Protein AF-A0A8H7QZ34-F1 (afdb_monomer_lite)

Structure (mmCIF, N/CA/C/O backbone):
data_AF-A0A8H7QZ34-F1
#
_entry.id   AF-A0A8H7QZ34-F1
#
loop_
_atom_site.group_PDB
_atom_site.id
_atom_site.type_symbol
_atom_site.label_atom_id
_atom_site.label_alt_id
_atom_site.label_comp_id
_atom_site.label_asym_id
_atom_site.label_entity_id
_atom_site.label_seq_id
_atom_site.pdbx_PDB_ins_code
_atom_site.Cartn_x
_atom_site.Cartn_y
_atom_site.Cartn_z
_atom_site.occupancy
_atom_site.B_iso_or_equiv
_atom_site.auth_seq_id
_atom_site.auth_comp_id
_atom_site.auth_asym_id
_atom_site.auth_atom_id
_atom_site.pdbx_PDB_model_num
ATOM 1 N N . MET A 1 1 ? -29.457 11.443 48.575 1.00 57.50 1 MET A N 1
ATOM 2 C CA . MET A 1 1 ? -30.367 12.580 48.325 1.00 57.50 1 MET A CA 1
ATOM 3 C C . MET A 1 1 ? -29.666 13.675 47.524 1.00 57.50 1 MET A C 1
ATOM 5 O O . MET A 1 1 ? -30.059 13.865 46.387 1.00 57.50 1 MET A O 1
ATOM 9 N N . LYS A 1 2 ? -28.571 14.282 48.022 1.00 69.19 2 LYS A N 1
ATOM 10 C CA . LYS A 1 2 ? -27.815 15.348 47.321 1.00 69.19 2 LYS A CA 1
ATOM 11 C C . LYS A 1 2 ? -27.392 14.992 45.876 1.00 69.19 2 LYS A C 1
ATOM 13 O O . LYS A 1 2 ? -27.734 15.721 44.957 1.00 69.19 2 LYS A O 1
ATOM 18 N N . LYS A 1 3 ? -26.757 13.829 45.657 1.00 75.69 3 LYS A N 1
ATOM 19 C CA . LYS A 1 3 ? -26.325 13.367 44.316 1.00 75.69 3 LYS A CA 1
ATOM 20 C C . LYS A 1 3 ? -27.478 13.090 43.334 1.00 75.69 3 LYS A C 1
ATOM 22 O O . LYS A 1 3 ? -27.399 13.465 42.177 1.00 75.69 3 LYS A O 1
ATOM 27 N N . ASP A 1 4 ? -28.569 12.493 43.814 1.00 79.19 4 ASP A N 1
ATOM 28 C CA . ASP A 1 4 ? -29.753 12.192 42.987 1.00 79.19 4 ASP A CA 1
ATOM 29 C C . ASP A 1 4 ? -30.431 13.470 42.465 1.00 79.19 4 ASP A C 1
ATOM 31 O O . ASP A 1 4 ? -30.918 13.509 41.339 1.00 79.19 4 ASP A O 1
ATOM 35 N N . ILE A 1 5 ? -30.425 14.539 43.265 1.00 82.69 5 ILE A N 1
ATOM 36 C CA . ILE A 1 5 ? -30.968 15.841 42.863 1.00 82.69 5 ILE A CA 1
ATOM 37 C C . ILE A 1 5 ? -30.044 16.525 41.857 1.00 82.69 5 ILE A C 1
ATOM 39 O O . ILE A 1 5 ? -30.541 17.031 40.854 1.00 82.69 5 ILE A O 1
ATOM 43 N N . ILE A 1 6 ? -28.723 16.482 42.079 1.00 82.88 6 ILE A N 1
ATOM 44 C CA . ILE A 1 6 ? -27.730 16.988 41.117 1.00 82.88 6 ILE A CA 1
ATOM 45 C C . ILE A 1 6 ? -27.957 16.339 39.743 1.00 82.88 6 ILE A C 1
ATOM 47 O O . ILE A 1 6 ? -28.179 17.042 38.759 1.00 82.88 6 ILE A O 1
ATOM 51 N N . ASP A 1 7 ? -28.020 15.006 39.688 1.00 81.88 7 ASP A N 1
ATOM 52 C CA . ASP A 1 7 ? -28.222 14.264 38.439 1.00 81.88 7 ASP A CA 1
ATOM 53 C C . ASP A 1 7 ? -29.555 14.615 37.755 1.00 81.88 7 ASP A C 1
ATOM 55 O O . ASP A 1 7 ? -29.632 14.709 36.528 1.00 81.88 7 ASP A O 1
ATOM 59 N N . LYS A 1 8 ? -30.629 14.816 38.531 1.00 84.31 8 LYS A N 1
ATOM 60 C CA . LYS A 1 8 ? -31.948 15.190 37.998 1.00 84.31 8 LYS A CA 1
ATOM 61 C C . LYS A 1 8 ? -31.956 16.592 37.400 1.00 84.31 8 LYS A C 1
ATOM 63 O O . LYS A 1 8 ? -32.473 16.758 36.295 1.00 84.31 8 LYS A O 1
ATOM 68 N N . VAL A 1 9 ? -31.374 17.574 38.090 1.00 86.19 9 VAL A N 1
ATOM 69 C CA . VAL A 1 9 ? -31.283 18.957 37.597 1.00 86.19 9 VAL A CA 1
ATOM 70 C C . VAL A 1 9 ? -30.404 19.016 36.343 1.00 86.19 9 VAL A C 1
ATOM 72 O O . VAL A 1 9 ? -30.817 19.611 35.349 1.00 86.19 9 VAL A O 1
ATOM 75 N N . LEU A 1 10 ? -29.265 18.313 36.322 1.00 85.56 10 LEU A N 1
ATOM 76 C CA . LEU A 1 10 ? -28.384 18.245 35.147 1.00 85.56 10 LEU A CA 1
ATOM 77 C C . LEU A 1 10 ? -29.048 17.563 33.938 1.00 85.56 10 LEU A C 1
ATOM 79 O O . LEU A 1 10 ? -28.889 18.018 32.810 1.00 85.56 10 LEU A O 1
ATOM 83 N N . ARG A 1 11 ? -29.866 16.521 34.139 1.00 83.06 11 ARG A N 1
ATOM 84 C CA . ARG A 1 11 ? -30.650 15.927 33.036 1.00 83.06 11 ARG A CA 1
ATOM 85 C C . ARG A 1 11 ? -31.680 16.897 32.467 1.00 83.06 11 ARG A C 1
ATOM 87 O O . ARG A 1 11 ? -31.890 16.914 31.257 1.00 83.06 11 ARG A O 1
ATOM 94 N N . LYS A 1 12 ? -32.343 17.679 33.325 1.00 85.44 12 LYS A N 1
ATOM 95 C CA . LYS A 1 12 ? -33.287 18.714 32.881 1.00 85.44 12 LYS A CA 1
ATOM 96 C C . LYS A 1 12 ? -32.579 19.817 32.115 1.00 85.44 12 LYS A C 1
ATOM 98 O O . LYS A 1 12 ? -33.116 20.250 31.104 1.00 85.44 12 LYS A O 1
ATOM 103 N N . LEU A 1 13 ? -31.376 20.192 32.545 1.00 85.75 13 LEU A N 1
ATOM 104 C CA . LEU A 1 13 ? -30.523 21.109 31.803 1.00 85.75 13 LEU A CA 1
ATOM 105 C C . LEU A 1 13 ? -30.256 20.583 30.389 1.00 85.75 13 LEU A C 1
ATOM 107 O O . LEU A 1 13 ? -30.578 21.273 29.430 1.00 85.75 13 LEU A O 1
ATOM 111 N N . THR A 1 14 ? -29.776 19.344 30.245 1.00 81.00 14 THR A N 1
ATOM 112 C CA . THR A 1 14 ? -29.499 18.759 28.922 1.00 81.00 14 THR A CA 1
ATOM 113 C C . THR A 1 14 ? -30.724 18.763 28.005 1.00 81.00 14 THR A C 1
ATOM 115 O O . THR A 1 14 ? -30.603 19.114 26.836 1.00 81.00 14 THR A O 1
ATOM 118 N N . VAL A 1 15 ? -31.910 18.408 28.515 1.00 80.44 15 VAL A N 1
ATOM 119 C CA . VAL A 1 15 ? -33.153 18.442 27.720 1.00 80.44 15 VAL A CA 1
ATOM 120 C C . VAL A 1 15 ? -33.522 19.875 27.333 1.00 80.44 15 VAL A C 1
ATOM 122 O O . VAL A 1 15 ? -33.786 20.147 26.166 1.00 80.44 15 VAL A O 1
ATOM 125 N N . TYR A 1 16 ? -33.491 20.799 28.295 1.00 84.19 16 TYR A N 1
ATOM 126 C CA . TYR A 1 16 ? -33.862 22.193 28.074 1.00 84.19 16 TYR A CA 1
ATOM 127 C C . TYR A 1 16 ? -32.956 22.878 27.048 1.00 84.19 16 TYR A C 1
ATOM 129 O O . TYR A 1 16 ? -33.447 23.615 26.195 1.00 84.19 16 TYR A O 1
ATOM 137 N N . THR A 1 17 ? -31.650 22.596 27.096 1.00 79.19 17 THR A N 1
ATOM 138 C CA . THR A 1 17 ? -30.671 23.118 26.141 1.00 79.19 17 THR A CA 1
ATOM 139 C C . THR A 1 17 ? -30.990 22.722 24.703 1.00 79.19 17 THR A C 1
ATOM 141 O O . THR A 1 17 ? -30.840 23.552 23.816 1.00 79.19 17 THR A O 1
ATOM 144 N N . VAL A 1 18 ? -31.443 21.489 24.457 1.00 74.62 18 VAL A N 1
ATOM 145 C CA . VAL A 1 18 ? -31.785 21.027 23.099 1.00 74.62 18 VAL A CA 1
ATOM 146 C C . VAL A 1 18 ? -32.987 21.790 22.539 1.00 74.62 18 VAL A C 1
ATOM 148 O O . VAL A 1 18 ? -33.018 22.113 21.356 1.00 74.62 18 VAL A O 1
ATOM 151 N N . GLU A 1 19 ? -33.973 22.086 23.383 1.00 78.25 19 GLU A N 1
ATOM 152 C CA . GLU A 1 19 ? -35.239 22.694 22.961 1.00 78.25 19 GLU A CA 1
ATOM 153 C C . GLU A 1 19 ? -35.187 24.227 22.878 1.00 78.25 19 GLU A C 1
ATOM 155 O O . GLU A 1 19 ? -35.913 24.818 22.083 1.00 78.25 19 GLU A O 1
ATOM 160 N N . ASN A 1 20 ? -34.335 24.873 23.682 1.00 78.50 20 ASN A N 1
ATOM 161 C CA . ASN A 1 20 ? -34.344 26.328 23.889 1.00 78.50 20 ASN A CA 1
ATOM 162 C C . ASN A 1 20 ? -33.001 26.984 23.539 1.00 78.50 20 ASN A C 1
ATOM 164 O O . ASN A 1 20 ? -32.656 28.036 24.078 1.00 78.50 20 ASN A O 1
ATOM 168 N N . ASN A 1 21 ? -32.221 26.347 22.664 1.00 77.38 21 ASN A N 1
ATOM 169 C CA . ASN A 1 21 ? -30.937 26.874 22.231 1.00 77.38 21 ASN A CA 1
ATOM 170 C C . ASN A 1 21 ? -31.108 28.196 21.464 1.00 77.38 21 ASN A C 1
ATOM 172 O O . ASN A 1 21 ? -31.769 28.239 20.426 1.00 77.38 21 ASN A O 1
ATOM 176 N N . ILE A 1 22 ? -30.461 29.254 21.947 1.00 74.38 22 ILE A N 1
ATOM 177 C CA . ILE A 1 22 ? -30.468 30.587 21.326 1.00 74.38 22 ILE A CA 1
ATOM 178 C C . ILE A 1 22 ? -29.297 30.790 20.350 1.00 74.38 22 ILE A C 1
ATOM 180 O O . ILE A 1 22 ? -29.330 31.729 19.557 1.00 74.38 22 ILE A O 1
ATOM 184 N N . ALA A 1 23 ? -28.287 29.908 20.364 1.00 68.31 23 ALA A N 1
ATOM 185 C CA . ALA A 1 23 ? -27.219 29.860 19.364 1.00 68.31 23 ALA A CA 1
ATOM 186 C C . ALA A 1 23 ? -26.537 28.479 19.296 1.00 68.31 23 ALA A C 1
ATOM 188 O O . ALA A 1 23 ? -25.988 27.994 20.286 1.00 68.31 23 ALA A O 1
ATOM 189 N N . SER A 1 24 ? -26.510 27.868 18.106 1.00 59.66 24 SER A N 1
ATOM 190 C CA . SER A 1 24 ? -25.760 26.633 17.824 1.00 59.66 24 SER A CA 1
ATOM 191 C C . SER A 1 24 ? -24.627 26.872 16.831 1.00 59.66 24 SER A C 1
ATOM 193 O O . SER A 1 24 ? -24.801 27.564 15.826 1.00 59.66 24 SER A O 1
ATOM 195 N N . PHE A 1 25 ? -23.465 26.269 17.087 1.00 63.47 25 PHE A N 1
ATOM 196 C CA . PHE A 1 25 ? -22.384 26.170 16.106 1.00 63.47 25 PHE A CA 1
ATOM 197 C C . PHE A 1 25 ? -21.549 24.904 16.323 1.00 63.47 25 PHE A C 1
ATOM 199 O O . PHE A 1 25 ? -21.388 24.416 17.443 1.00 63.47 25 PHE A O 1
ATOM 206 N N . ASN A 1 26 ? -21.021 24.372 15.219 1.00 53.25 26 ASN A N 1
ATOM 207 C CA . ASN A 1 26 ? -20.149 23.203 15.206 1.00 53.25 26 ASN A CA 1
ATOM 208 C C . ASN A 1 26 ? -18.689 23.653 15.168 1.00 53.25 26 ASN A C 1
ATOM 210 O O . ASN A 1 26 ? -18.215 24.104 14.125 1.00 53.25 26 ASN A O 1
ATOM 214 N N . ASN A 1 27 ? -17.967 23.469 16.273 1.00 50.34 27 ASN A N 1
ATOM 215 C CA . ASN A 1 27 ? -16.518 23.660 16.312 1.00 50.34 27 ASN A CA 1
ATOM 216 C C . ASN A 1 27 ? -15.791 22.308 16.315 1.00 50.34 27 ASN A C 1
ATOM 218 O O . ASN A 1 27 ? -16.389 21.247 16.503 1.00 50.34 27 ASN A O 1
ATOM 222 N N . SER A 1 28 ? -14.467 22.332 16.130 1.00 42.38 28 SER A N 1
ATOM 223 C CA . SER A 1 28 ? -13.601 21.139 16.146 1.00 42.38 28 SER A CA 1
ATOM 224 C C . SER A 1 28 ? -13.698 20.305 17.436 1.00 42.38 28 SER A C 1
ATOM 226 O O . SER A 1 28 ? -13.279 19.146 17.446 1.00 42.38 28 SER A O 1
ATOM 228 N N . THR A 1 29 ? -14.277 20.865 18.502 1.00 42.78 29 THR A N 1
ATOM 229 C CA . THR A 1 29 ? -14.449 20.259 19.828 1.00 42.78 29 THR A CA 1
ATOM 230 C C . THR A 1 29 ? -15.859 19.720 20.111 1.00 42.78 29 THR A C 1
ATOM 232 O O . THR A 1 29 ? -15.996 18.913 21.029 1.00 42.78 29 THR A O 1
ATOM 235 N N . GLY A 1 30 ? -16.888 20.066 19.325 1.00 54.47 30 GLY A N 1
ATOM 236 C CA . GLY A 1 30 ? -18.273 19.627 19.553 1.00 54.47 30 GLY A CA 1
ATOM 237 C C . GLY A 1 30 ? -19.337 20.638 19.129 1.00 54.47 30 GLY A C 1
ATOM 238 O O . GLY A 1 30 ? -19.020 21.709 18.607 1.00 54.47 30 GLY A O 1
ATOM 239 N N . GLU A 1 31 ? -20.597 20.259 19.348 1.00 64.12 31 GLU A N 1
ATOM 240 C CA . GLU A 1 31 ? -21.761 21.131 19.189 1.00 64.12 31 GLU A CA 1
ATOM 241 C C . GLU A 1 31 ? -21.884 22.019 20.435 1.00 64.12 31 GLU A C 1
ATOM 243 O O . GLU A 1 31 ? -22.035 21.526 21.561 1.00 64.12 31 GLU A O 1
ATOM 248 N N . THR A 1 32 ? -21.768 23.332 20.239 1.00 70.94 32 THR A N 1
ATOM 249 C CA . THR A 1 32 ? -21.979 24.325 21.296 1.00 70.94 32 THR A CA 1
ATOM 250 C C . THR A 1 32 ? -23.434 24.767 21.271 1.00 70.94 32 THR A C 1
ATOM 252 O O . THR A 1 32 ? -23.978 25.052 20.205 1.00 70.94 32 THR A O 1
ATOM 255 N N . SER A 1 33 ? -24.063 24.829 22.440 1.00 79.62 33 SER A N 1
ATOM 256 C CA . SER A 1 33 ? -25.418 25.349 22.622 1.00 79.62 33 SER A CA 1
ATOM 257 C C . SER A 1 33 ? -25.434 26.385 23.732 1.00 79.62 33 SER A C 1
ATOM 259 O O . SER A 1 33 ? -24.888 26.145 24.810 1.00 79.62 33 SER A O 1
ATOM 261 N N . VAL A 1 34 ? -26.073 27.520 23.482 1.00 82.94 34 VAL A N 1
ATOM 262 C CA . VAL A 1 34 ? -26.165 28.639 24.424 1.00 82.94 34 VAL A CA 1
ATOM 263 C C . VAL A 1 34 ? -27.612 28.766 24.887 1.00 82.94 34 VAL A C 1
ATOM 265 O O . VAL A 1 34 ? -28.525 28.667 24.073 1.00 82.94 34 VAL A O 1
ATOM 268 N N . ILE A 1 35 ? -27.833 28.984 26.183 1.00 87.69 35 ILE A N 1
ATOM 269 C CA . ILE A 1 35 ? -29.154 29.300 26.750 1.00 87.69 35 ILE A CA 1
ATOM 270 C C . ILE A 1 35 ? -29.060 30.467 27.736 1.00 87.69 35 ILE A C 1
ATOM 272 O O . ILE A 1 35 ? -28.007 30.700 28.331 1.00 87.69 35 ILE A O 1
ATOM 276 N N . CYS A 1 36 ? -30.172 31.169 27.952 1.00 88.81 36 CYS A N 1
ATOM 277 C CA . CYS A 1 36 ? -30.305 32.125 29.049 1.00 88.81 36 CYS A CA 1
ATOM 278 C C . CYS A 1 36 ? -30.456 31.375 30.382 1.00 88.81 36 CYS A C 1
ATOM 280 O O . CYS A 1 36 ? -31.317 30.496 30.517 1.00 88.81 36 CYS A O 1
ATOM 282 N N . LEU A 1 37 ? -29.617 31.704 31.368 1.00 90.00 37 LEU A N 1
ATOM 283 C CA . LEU A 1 37 ? -29.623 31.014 32.659 1.00 90.00 37 LEU A CA 1
ATOM 284 C C . LEU A 1 37 ? -30.893 31.322 33.468 1.00 90.00 37 LEU A C 1
ATOM 286 O O . LEU A 1 37 ? -31.430 30.432 34.128 1.00 90.00 37 LEU A O 1
ATOM 290 N N . GLU A 1 38 ? -31.399 32.555 33.380 1.00 90.06 38 GLU A N 1
ATOM 291 C CA . GLU A 1 38 ? -32.632 32.975 34.056 1.00 90.06 38 GLU A CA 1
ATOM 292 C C . GLU A 1 38 ? -33.859 32.229 33.512 1.00 90.06 38 GLU A C 1
ATOM 294 O O . GLU A 1 38 ? -34.685 31.736 34.286 1.00 90.06 38 GLU A O 1
ATOM 299 N N . ASP A 1 39 ? -33.950 32.068 32.190 1.00 90.12 39 ASP A N 1
ATOM 300 C CA . ASP A 1 39 ? -35.045 31.328 31.558 1.00 90.12 39 ASP A CA 1
ATOM 301 C C . ASP A 1 39 ? -35.042 29.861 31.989 1.00 90.12 39 ASP A C 1
ATOM 303 O O . ASP A 1 39 ? -36.091 29.295 32.308 1.00 90.12 39 ASP A O 1
ATOM 307 N N . PHE A 1 40 ? -33.855 29.255 32.086 1.00 91.62 40 PHE A N 1
ATOM 308 C CA . PHE A 1 40 ? -33.724 27.899 32.606 1.00 91.62 40 PHE A CA 1
ATOM 309 C C . PHE A 1 40 ? -34.108 27.803 34.092 1.00 91.62 40 PHE A C 1
ATOM 311 O O . PHE A 1 40 ? -34.812 26.868 34.482 1.00 91.62 40 PHE A O 1
ATOM 318 N N . GLU A 1 41 ? -33.723 28.773 34.928 1.00 92.75 41 GLU A N 1
ATOM 319 C CA . GLU A 1 41 ? -34.141 28.811 36.337 1.00 92.75 41 GLU A CA 1
ATOM 320 C C . GLU A 1 41 ? -35.670 28.915 36.461 1.00 92.75 41 GLU A C 1
ATOM 322 O O . GLU A 1 41 ? -36.291 28.222 37.274 1.00 92.75 41 GLU A O 1
ATOM 327 N N . ASN A 1 42 ? -36.302 29.735 35.621 1.00 91.38 42 ASN A N 1
ATOM 328 C CA . ASN A 1 42 ? -37.754 29.875 35.565 1.00 91.38 42 ASN A CA 1
ATOM 329 C C . ASN A 1 42 ? -38.442 28.601 35.064 1.00 91.38 42 ASN A C 1
ATOM 331 O O . ASN A 1 42 ? -39.463 28.198 35.628 1.00 91.38 42 ASN A O 1
ATOM 335 N N . HIS A 1 43 ? -37.857 27.916 34.082 1.00 91.81 43 HIS A N 1
ATOM 336 C CA . HIS A 1 43 ? 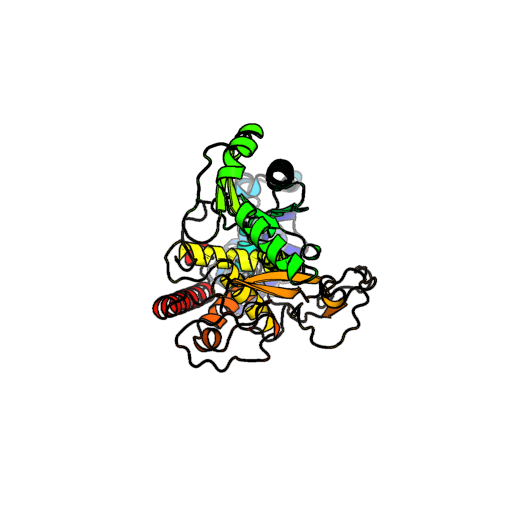-38.328 26.613 33.631 1.00 91.81 43 HIS A CA 1
ATOM 337 C C . HIS A 1 43 ? -38.267 25.574 34.760 1.00 91.81 43 HIS A C 1
ATOM 339 O O . HIS A 1 43 ? -39.269 24.913 35.036 1.00 91.81 43 HIS A O 1
ATOM 345 N N . LEU A 1 44 ? -37.146 25.475 35.486 1.00 91.62 44 LEU A N 1
ATOM 346 C CA . LEU A 1 44 ? -37.000 24.553 36.621 1.00 91.62 44 LEU A CA 1
ATOM 347 C C . LEU A 1 44 ? -38.060 24.785 37.705 1.00 91.62 44 LEU A C 1
ATOM 349 O O . LEU A 1 44 ? -38.661 23.819 38.178 1.00 91.62 44 LEU A O 1
ATOM 353 N N . LYS A 1 45 ? -38.357 26.046 38.050 1.00 92.44 45 LYS A N 1
ATOM 354 C CA . LYS A 1 45 ? -39.429 26.392 39.007 1.00 92.44 45 LYS A CA 1
ATOM 355 C C . LYS A 1 45 ? -40.802 25.864 38.574 1.00 92.44 45 LYS A C 1
ATOM 357 O O . LYS A 1 45 ? -41.628 25.553 39.431 1.00 92.44 45 LYS A O 1
ATOM 362 N N . GLN A 1 46 ? -41.053 25.777 37.267 1.00 90.06 46 GLN A N 1
ATOM 363 C CA . GLN A 1 46 ? -42.330 25.330 36.709 1.00 90.06 46 GLN A CA 1
ATOM 364 C C . GLN A 1 46 ? -42.410 23.806 36.573 1.00 90.06 46 GLN A C 1
ATOM 366 O O . GLN A 1 46 ? -43.389 23.207 37.019 1.00 90.06 46 GLN A O 1
ATOM 371 N N . VAL A 1 47 ? -41.399 23.167 35.974 1.00 87.81 47 VAL A N 1
ATOM 372 C CA . VAL A 1 47 ? -41.462 21.739 35.603 1.00 87.81 47 VAL A CA 1
ATOM 373 C C . VAL A 1 47 ? -40.806 20.791 36.610 1.00 87.81 47 VAL A C 1
ATOM 375 O O . VAL A 1 47 ? -41.019 19.582 36.534 1.00 87.81 47 VAL A O 1
ATOM 378 N N . ALA A 1 48 ? -39.991 21.315 37.529 1.00 88.31 48 ALA A N 1
ATOM 379 C CA . ALA A 1 48 ? -39.176 20.543 38.470 1.00 88.31 48 ALA A CA 1
ATOM 380 C C . ALA A 1 48 ? -39.084 21.248 39.838 1.00 88.31 48 ALA A C 1
ATOM 382 O O . ALA A 1 48 ? -38.011 21.390 40.425 1.00 88.31 48 ALA A O 1
ATOM 383 N N . ARG A 1 49 ? -40.230 21.733 40.340 1.00 90.44 49 ARG A N 1
ATOM 384 C CA . ARG A 1 49 ? -40.309 22.555 41.558 1.00 90.44 49 ARG A CA 1
ATOM 385 C C . ARG A 1 49 ? -39.695 21.880 42.785 1.00 90.44 49 ARG A C 1
ATOM 387 O O . ARG A 1 49 ? -39.016 22.539 43.559 1.00 90.44 49 ARG A O 1
ATOM 394 N N . ILE A 1 50 ? -39.912 20.575 42.949 1.00 89.19 50 ILE A N 1
ATOM 395 C CA . ILE A 1 50 ? -39.385 19.820 44.094 1.00 89.19 50 ILE A CA 1
ATOM 396 C C . ILE A 1 50 ? -37.856 19.785 44.030 1.00 89.19 50 ILE A C 1
ATOM 398 O O . ILE A 1 50 ? -37.188 20.090 45.013 1.00 89.19 50 ILE A O 1
ATOM 402 N N . GLU A 1 51 ? -37.289 19.444 42.874 1.00 89.75 51 GLU A N 1
ATOM 403 C CA . GLU A 1 51 ? -35.844 19.429 42.658 1.00 89.75 51 GLU A CA 1
ATOM 404 C C . GLU A 1 51 ? -35.228 20.821 42.845 1.00 89.75 51 GLU A C 1
ATOM 406 O O . GLU A 1 51 ? -34.178 20.943 43.477 1.00 89.75 51 GLU A O 1
ATOM 411 N N . TYR A 1 52 ? -35.903 21.864 42.357 1.00 91.31 52 TYR A N 1
ATOM 412 C CA . TYR A 1 52 ? -35.482 23.254 42.506 1.00 91.31 52 TYR A CA 1
ATOM 413 C C . TYR A 1 52 ? -35.485 23.718 43.973 1.00 91.31 52 TYR A C 1
ATOM 415 O O . TYR A 1 52 ? -34.501 24.300 44.432 1.00 91.31 52 TYR A O 1
ATOM 423 N N . ASP A 1 53 ? -36.542 23.420 44.733 1.00 90.69 53 ASP A N 1
ATOM 424 C CA . ASP A 1 53 ? -36.647 23.797 46.148 1.00 90.69 53 ASP A CA 1
ATOM 425 C C . ASP A 1 53 ? -35.551 23.112 46.984 1.00 90.69 53 ASP A C 1
ATOM 427 O O . ASP A 1 53 ? -34.928 23.740 47.846 1.00 90.69 53 ASP A O 1
ATOM 431 N N . VAL A 1 54 ? -35.241 21.840 46.696 1.00 89.62 54 VAL A N 1
ATOM 432 C CA . VAL A 1 54 ? -34.146 21.150 47.391 1.00 89.62 54 VAL A CA 1
ATOM 433 C C . VAL A 1 54 ? -32.777 21.672 46.948 1.00 89.62 54 VAL A C 1
ATOM 435 O O . VAL A 1 54 ? -31.901 21.842 47.795 1.00 89.62 54 VAL A O 1
ATOM 438 N N . MET A 1 55 ? -32.579 21.999 45.669 1.00 90.94 55 MET A N 1
ATOM 439 C CA . MET A 1 55 ? -31.361 22.676 45.207 1.00 90.94 55 MET A CA 1
ATOM 440 C C . MET A 1 55 ? -31.147 24.002 45.962 1.00 90.94 55 MET A C 1
ATOM 442 O O . MET A 1 55 ? -30.070 24.210 46.518 1.00 90.94 55 MET A O 1
ATOM 446 N N . LYS A 1 56 ? -32.177 24.855 46.075 1.00 90.81 56 LYS A N 1
ATOM 447 C CA . LYS A 1 56 ? -32.119 26.136 46.809 1.00 90.81 56 LYS A CA 1
ATOM 448 C C . LYS A 1 56 ? -31.879 25.988 48.310 1.00 90.81 56 LYS A C 1
ATOM 450 O O . LYS A 1 56 ? -31.352 26.902 48.935 1.00 90.81 56 LYS A O 1
ATOM 455 N N . SER A 1 57 ? -32.221 24.841 48.897 1.00 90.50 57 SER A N 1
ATOM 456 C CA . SER A 1 57 ? -31.882 24.553 50.297 1.00 90.50 57 SER A CA 1
ATOM 457 C C . SER A 1 57 ? -30.377 24.343 50.528 1.00 90.50 57 SER A C 1
ATOM 459 O O . SER A 1 57 ? -29.911 24.423 51.664 1.00 90.50 57 SER A O 1
ATOM 461 N N . HIS A 1 58 ? -29.612 24.091 49.458 1.00 88.00 58 HIS A N 1
ATOM 462 C CA . HIS A 1 58 ? -28.177 23.811 49.507 1.00 88.00 58 HIS A CA 1
ATOM 463 C C . HIS A 1 58 ? -27.311 24.868 48.809 1.00 88.00 58 HIS A C 1
ATOM 465 O O . HIS A 1 58 ? -26.152 25.020 49.186 1.00 88.00 58 HIS A O 1
ATOM 471 N N . TYR A 1 59 ? -27.852 25.588 47.824 1.00 89.31 59 TYR A N 1
ATOM 472 C CA . TYR A 1 59 ? -27.126 26.565 47.009 1.00 89.31 59 TYR A CA 1
ATOM 473 C C . TYR A 1 59 ? -27.931 27.866 46.898 1.00 89.31 59 TYR A C 1
ATOM 475 O O . TYR A 1 59 ? -29.147 27.829 46.704 1.00 89.31 59 TYR A O 1
ATOM 483 N N . ALA A 1 60 ? -27.270 29.024 47.014 1.00 88.75 60 ALA A N 1
ATOM 484 C CA . ALA A 1 60 ? -27.957 30.318 47.019 1.00 88.75 60 ALA A CA 1
ATOM 485 C C . ALA A 1 60 ? -28.565 30.654 45.644 1.00 88.75 60 ALA A C 1
ATOM 487 O O . ALA A 1 60 ? -29.722 31.080 45.548 1.00 88.75 60 ALA A O 1
ATOM 488 N N . THR A 1 61 ? -27.835 30.391 44.561 1.00 89.44 61 THR A N 1
ATOM 489 C CA . THR A 1 61 ? -28.291 30.589 43.178 1.00 89.44 61 THR A CA 1
ATOM 490 C C . THR A 1 61 ? -28.141 29.327 42.327 1.00 89.44 61 THR A C 1
ATOM 492 O O . THR A 1 61 ? -27.418 28.397 42.687 1.00 89.44 61 THR A O 1
ATOM 495 N N . LEU A 1 62 ? -28.835 29.289 41.182 1.00 89.38 62 LEU A N 1
ATOM 496 C CA . LEU A 1 62 ? -28.614 28.246 40.176 1.00 89.38 62 LEU A CA 1
ATOM 497 C C . LEU A 1 62 ? -27.174 28.294 39.636 1.00 89.38 62 LEU A C 1
ATOM 499 O O . LEU A 1 62 ? -26.585 27.247 39.384 1.00 89.38 62 LEU A O 1
ATOM 503 N N . SER A 1 63 ? -26.589 29.491 39.532 1.00 89.44 63 SER A N 1
ATOM 504 C CA . SER A 1 63 ? -25.179 29.677 39.177 1.00 89.44 63 SER A CA 1
ATOM 505 C C . SER A 1 63 ? -24.249 29.013 40.199 1.00 89.44 63 SER A C 1
ATOM 507 O O . SER A 1 63 ? -23.383 28.234 39.813 1.00 89.44 63 SER A O 1
ATOM 509 N N . ASP A 1 64 ? -24.466 29.236 41.501 1.00 87.94 64 ASP A N 1
ATOM 510 C CA . ASP A 1 64 ? -23.653 28.618 42.565 1.00 87.94 64 ASP A CA 1
ATOM 511 C C . ASP A 1 64 ? -23.752 27.090 42.550 1.00 87.94 64 ASP A C 1
ATOM 513 O O . ASP A 1 64 ? -22.771 26.391 42.795 1.00 87.94 64 ASP A O 1
ATOM 517 N N . PHE A 1 65 ? -24.943 26.565 42.249 1.00 91.31 65 PHE A N 1
ATOM 518 C CA . PHE A 1 65 ? -25.149 25.133 42.063 1.00 91.31 65 PHE A CA 1
ATOM 519 C C . PHE A 1 65 ? -24.345 24.602 40.872 1.00 91.31 65 PHE A C 1
ATOM 521 O O . PHE A 1 65 ? -23.587 23.646 41.027 1.00 91.31 65 PHE A O 1
ATOM 528 N N . LEU A 1 66 ? -24.484 25.215 39.694 1.00 88.00 66 LEU A N 1
ATOM 529 C CA . LEU A 1 66 ? -23.827 24.755 38.469 1.00 88.00 66 LEU A CA 1
ATOM 530 C C . LEU A 1 66 ? -22.298 24.838 38.568 1.00 88.00 66 LEU A C 1
ATOM 532 O O . LEU A 1 66 ? -21.620 23.953 38.046 1.00 88.00 66 LEU A O 1
ATOM 536 N N . MET A 1 67 ? -21.774 25.842 39.275 1.00 85.56 67 MET A N 1
ATOM 537 C CA . MET A 1 67 ? -20.337 26.049 39.498 1.00 85.56 67 MET A CA 1
ATOM 538 C C . MET A 1 67 ? -19.760 25.233 40.665 1.00 85.56 67 MET A C 1
ATOM 540 O O . MET A 1 67 ? -18.563 25.321 40.937 1.00 85.56 67 MET A O 1
ATOM 544 N N . SER A 1 68 ? -20.576 24.442 41.366 1.00 87.06 68 SER A N 1
ATOM 545 C CA . SER A 1 68 ? -20.093 23.573 42.443 1.00 87.06 68 SER A CA 1
ATOM 546 C C . SER A 1 68 ? -19.276 22.393 41.908 1.00 87.06 68 SER A C 1
ATOM 548 O O . SER A 1 68 ? -19.586 21.842 40.848 1.00 87.06 68 SER A O 1
ATOM 550 N N . GLU A 1 69 ? -18.259 21.959 42.666 1.00 81.75 69 GLU A N 1
ATOM 551 C CA . GLU A 1 69 ? -17.444 20.786 42.310 1.00 81.75 69 GLU A CA 1
ATOM 552 C C . GLU A 1 69 ? -18.324 19.554 42.061 1.00 81.75 69 GLU A C 1
ATOM 554 O O . GLU A 1 69 ? -18.119 18.828 41.091 1.00 81.75 69 GLU A O 1
ATOM 559 N N . GLU A 1 70 ? -19.373 19.351 42.866 1.00 83.38 70 GLU A N 1
ATOM 560 C CA . GLU A 1 70 ? -20.216 18.163 42.742 1.00 83.38 70 GLU A CA 1
ATOM 561 C C . GLU A 1 70 ? -21.071 18.155 41.465 1.00 83.38 70 GLU A C 1
ATOM 563 O O . GLU A 1 70 ? -21.317 17.084 40.898 1.00 83.38 70 GLU A O 1
ATOM 568 N N . ALA A 1 71 ? -21.526 19.322 40.997 1.00 81.69 71 ALA A N 1
ATOM 569 C CA . ALA A 1 71 ? -22.260 19.441 39.737 1.00 81.69 71 ALA A CA 1
ATOM 570 C C . ALA A 1 71 ? -21.327 19.256 38.531 1.00 81.69 71 ALA A C 1
ATOM 572 O O . ALA A 1 71 ? -21.652 18.503 37.608 1.00 81.69 71 ALA A O 1
ATOM 573 N N . LEU A 1 72 ? -20.135 19.857 38.582 1.00 79.31 72 LEU A N 1
ATOM 574 C CA . LEU A 1 72 ? -19.114 19.721 37.542 1.00 79.31 72 LEU A CA 1
ATOM 575 C C . LEU A 1 72 ? -18.630 18.268 37.395 1.00 79.31 72 LEU A C 1
ATOM 577 O O . LEU A 1 72 ? -18.478 17.781 36.272 1.00 79.31 72 LEU A O 1
ATOM 581 N N . GLU A 1 73 ? -18.457 17.541 38.504 1.00 76.31 73 GLU A N 1
ATOM 582 C CA . GLU A 1 73 ? -18.085 16.119 38.498 1.00 76.31 73 GLU A CA 1
ATOM 583 C C . GLU A 1 73 ? -19.211 15.195 38.003 1.00 76.31 73 GLU A C 1
ATOM 585 O O . GLU A 1 73 ? -18.947 14.188 37.336 1.00 76.31 73 GLU A O 1
ATOM 590 N N . SER A 1 74 ? -20.470 15.525 38.310 1.00 75.38 74 SER A N 1
ATOM 591 C CA . SER A 1 74 ? -21.639 14.712 37.931 1.00 75.38 74 SER A CA 1
ATOM 592 C C . SER A 1 74 ? -22.083 14.939 36.476 1.00 75.38 74 SER A C 1
ATOM 594 O O . SER A 1 74 ? -22.860 14.155 35.924 1.00 75.38 74 SER A O 1
ATOM 596 N N . SER A 1 75 ? -21.565 15.976 35.808 1.00 65.12 75 SER A N 1
ATOM 597 C CA . SER A 1 75 ? -21.887 16.277 34.411 1.00 65.12 75 SER A CA 1
ATOM 598 C C . SER A 1 75 ? -21.129 15.373 33.422 1.00 65.12 75 SER A C 1
ATOM 600 O O . SER A 1 75 ? -20.036 15.674 32.919 1.00 65.12 75 SER A O 1
ATOM 602 N N . HIS A 1 76 ? -21.717 14.210 33.130 1.00 57.88 76 HIS A N 1
ATOM 603 C CA . HIS A 1 76 ? -21.099 13.172 32.297 1.00 57.88 76 HIS A CA 1
ATOM 604 C C . HIS A 1 76 ? -21.231 13.400 30.778 1.00 57.88 76 HIS A C 1
ATOM 606 O O . HIS A 1 76 ? -20.375 12.937 30.028 1.00 57.88 76 HIS A O 1
ATOM 612 N N . THR A 1 77 ? -22.259 14.118 30.315 1.00 54.22 77 THR A N 1
ATOM 613 C CA . THR A 1 77 ? -22.619 14.241 28.882 1.00 54.22 77 THR A CA 1
ATOM 614 C C . THR A 1 77 ? -22.353 15.620 28.276 1.00 54.22 77 THR A C 1
ATOM 616 O O . THR A 1 77 ? -22.365 15.773 27.058 1.00 54.22 77 THR A O 1
ATOM 619 N N . GLN A 1 78 ? -22.102 16.631 29.105 1.00 65.00 78 GLN A N 1
ATOM 620 C CA . GLN A 1 78 ? -22.015 18.029 28.686 1.00 65.00 78 GLN A CA 1
ATOM 621 C C . GLN A 1 78 ? -21.037 18.752 29.621 1.00 65.00 78 GLN A C 1
ATOM 623 O O . GLN A 1 78 ? -21.038 18.500 30.823 1.00 65.00 78 GLN A O 1
ATOM 628 N N . SER A 1 79 ? -20.145 19.591 29.109 1.00 72.75 79 SER A N 1
ATOM 629 C CA . SER A 1 79 ? -19.453 20.596 29.932 1.00 72.75 79 SER A CA 1
ATOM 630 C C . SER A 1 79 ? -20.167 21.922 29.749 1.00 72.75 79 SER A C 1
ATOM 632 O O . SER A 1 79 ? -20.789 22.138 28.714 1.00 72.75 79 SER A O 1
ATOM 634 N N . TYR A 1 80 ? -20.117 22.807 30.732 1.00 83.38 80 TYR A N 1
ATOM 635 C CA . TYR A 1 80 ? -20.761 24.106 30.617 1.00 83.38 80 TYR A CA 1
ATOM 636 C C . TYR A 1 80 ? -19.953 25.176 31.345 1.00 83.38 80 TYR A C 1
ATOM 638 O O . TYR A 1 80 ? -19.238 24.883 32.301 1.00 83.38 80 TYR A O 1
ATOM 646 N N . GLU A 1 81 ? -20.066 26.403 30.859 1.00 85.19 81 GLU A N 1
ATOM 647 C CA . GLU A 1 81 ? -19.474 27.612 31.423 1.00 85.19 81 GLU A CA 1
ATOM 648 C C . GLU A 1 81 ? -20.584 28.659 31.560 1.00 85.19 81 GLU A C 1
ATOM 650 O O . GLU A 1 81 ? -21.477 28.741 30.711 1.00 85.19 81 GLU A O 1
ATOM 655 N N . ILE A 1 82 ? -20.541 29.446 32.633 1.00 87.44 82 ILE A N 1
ATOM 656 C CA . ILE A 1 82 ? -21.419 30.606 32.807 1.00 87.44 82 ILE A CA 1
ATOM 657 C C . ILE A 1 82 ? -20.620 31.839 32.410 1.00 87.44 82 ILE A C 1
ATOM 659 O O . ILE A 1 82 ? -19.505 32.022 32.892 1.00 87.44 82 ILE A O 1
ATOM 663 N N . MET A 1 83 ? -21.189 32.664 31.541 1.00 86.12 83 MET A N 1
ATOM 664 C CA . MET A 1 83 ? -20.596 33.932 31.121 1.00 86.12 83 MET A CA 1
ATOM 665 C C . MET A 1 83 ? -21.681 34.975 30.902 1.00 86.12 83 MET A C 1
ATOM 667 O O . MET A 1 83 ? -22.833 34.631 30.646 1.00 86.12 83 MET A O 1
ATOM 671 N N . THR A 1 84 ? -21.335 36.249 31.003 1.00 87.81 84 THR A N 1
ATOM 672 C CA . THR A 1 84 ? -22.253 37.331 30.631 1.00 87.81 84 THR A CA 1
ATOM 673 C C . THR A 1 84 ? -22.346 37.475 29.110 1.00 87.81 84 THR A C 1
ATOM 675 O O . THR A 1 84 ? -21.493 36.977 28.369 1.00 87.81 84 THR A O 1
ATOM 678 N N . VAL A 1 85 ? -23.371 38.172 28.613 1.00 81.88 85 VAL A N 1
ATOM 679 C CA . VAL A 1 85 ? -23.468 38.529 27.186 1.00 81.88 85 VAL A CA 1
ATOM 680 C C . VAL A 1 85 ? -22.228 39.318 26.743 1.00 81.88 85 VAL A C 1
ATOM 682 O O . VAL A 1 85 ? -21.670 39.027 25.683 1.00 81.88 85 VAL A O 1
ATOM 685 N N . GLY A 1 86 ? -21.744 40.253 27.569 1.00 78.94 86 GLY A N 1
ATOM 686 C CA . GLY A 1 86 ? -20.526 41.021 27.286 1.00 78.94 86 GLY A CA 1
ATOM 687 C C . GLY A 1 86 ? -19.254 40.161 27.227 1.00 78.94 86 GLY A C 1
ATOM 688 O O . GLY A 1 86 ? -18.432 40.331 26.326 1.00 78.94 86 GLY A O 1
ATOM 689 N N . GLU A 1 87 ? -19.099 39.196 28.139 1.00 83.00 87 GLU A N 1
ATOM 690 C CA . GLU A 1 87 ? -17.981 38.238 28.125 1.00 83.00 87 GLU A CA 1
ATOM 691 C C . GLU A 1 87 ? -18.045 37.309 26.907 1.00 83.00 87 GLU A C 1
ATOM 693 O O . GLU A 1 87 ? -17.032 37.089 26.242 1.00 83.00 87 GLU A O 1
ATOM 698 N N . TYR A 1 88 ? -19.242 36.823 26.563 1.00 78.81 88 TYR A N 1
ATOM 699 C CA . TYR A 1 88 ? -19.463 35.970 25.395 1.00 78.81 88 TYR A CA 1
ATOM 700 C C . TYR A 1 88 ? -19.019 36.652 24.093 1.00 78.81 88 TYR A C 1
ATOM 702 O O . TYR A 1 88 ? -18.434 35.999 23.227 1.00 78.81 88 TYR A O 1
ATOM 710 N N . GLN A 1 89 ? -19.268 37.961 23.962 1.00 71.94 89 GLN A N 1
ATOM 711 C CA . GLN A 1 89 ? -18.883 38.769 22.797 1.00 71.94 89 GLN A CA 1
ATOM 712 C C . GLN A 1 89 ? -17.369 38.991 22.678 1.00 71.94 89 GLN A C 1
ATOM 714 O O . GLN A 1 89 ? -16.851 39.116 21.568 1.00 71.94 89 GLN A O 1
ATOM 719 N N . GLN A 1 90 ? -16.661 39.071 23.807 1.00 72.25 90 GLN A N 1
ATOM 720 C CA . GLN A 1 90 ? -15.214 39.310 23.839 1.00 72.25 90 GLN A CA 1
ATOM 721 C C . GLN A 1 90 ? -14.396 38.016 23.749 1.00 72.25 90 GLN A C 1
ATOM 723 O O . GLN A 1 90 ? -13.192 38.063 23.482 1.00 72.25 90 GLN A O 1
ATOM 728 N N . ASP A 1 91 ? -15.028 36.861 23.951 1.00 70.56 91 ASP A N 1
ATOM 729 C CA . ASP A 1 91 ? -14.368 35.568 23.857 1.00 70.56 91 ASP A CA 1
ATOM 730 C C . ASP A 1 91 ? -13.947 35.267 22.410 1.00 70.56 91 ASP A C 1
ATOM 732 O O . ASP A 1 91 ? -14.768 35.086 21.504 1.00 70.56 91 ASP A O 1
ATOM 736 N N . LEU A 1 92 ? -12.630 35.155 22.199 1.00 59.22 92 LEU A N 1
ATOM 737 C CA . LEU A 1 92 ? -12.027 34.850 20.901 1.00 59.22 92 LEU A CA 1
ATOM 738 C C . LEU A 1 92 ? -12.568 33.547 20.284 1.00 59.22 92 LEU A C 1
ATOM 740 O O . LEU A 1 92 ? -12.561 33.406 19.060 1.00 59.22 92 LEU A O 1
ATOM 744 N N . ARG A 1 93 ? -13.056 32.607 21.111 1.00 65.75 93 ARG A N 1
ATOM 745 C CA . ARG A 1 93 ? -13.683 31.346 20.673 1.00 65.75 93 ARG A CA 1
ATOM 746 C C . ARG A 1 93 ? -15.003 31.573 19.925 1.00 65.75 93 ARG A C 1
ATOM 748 O O . ARG A 1 93 ? -15.396 30.716 19.134 1.00 65.75 93 ARG A O 1
ATOM 755 N N . ASN A 1 94 ? -15.649 32.719 20.143 1.00 61.62 94 ASN A N 1
ATOM 756 C CA . ASN A 1 94 ? -17.000 33.027 19.676 1.00 61.62 94 ASN A CA 1
ATOM 757 C C . ASN A 1 94 ? -17.046 34.123 18.592 1.00 61.62 94 ASN A C 1
ATOM 759 O O . ASN A 1 94 ? -18.104 34.358 18.013 1.00 61.62 94 ASN A O 1
ATOM 763 N N . LEU A 1 95 ? -15.911 34.755 18.263 1.00 55.69 95 LEU A N 1
ATOM 764 C CA . LEU A 1 95 ? -15.812 35.910 17.349 1.00 55.69 95 LEU A CA 1
ATOM 765 C C . LEU A 1 95 ? -16.304 35.672 15.909 1.00 55.69 95 LEU A C 1
ATOM 767 O O . LEU A 1 95 ? -16.651 36.628 15.220 1.00 55.69 95 LEU A O 1
ATOM 771 N N . ASN A 1 96 ? -16.337 34.423 15.438 1.00 52.88 96 ASN A N 1
ATOM 772 C CA . ASN A 1 96 ? -16.814 34.083 14.089 1.00 52.88 96 ASN A CA 1
ATOM 773 C C . ASN A 1 96 ? -18.312 33.719 14.045 1.00 52.88 96 ASN A C 1
ATOM 775 O O . ASN A 1 96 ? -18.823 33.367 12.981 1.00 52.88 96 ASN A O 1
ATOM 779 N N . ASN A 1 97 ? -19.021 33.788 15.177 1.00 56.78 97 ASN A N 1
ATOM 780 C CA . ASN A 1 97 ? -20.416 33.369 15.285 1.00 56.78 97 ASN A CA 1
ATOM 781 C C . ASN A 1 97 ? -21.358 34.561 15.065 1.00 56.78 97 ASN A C 1
ATOM 783 O O . ASN A 1 97 ? -21.608 35.352 15.968 1.00 56.78 97 ASN A O 1
ATOM 787 N N . THR A 1 98 ? -21.918 34.679 13.861 1.00 50.97 98 THR A N 1
ATOM 788 C CA . THR A 1 98 ? -22.830 35.771 13.465 1.00 50.97 98 THR A CA 1
ATOM 789 C C . THR A 1 98 ? -24.292 35.575 13.900 1.00 50.97 98 THR A C 1
ATOM 791 O O . THR A 1 98 ? -25.165 36.305 13.439 1.00 50.97 98 THR A O 1
ATOM 794 N N . SER A 1 99 ? -24.591 34.590 14.752 1.00 53.47 99 SER A N 1
ATOM 795 C CA . SER A 1 99 ? -25.955 34.075 14.962 1.00 53.47 99 SER A CA 1
ATOM 796 C C . SER A 1 99 ? -26.617 34.403 16.306 1.00 53.47 99 SER A C 1
ATOM 798 O O . SER A 1 99 ? -27.795 34.085 16.460 1.00 53.47 99 SER A O 1
ATOM 800 N N . LEU A 1 100 ? -25.943 35.053 17.265 1.00 58.62 100 LEU A N 1
ATOM 801 C CA . LEU A 1 100 ? -26.641 35.539 18.464 1.00 58.62 100 LEU A CA 1
ATOM 802 C C . LEU A 1 100 ? -27.424 36.806 18.093 1.00 58.62 100 LEU A C 1
ATOM 804 O O . LEU A 1 100 ? -26.825 37.839 17.795 1.00 58.62 100 LEU A O 1
ATOM 808 N N . ASN A 1 101 ? -28.757 36.741 18.084 1.00 57.28 101 ASN A N 1
ATOM 809 C CA . ASN A 1 101 ? -29.573 37.930 17.851 1.00 57.28 101 ASN A CA 1
ATOM 810 C C . ASN A 1 101 ? -29.602 38.775 19.133 1.00 57.28 101 ASN A C 1
ATOM 812 O O . ASN A 1 101 ? -30.378 38.519 20.045 1.00 57.28 101 ASN A O 1
ATOM 816 N N . LEU A 1 102 ? -28.688 39.739 19.233 1.00 55.06 102 LEU A N 1
ATOM 817 C CA . LEU A 1 102 ? -28.413 40.501 20.457 1.00 55.06 102 LEU A CA 1
ATOM 818 C C . LEU A 1 102 ? -29.564 41.423 20.892 1.00 55.06 102 LEU A C 1
ATOM 820 O O . LEU A 1 102 ? -29.596 41.846 22.043 1.00 55.06 102 LEU A O 1
ATOM 824 N N . GLU A 1 103 ? -30.530 41.700 20.011 1.00 54.94 103 GLU A N 1
ATOM 825 C CA . GLU A 1 103 ? -31.680 42.567 20.307 1.00 54.94 103 GLU A CA 1
ATOM 826 C C . GLU A 1 103 ? -32.675 41.957 21.316 1.00 54.94 103 GLU A C 1
ATOM 828 O O . GLU A 1 103 ? -33.581 42.649 21.777 1.00 54.94 103 GLU A O 1
ATOM 833 N N . THR A 1 104 ? -32.527 40.677 21.681 1.00 61.47 104 THR A N 1
ATOM 834 C CA . THR A 1 104 ? -33.434 39.983 22.612 1.00 61.47 104 THR A CA 1
ATOM 835 C C . THR A 1 104 ? -33.007 40.015 24.080 1.00 61.47 104 THR A C 1
ATOM 837 O O . THR A 1 104 ? -33.796 39.593 24.924 1.00 61.47 104 THR A O 1
ATOM 840 N N . PHE A 1 105 ? -31.801 40.492 24.415 1.00 66.44 105 PHE A N 1
ATOM 841 C CA . PHE A 1 105 ? -31.306 40.486 25.800 1.00 66.44 105 PHE A CA 1
ATOM 842 C C . PHE A 1 105 ? -31.383 41.880 26.445 1.00 66.44 105 PHE A C 1
ATOM 844 O O . PHE A 1 105 ? -30.987 42.858 25.812 1.00 66.44 105 PHE A O 1
ATOM 851 N N . PRO A 1 106 ? -31.877 42.008 27.694 1.00 60.44 106 PRO A N 1
ATOM 852 C CA . PRO A 1 106 ? -32.109 43.315 28.315 1.00 60.44 106 PRO A CA 1
ATOM 853 C C . PRO A 1 106 ? -30.826 44.097 28.645 1.00 60.44 106 PRO A C 1
ATOM 855 O O . PRO A 1 106 ? -30.854 45.327 28.640 1.00 60.44 106 PRO A O 1
ATOM 858 N N . THR A 1 107 ? -29.730 43.402 28.979 1.00 75.12 107 THR A N 1
ATOM 859 C CA . THR A 1 107 ? -28.443 43.992 29.398 1.00 75.12 107 THR A CA 1
ATOM 860 C C . THR A 1 107 ? -27.254 43.080 29.067 1.00 75.12 107 THR A C 1
ATOM 862 O O . THR A 1 107 ? -27.401 41.855 29.022 1.00 75.12 107 THR A O 1
ATOM 865 N N . ASP A 1 108 ? -26.056 43.663 28.932 1.00 72.06 108 ASP A N 1
ATOM 866 C CA . ASP A 1 108 ? -24.794 42.922 28.738 1.00 72.06 108 ASP A CA 1
ATOM 867 C C . ASP A 1 108 ? -24.428 42.020 29.932 1.00 72.06 108 ASP A C 1
ATOM 869 O O . ASP A 1 108 ? -23.689 41.051 29.769 1.00 72.06 108 ASP A O 1
ATOM 873 N N . ASP A 1 109 ? -24.992 42.297 31.112 1.00 80.50 109 ASP A N 1
ATOM 874 C CA . ASP A 1 109 ? -24.802 41.524 32.348 1.00 80.50 109 ASP A CA 1
ATOM 875 C C . ASP A 1 109 ? -25.662 40.248 32.411 1.00 80.50 109 ASP A C 1
ATOM 877 O O . ASP A 1 109 ? -25.574 39.483 33.374 1.00 80.50 109 ASP A O 1
ATOM 881 N N . THR A 1 110 ? -26.513 40.001 31.409 1.00 84.38 110 THR A N 1
ATOM 882 C CA . THR A 1 110 ? -27.370 38.808 31.378 1.00 84.38 110 THR A CA 1
ATOM 883 C C . THR A 1 110 ? -26.508 37.543 31.379 1.00 84.38 110 THR A C 1
ATOM 885 O O . THR A 1 110 ? -25.640 37.377 30.521 1.00 84.38 110 THR A O 1
ATOM 888 N N . GLN A 1 111 ? -26.748 36.639 32.334 1.00 89.75 111 GLN A N 1
ATOM 889 C CA . GLN A 1 111 ? -25.995 35.390 32.444 1.00 89.75 111 GLN A CA 1
ATOM 890 C C . GLN A 1 111 ? -26.458 34.370 31.401 1.00 89.75 111 GLN A C 1
ATOM 892 O O . GLN A 1 111 ? -27.614 33.939 31.368 1.00 89.75 111 GLN A O 1
ATOM 897 N N . LEU A 1 112 ? -25.509 33.940 30.585 1.00 87.38 112 LEU A N 1
ATOM 898 C CA . LEU A 1 112 ? -25.641 32.860 29.629 1.00 87.38 112 LEU A CA 1
ATOM 899 C C . LEU A 1 112 ? -24.997 31.600 30.194 1.00 87.38 112 LEU A C 1
ATOM 901 O O . LEU A 1 112 ? -23.942 31.643 30.829 1.00 87.38 112 LEU A O 1
ATOM 905 N N . LEU A 1 113 ? -25.615 30.462 29.905 1.00 87.88 113 LEU A N 1
ATOM 906 C CA . LEU A 1 113 ? -24.994 29.164 30.086 1.00 87.88 113 LEU A CA 1
ATOM 907 C C . LEU A 1 113 ? -24.563 28.647 28.715 1.00 87.88 113 LEU A C 1
ATOM 909 O O . LEU A 1 113 ? -25.394 28.262 27.888 1.00 87.88 113 LEU A O 1
ATOM 913 N N . VAL A 1 114 ? -23.254 28.648 28.482 1.00 83.44 114 VAL A N 1
ATOM 914 C CA . VAL A 1 114 ? -22.649 28.075 27.282 1.00 83.44 114 VAL A CA 1
ATOM 915 C C . VAL A 1 114 ? -22.356 26.626 27.572 1.00 83.44 114 VAL A C 1
ATOM 917 O O . VAL A 1 114 ? -21.520 26.285 28.405 1.00 83.44 114 VAL A O 1
ATOM 920 N N . THR A 1 115 ? -23.070 25.758 26.883 1.00 78.31 115 THR A N 1
ATOM 921 C CA . THR A 1 115 ? -22.910 24.329 27.029 1.00 78.31 115 THR A CA 1
ATOM 922 C C . THR A 1 115 ? -22.183 23.760 25.824 1.00 78.31 115 THR A C 1
ATOM 924 O O . THR A 1 115 ? -22.455 24.089 24.671 1.00 78.31 115 THR A O 1
ATOM 927 N N . TYR A 1 116 ? -21.267 22.858 26.107 1.00 72.12 116 TYR A N 1
ATOM 928 C CA . TYR A 1 116 ? -20.537 22.089 25.130 1.00 72.12 116 TYR A CA 1
ATOM 929 C C . TYR A 1 116 ? -21.042 20.668 25.279 1.00 72.12 116 TYR A C 1
ATOM 931 O O . TYR A 1 116 ? -20.842 20.042 26.329 1.00 72.12 116 TYR A O 1
ATOM 939 N N . VAL A 1 117 ? -21.712 20.142 24.255 1.00 60.66 117 VAL A N 1
ATOM 940 C CA . VAL A 1 117 ? -21.935 18.700 24.205 1.00 60.66 117 VAL A CA 1
ATOM 941 C C . VAL A 1 117 ? -20.542 18.091 24.237 1.00 60.66 117 VAL A C 1
ATOM 943 O O . VAL A 1 117 ? -19.738 18.329 23.332 1.00 60.66 117 VAL A O 1
ATOM 946 N N . LYS A 1 118 ? -20.222 17.345 25.305 1.00 51.53 118 LYS A N 1
ATOM 947 C CA . LYS A 1 118 ? -19.035 16.500 25.277 1.00 51.53 118 LYS A CA 1
ATOM 948 C C . LYS A 1 118 ? -19.346 15.540 24.144 1.00 51.53 118 LYS A C 1
ATOM 950 O O . LYS A 1 118 ? -20.133 14.614 24.340 1.00 51.53 118 LYS A O 1
ATOM 955 N N . ASN A 1 119 ? -18.772 15.773 22.958 1.00 43.34 119 ASN A N 1
ATOM 956 C CA . ASN A 1 119 ? -18.566 14.698 22.003 1.00 43.34 119 ASN A CA 1
ATOM 957 C C . ASN A 1 119 ? -18.099 13.540 22.871 1.00 43.34 119 ASN A C 1
ATOM 959 O O . ASN A 1 119 ? -17.110 13.711 23.594 1.00 43.34 119 ASN A O 1
ATOM 963 N N . SER A 1 120 ? -18.884 12.455 22.910 1.00 42.41 120 SER A N 1
ATOM 964 C CA . SER A 1 120 ? -18.528 11.206 23.583 1.00 42.41 120 SER A CA 1
ATOM 965 C C . SER A 1 120 ? -17.019 11.086 23.510 1.00 42.41 120 SER A C 1
ATOM 967 O O . SER A 1 120 ? -16.540 11.160 22.375 1.00 42.41 120 SER A O 1
ATOM 969 N N . ILE A 1 121 ? -16.300 11.052 24.650 1.00 49.19 121 ILE A N 1
ATOM 970 C CA . ILE A 1 121 ? -14.828 10.969 24.671 1.00 49.19 121 ILE A CA 1
ATOM 971 C C . ILE A 1 121 ? -14.468 10.036 23.536 1.00 49.19 121 ILE A C 1
ATOM 973 O O . ILE A 1 121 ? -14.832 8.858 23.609 1.00 49.19 121 ILE A O 1
ATOM 977 N N . MET A 1 122 ? -13.934 10.600 22.444 1.00 52.75 122 MET A N 1
ATOM 978 C CA . MET A 1 122 ? -13.774 9.819 21.231 1.00 52.75 122 MET A CA 1
ATOM 979 C C . MET A 1 122 ? -12.956 8.628 21.659 1.00 52.75 122 MET A C 1
ATOM 981 O O . MET A 1 122 ? -11.931 8.804 22.331 1.00 52.75 122 MET A O 1
ATOM 985 N N . SER A 1 123 ? -13.447 7.431 21.357 1.00 64.06 123 SER A N 1
ATOM 986 C CA . SER A 1 123 ? -12.695 6.246 21.732 1.00 64.06 123 SER A CA 1
ATOM 987 C C . SER A 1 123 ? -11.266 6.413 21.192 1.00 64.06 123 SER A C 1
ATOM 989 O O . SER A 1 123 ? -11.082 7.034 20.134 1.00 64.06 123 SER A O 1
ATOM 991 N N . PRO A 1 124 ? -10.223 5.967 21.915 1.00 70.88 124 PRO A N 1
ATOM 992 C CA . PRO A 1 124 ? -8.846 6.199 21.486 1.00 70.88 124 PRO A CA 1
ATOM 993 C C . PRO A 1 124 ? -8.601 5.810 20.020 1.00 70.88 124 PRO A C 1
ATOM 995 O O . PRO A 1 124 ? -7.842 6.476 19.324 1.00 70.88 124 PRO A O 1
ATOM 998 N N . ASP A 1 125 ? -9.300 4.792 19.512 1.00 74.81 125 ASP A N 1
ATOM 999 C CA . ASP A 1 125 ? -9.248 4.372 18.116 1.00 74.81 125 ASP A CA 1
ATOM 1000 C C . ASP A 1 125 ? -10.003 5.282 17.129 1.00 74.81 125 ASP A C 1
ATOM 1002 O O . ASP A 1 125 ? -9.564 5.424 15.985 1.00 74.81 125 ASP A O 1
ATOM 1006 N N . GLU A 1 126 ? -11.085 5.951 17.526 1.00 76.81 126 GLU A N 1
ATOM 1007 C CA . GLU A 1 126 ? -11.729 6.982 16.702 1.00 76.81 126 GLU A CA 1
ATOM 1008 C C . GLU A 1 126 ? -10.877 8.254 16.622 1.00 76.81 126 GLU A C 1
ATOM 1010 O O . GLU A 1 126 ? -10.744 8.838 15.543 1.00 76.81 126 GLU A O 1
ATOM 1015 N N . SER A 1 127 ? -10.279 8.678 17.742 1.00 77.31 127 SER A N 1
ATOM 1016 C CA . SER A 1 127 ? -9.357 9.823 17.771 1.00 77.31 127 SER A CA 1
ATOM 1017 C C . SER A 1 127 ? -8.147 9.547 16.876 1.00 77.31 127 SER A C 1
ATOM 1019 O O . SER A 1 127 ? -7.830 10.320 15.968 1.00 77.31 127 SER A O 1
ATOM 1021 N N . LEU A 1 128 ? -7.569 8.353 17.030 1.00 86.12 128 LEU A N 1
ATOM 1022 C CA . LEU A 1 128 ? -6.504 7.843 16.178 1.00 86.12 128 LEU A CA 1
ATOM 1023 C C . LEU A 1 128 ? -6.925 7.781 14.703 1.00 86.12 128 LEU A C 1
ATOM 1025 O O . LEU A 1 128 ? -6.161 8.172 13.827 1.00 86.12 128 LEU A O 1
ATOM 1029 N N . THR A 1 129 ? -8.153 7.344 14.405 1.00 89.56 129 THR A N 1
ATOM 1030 C CA . THR A 1 129 ? -8.693 7.331 13.035 1.00 89.56 129 THR A CA 1
ATOM 1031 C C . THR A 1 129 ? -8.709 8.730 12.422 1.00 89.56 129 THR A C 1
ATOM 1033 O O . THR A 1 129 ? -8.271 8.890 11.280 1.00 89.56 129 THR A O 1
ATOM 1036 N N . LYS A 1 130 ? -9.173 9.747 13.162 1.00 83.94 130 LYS A N 1
ATOM 1037 C CA . LYS A 1 130 ? -9.148 11.139 12.690 1.00 83.94 130 LYS A CA 1
ATOM 1038 C C . LYS A 1 130 ? -7.718 11.619 12.447 1.00 83.94 130 LYS A C 1
ATOM 1040 O O . LYS A 1 130 ? -7.462 12.189 11.390 1.00 83.94 130 LYS A O 1
ATOM 1045 N N . GLU A 1 131 ? -6.790 11.330 13.359 1.00 86.12 131 GLU A N 1
ATOM 1046 C CA . GLU A 1 131 ? -5.372 11.689 13.216 1.00 86.12 131 GLU A CA 1
ATOM 1047 C C . GLU A 1 131 ? -4.743 11.045 11.964 1.00 86.12 131 GLU A C 1
ATOM 1049 O O . GLU A 1 131 ? -4.063 11.715 11.185 1.00 86.12 131 GLU A O 1
ATOM 1054 N N . MET A 1 132 ? -5.016 9.756 11.720 1.00 88.25 132 MET A N 1
ATOM 1055 C CA . MET A 1 132 ? -4.544 9.037 10.530 1.00 88.25 132 MET A CA 1
ATOM 1056 C C . MET A 1 132 ? -5.071 9.665 9.235 1.00 88.25 132 MET A C 1
ATOM 1058 O O . MET A 1 132 ? -4.309 9.829 8.281 1.00 88.25 132 MET A O 1
ATOM 1062 N N . ILE A 1 133 ? -6.364 10.001 9.185 1.00 86.12 133 ILE A N 1
ATOM 1063 C CA . ILE A 1 133 ? -6.995 10.598 7.999 1.00 86.12 133 ILE A CA 1
ATOM 1064 C C . ILE A 1 133 ? -6.469 12.014 7.762 1.00 86.12 133 ILE A C 1
ATOM 1066 O O . ILE A 1 133 ? -6.130 12.335 6.626 1.00 86.12 133 ILE A O 1
ATOM 1070 N N . ALA A 1 134 ? -6.365 12.839 8.807 1.00 82.50 134 ALA A N 1
ATOM 1071 C CA . ALA A 1 134 ? -5.846 14.200 8.701 1.00 82.50 134 ALA A CA 1
ATOM 1072 C C . ALA A 1 134 ? -4.432 14.198 8.107 1.00 82.50 134 ALA A C 1
ATOM 1074 O O . ALA A 1 134 ? -4.200 14.807 7.065 1.00 82.50 134 ALA A O 1
ATOM 1075 N N . ARG A 1 135 ? -3.525 13.386 8.667 1.00 78.25 135 ARG A N 1
ATOM 1076 C CA . ARG A 1 135 ? -2.154 13.282 8.147 1.00 78.25 135 ARG A CA 1
ATOM 1077 C C . ARG A 1 135 ? -2.075 12.696 6.749 1.00 78.25 135 ARG A C 1
ATOM 1079 O O . ARG A 1 135 ? -1.215 13.108 5.968 1.00 78.25 135 ARG A O 1
ATOM 1086 N N . TYR A 1 136 ? -2.936 11.728 6.434 1.00 80.94 136 TYR A N 1
ATOM 1087 C CA . TYR A 1 136 ? -3.040 11.199 5.079 1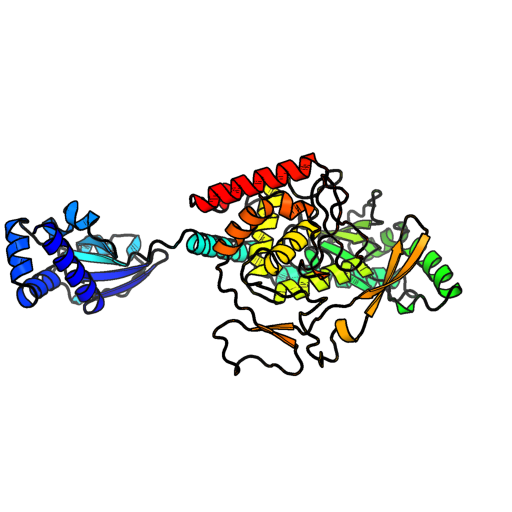.00 80.94 136 TYR A CA 1
ATOM 1088 C C . TYR A 1 136 ? -3.459 12.305 4.101 1.00 80.94 136 TYR A C 1
ATOM 1090 O O . TYR A 1 136 ? -2.831 12.471 3.063 1.00 80.94 136 TYR A O 1
ATOM 1098 N N . ASN A 1 137 ? -4.454 13.115 4.448 1.00 80.62 137 ASN A N 1
ATOM 1099 C CA . ASN A 1 137 ? -4.926 14.191 3.584 1.00 80.62 137 ASN A CA 1
ATOM 1100 C C . ASN A 1 137 ? -3.908 15.332 3.444 1.00 80.62 137 ASN A C 1
ATOM 1102 O O . ASN A 1 137 ? -3.737 15.852 2.349 1.00 80.62 137 ASN A O 1
ATOM 1106 N N . GLU A 1 138 ? -3.193 15.698 4.505 1.00 73.12 138 GLU A N 1
ATOM 1107 C CA . GLU A 1 138 ? -2.168 16.752 4.457 1.00 73.12 138 GLU A CA 1
ATOM 1108 C C . GLU A 1 138 ? -0.971 16.369 3.575 1.00 73.12 138 GLU A C 1
ATOM 1110 O O . GLU A 1 138 ? -0.481 17.172 2.779 1.00 73.12 138 GLU A O 1
ATOM 1115 N N . ASN A 1 139 ? -0.505 15.123 3.690 1.00 66.06 139 ASN A N 1
ATOM 1116 C CA . ASN A 1 139 ? 0.773 14.704 3.110 1.00 66.06 139 ASN A CA 1
ATOM 1117 C C . ASN A 1 139 ? 0.637 13.824 1.857 1.00 66.06 139 ASN A C 1
ATOM 1119 O O . ASN A 1 139 ? 1.588 13.696 1.087 1.00 66.06 139 ASN A O 1
ATOM 1123 N N . TYR A 1 140 ? -0.525 13.201 1.648 1.00 64.62 140 TYR A N 1
ATOM 1124 C CA . TYR A 1 140 ? -0.706 12.117 0.675 1.00 64.62 140 TYR A CA 1
ATOM 1125 C C . TYR A 1 140 ? -1.933 12.286 -0.224 1.00 64.62 140 TYR A C 1
ATOM 1127 O O . TYR A 1 140 ? -2.210 11.383 -1.018 1.00 64.62 140 TYR A O 1
ATOM 1135 N N . LEU A 1 141 ? -2.661 13.412 -0.151 1.00 60.31 141 LEU A N 1
ATOM 1136 C CA . LEU A 1 141 ? -3.691 13.687 -1.152 1.00 60.31 141 LEU A CA 1
ATOM 1137 C C . LEU A 1 141 ? -3.052 13.707 -2.543 1.00 60.31 141 LEU A C 1
ATOM 1139 O O . LEU A 1 141 ? -1.955 14.241 -2.730 1.00 60.31 141 LEU A O 1
ATOM 1143 N N . PHE A 1 142 ? -3.764 13.144 -3.515 1.00 64.38 142 PHE A N 1
ATOM 1144 C CA . PHE A 1 142 ? -3.408 13.256 -4.920 1.00 64.38 142 PHE A CA 1
ATOM 1145 C C . PHE A 1 142 ? -3.226 14.736 -5.275 1.00 64.38 142 PHE A C 1
ATOM 1147 O O . PHE A 1 142 ? -4.182 15.510 -5.277 1.00 64.38 142 PHE A O 1
ATOM 1154 N N . LYS A 1 143 ? -1.982 15.130 -5.547 1.00 70.88 143 LYS A N 1
ATOM 1155 C CA . LYS A 1 143 ? -1.659 16.453 -6.076 1.00 70.88 143 LYS A CA 1
ATOM 1156 C C . LYS A 1 143 ? -1.626 16.321 -7.587 1.00 70.88 143 LYS A C 1
ATOM 1158 O O . LYS A 1 143 ? -0.671 15.765 -8.132 1.00 70.88 143 LYS A O 1
ATOM 1163 N N . GLU A 1 144 ? -2.682 16.798 -8.235 1.00 72.56 144 GLU A N 1
ATOM 1164 C CA . GLU A 1 144 ? -2.873 16.677 -9.681 1.00 72.56 144 GLU A CA 1
ATOM 1165 C C . GLU A 1 144 ? -1.645 17.165 -10.466 1.00 72.56 144 GLU A C 1
ATOM 1167 O O . GLU A 1 144 ? -1.148 16.456 -11.343 1.00 72.56 144 GLU A O 1
ATOM 1172 N N . ASP A 1 145 ? -1.056 18.289 -10.059 1.00 76.44 145 ASP A N 1
ATOM 1173 C CA . ASP A 1 145 ? 0.169 18.820 -10.664 1.00 76.44 145 ASP A CA 1
ATOM 1174 C C . ASP A 1 145 ? 1.342 17.830 -10.595 1.00 76.44 145 ASP A C 1
ATOM 1176 O O . ASP A 1 145 ? 2.045 17.605 -11.580 1.00 76.44 145 ASP A O 1
ATOM 1180 N N . VAL A 1 146 ? 1.534 17.167 -9.449 1.00 79.81 146 VAL A N 1
ATOM 1181 C CA . VAL A 1 146 ? 2.609 16.179 -9.256 1.00 79.81 146 VAL A CA 1
ATOM 1182 C C . VAL A 1 146 ? 2.400 14.967 -10.162 1.00 79.81 146 VAL A C 1
ATOM 1184 O O . VAL A 1 146 ? 3.369 14.421 -10.700 1.00 79.81 146 VAL A O 1
ATOM 1187 N N . TYR A 1 147 ? 1.152 14.539 -10.347 1.00 82.62 147 TYR A N 1
ATOM 1188 C CA . TYR A 1 147 ? 0.813 13.453 -11.262 1.00 82.62 147 TYR A CA 1
ATOM 1189 C C . TYR A 1 147 ? 1.129 13.824 -12.715 1.00 82.62 147 TYR A C 1
ATOM 1191 O O . TYR A 1 147 ? 1.809 13.058 -13.409 1.00 82.62 147 TYR A O 1
ATOM 1199 N N . TRP A 1 148 ? 0.710 15.009 -13.167 1.00 85.94 148 TRP A N 1
ATOM 1200 C CA . TRP A 1 148 ? 0.971 15.469 -14.532 1.00 85.94 148 TRP A CA 1
ATOM 1201 C C . TRP A 1 148 ? 2.461 15.689 -14.803 1.00 85.94 148 TRP A C 1
ATOM 1203 O O . TRP A 1 148 ? 2.941 15.301 -15.870 1.00 85.94 148 TRP A O 1
ATOM 1213 N N . ILE A 1 149 ? 3.221 16.201 -13.829 1.00 88.88 149 ILE A N 1
ATOM 1214 C CA . ILE A 1 149 ? 4.684 16.327 -13.921 1.00 88.88 149 ILE A CA 1
ATOM 1215 C C . ILE A 1 149 ? 5.331 14.949 -14.100 1.00 88.88 149 ILE A C 1
ATOM 1217 O O . ILE A 1 149 ? 6.072 14.728 -15.060 1.00 88.88 149 ILE A O 1
ATOM 1221 N N . LYS A 1 150 ? 5.011 13.989 -13.222 1.00 89.44 150 LYS A N 1
ATOM 1222 C CA . LYS A 1 150 ? 5.524 12.610 -13.304 1.00 89.44 150 LYS A CA 1
ATOM 1223 C C . LYS A 1 150 ? 5.204 11.965 -14.650 1.00 89.44 150 LYS A C 1
ATOM 1225 O O . LYS A 1 150 ? 6.068 11.327 -15.253 1.00 89.44 150 LYS A O 1
ATOM 1230 N N . ARG A 1 151 ? 3.970 12.141 -15.128 1.00 90.38 151 ARG A N 1
ATOM 1231 C CA . ARG A 1 151 ? 3.508 11.606 -16.410 1.00 90.38 151 ARG A CA 1
ATOM 1232 C C . ARG A 1 151 ? 4.249 12.230 -17.589 1.00 90.38 151 ARG A C 1
ATOM 1234 O O . ARG A 1 151 ? 4.711 11.488 -18.448 1.00 90.38 151 ARG A O 1
ATOM 1241 N N . SER A 1 152 ? 4.414 13.551 -17.591 1.00 93.56 152 SER A N 1
ATOM 1242 C CA . SER A 1 152 ? 5.158 14.281 -18.622 1.00 93.56 152 SER A CA 1
ATOM 1243 C C . SER A 1 152 ? 6.608 13.800 -18.715 1.00 93.56 152 SER A C 1
ATOM 1245 O O . SER A 1 152 ? 7.066 13.433 -19.796 1.00 93.56 152 SER A O 1
ATOM 1247 N N . ILE A 1 153 ? 7.308 13.687 -17.580 1.00 95.00 153 ILE A N 1
ATOM 1248 C CA . ILE A 1 153 ? 8.687 13.172 -17.533 1.00 95.00 153 ILE A CA 1
ATOM 1249 C C . ILE A 1 153 ? 8.750 11.746 -18.086 1.00 95.00 153 ILE A C 1
ATOM 1251 O O . ILE A 1 153 ? 9.584 11.447 -18.941 1.00 95.00 153 ILE A O 1
ATOM 1255 N N . ARG A 1 154 ? 7.836 10.868 -17.657 1.00 94.81 154 ARG A N 1
ATOM 1256 C CA . ARG A 1 154 ? 7.750 9.494 -18.163 1.00 94.81 154 ARG A CA 1
ATOM 1257 C C . ARG A 1 154 ? 7.530 9.458 -19.670 1.00 94.81 154 ARG A C 1
ATOM 1259 O O . ARG A 1 154 ? 8.176 8.659 -20.340 1.00 94.81 154 ARG A O 1
ATOM 1266 N N . ASP A 1 155 ? 6.637 10.289 -20.200 1.00 95.88 155 ASP A N 1
ATOM 1267 C CA . ASP A 1 155 ? 6.311 10.327 -21.627 1.00 95.88 155 ASP A CA 1
ATOM 1268 C C . ASP A 1 155 ? 7.517 10.819 -22.457 1.00 95.88 155 ASP A C 1
ATOM 1270 O O . ASP A 1 155 ? 7.857 10.184 -23.458 1.00 95.88 155 ASP A O 1
ATOM 1274 N N . LYS A 1 156 ? 8.247 11.851 -21.995 1.00 95.31 156 LYS A N 1
ATOM 1275 C CA . LYS A 1 156 ? 9.522 12.291 -22.605 1.00 95.31 156 LYS A CA 1
ATOM 1276 C C . LYS A 1 156 ? 10.557 11.161 -22.630 1.00 95.31 156 LYS A C 1
ATOM 1278 O O . LYS A 1 156 ? 11.111 10.835 -23.680 1.00 95.31 156 LYS A O 1
ATOM 1283 N N . VAL A 1 157 ? 10.784 10.525 -21.477 1.00 95.69 157 VAL A N 1
ATOM 1284 C CA . VAL A 1 157 ? 11.733 9.410 -21.331 1.00 95.69 157 VAL A CA 1
ATOM 1285 C C . VAL A 1 157 ? 11.308 8.219 -22.197 1.00 95.69 157 VAL A C 1
ATOM 1287 O O . VAL A 1 157 ? 12.153 7.569 -22.807 1.00 95.69 157 VAL A O 1
ATOM 1290 N N . ASN A 1 158 ? 10.005 7.948 -22.320 1.00 95.69 158 ASN A N 1
ATOM 1291 C CA . ASN A 1 158 ? 9.479 6.885 -23.173 1.00 95.69 158 ASN A CA 1
ATOM 1292 C C . ASN A 1 158 ? 9.851 7.089 -24.646 1.00 95.69 158 ASN A C 1
ATOM 1294 O O . ASN A 1 158 ? 10.293 6.139 -25.289 1.00 95.69 158 ASN A O 1
ATOM 1298 N N . VAL A 1 159 ? 9.711 8.312 -25.165 1.00 95.12 159 VAL A N 1
ATOM 1299 C CA . VAL A 1 159 ? 10.072 8.637 -26.554 1.00 95.12 159 VAL A CA 1
ATOM 1300 C C . VAL A 1 159 ? 11.568 8.420 -26.797 1.00 95.12 159 VAL A C 1
ATOM 1302 O O . VAL A 1 159 ? 11.932 7.760 -27.771 1.00 95.12 159 VAL A O 1
ATOM 1305 N N . ALA A 1 160 ? 12.433 8.888 -25.891 1.00 95.12 160 ALA A N 1
ATOM 1306 C CA . ALA A 1 160 ? 13.878 8.673 -26.005 1.00 95.12 160 ALA A CA 1
ATOM 1307 C C . ALA A 1 160 ? 14.251 7.183 -25.934 1.00 95.12 160 ALA A C 1
ATOM 1309 O O . ALA A 1 160 ? 15.017 6.681 -26.749 1.00 95.12 160 ALA A O 1
ATOM 1310 N N . VAL A 1 161 ? 13.662 6.418 -25.015 1.00 92.88 161 VAL A N 1
ATOM 1311 C CA . VAL A 1 161 ? 13.923 4.973 -24.924 1.00 92.88 161 VAL A CA 1
ATOM 1312 C C . VAL A 1 161 ? 13.461 4.233 -26.187 1.00 92.88 161 VAL A C 1
ATOM 1314 O O . VAL A 1 161 ? 14.145 3.321 -26.657 1.00 92.88 161 VAL A O 1
ATOM 1317 N N . GLN A 1 162 ? 12.334 4.630 -26.779 1.00 91.81 162 GLN A N 1
ATOM 1318 C CA . GLN A 1 162 ? 11.862 4.058 -28.041 1.00 91.81 162 GLN A CA 1
ATOM 1319 C C . GLN A 1 162 ? 12.763 4.420 -29.231 1.00 91.81 162 GLN A C 1
ATOM 1321 O O . GLN A 1 162 ? 12.929 3.582 -30.117 1.00 91.81 162 GLN A O 1
ATOM 1326 N N . SER A 1 163 ? 13.385 5.606 -29.242 1.00 91.94 163 SER A N 1
ATOM 1327 C CA . SER A 1 163 ? 14.336 5.997 -30.293 1.00 91.94 163 SER A CA 1
ATOM 1328 C C . SER A 1 163 ? 15.672 5.253 -30.189 1.00 91.94 163 SER A C 1
ATOM 1330 O O . SER A 1 163 ? 16.240 4.883 -31.217 1.00 91.94 163 SER A O 1
ATOM 1332 N N . ILE A 1 164 ? 16.131 4.946 -28.969 1.00 90.00 164 ILE A N 1
ATOM 1333 C CA . ILE A 1 164 ? 17.323 4.113 -28.735 1.00 90.00 164 ILE A CA 1
ATOM 1334 C C . ILE A 1 164 ? 17.060 2.667 -29.184 1.00 90.00 164 ILE A C 1
ATOM 1336 O O . ILE A 1 164 ? 17.921 2.018 -29.785 1.00 90.00 164 ILE A O 1
ATOM 1340 N N . PHE A 1 165 ? 15.853 2.149 -28.926 1.00 86.94 165 PHE A N 1
ATOM 1341 C CA . PHE A 1 165 ? 15.509 0.743 -29.150 1.00 86.94 165 PHE A CA 1
ATOM 1342 C C . PHE A 1 165 ? 14.267 0.526 -30.044 1.00 86.94 165 PHE A C 1
ATOM 1344 O O . PHE A 1 165 ? 13.339 -0.198 -29.659 1.00 86.94 165 PHE A O 1
ATOM 1351 N N . PRO A 1 166 ? 14.249 1.028 -31.293 1.00 84.44 166 PRO A N 1
ATOM 1352 C CA . PRO A 1 166 ? 13.042 1.078 -32.129 1.00 84.44 166 PRO A CA 1
ATOM 1353 C C . PRO A 1 166 ? 12.511 -0.306 -32.526 1.00 84.44 166 PRO A C 1
ATOM 1355 O O . PRO A 1 166 ? 11.332 -0.485 -32.815 1.00 84.44 166 PRO A O 1
ATOM 1358 N N . ARG A 1 167 ? 13.373 -1.330 -32.518 1.00 80.12 167 ARG A N 1
ATOM 1359 C CA . ARG A 1 167 ? 13.022 -2.714 -32.890 1.00 80.12 167 ARG A CA 1
ATOM 1360 C C . ARG A 1 167 ? 12.568 -3.579 -31.711 1.00 80.12 167 ARG A C 1
ATOM 1362 O O . ARG A 1 167 ? 12.328 -4.773 -31.903 1.00 80.12 167 ARG A O 1
ATOM 1369 N N . LEU A 1 168 ? 12.525 -3.020 -30.500 1.00 76.94 168 LEU A N 1
ATOM 1370 C CA . LEU A 1 168 ? 12.180 -3.751 -29.279 1.00 76.94 168 LEU A CA 1
ATOM 1371 C C . LEU A 1 168 ? 10.755 -3.511 -28.781 1.00 76.94 168 LEU A C 1
ATOM 1373 O O . LEU A 1 168 ? 10.316 -4.250 -27.904 1.00 76.94 168 LEU A O 1
ATOM 1377 N N . ASN A 1 169 ? 10.037 -2.535 -29.349 1.00 81.19 169 ASN A N 1
ATOM 1378 C CA . ASN A 1 169 ? 8.680 -2.169 -28.933 1.00 81.19 169 ASN A CA 1
ATOM 1379 C C . ASN A 1 169 ? 8.562 -1.990 -27.403 1.00 81.19 169 ASN A C 1
ATOM 1381 O O . ASN A 1 169 ? 7.615 -2.450 -26.768 1.00 81.19 169 ASN A O 1
ATOM 1385 N N . VAL A 1 170 ? 9.592 -1.392 -26.799 1.00 86.31 170 VAL A N 1
ATOM 1386 C CA . VAL A 1 170 ? 9.649 -1.133 -25.359 1.00 86.31 170 VAL A CA 1
ATOM 1387 C C . VAL A 1 170 ? 8.714 0.005 -24.976 1.00 86.31 170 VAL A C 1
ATOM 1389 O O . VAL A 1 170 ? 8.410 0.890 -25.778 1.00 86.31 170 VAL A O 1
ATOM 1392 N N . SER A 1 171 ? 8.290 -0.006 -23.718 1.00 89.94 171 SER A N 1
ATOM 1393 C CA . SER A 1 171 ? 7.598 1.125 -23.104 1.00 89.94 171 SER A CA 1
ATOM 1394 C C . SER A 1 171 ? 8.228 1.454 -21.764 1.00 89.94 171 SER A C 1
ATOM 1396 O O . SER A 1 171 ? 8.714 0.561 -21.074 1.00 89.94 171 SER A O 1
ATOM 1398 N N . VAL A 1 172 ? 8.206 2.719 -21.378 1.00 92.56 172 VAL A N 1
ATOM 1399 C CA . VAL A 1 172 ? 8.588 3.150 -20.037 1.00 92.56 172 VAL A CA 1
ATOM 1400 C C . VAL A 1 172 ? 7.326 3.222 -19.187 1.00 92.56 172 VAL A C 1
ATOM 1402 O O . VAL A 1 172 ? 6.309 3.774 -19.604 1.00 92.56 172 VAL A O 1
ATOM 1405 N N . GLN A 1 173 ? 7.366 2.632 -17.997 1.00 91.75 173 GLN A N 1
ATOM 1406 C CA . GLN A 1 173 ? 6.264 2.654 -17.037 1.00 91.75 173 GLN A CA 1
ATOM 1407 C C . GLN A 1 173 ? 6.735 3.197 -15.693 1.00 91.75 173 GLN A C 1
ATOM 1409 O O . GLN A 1 173 ? 7.879 2.982 -15.294 1.00 91.75 173 GLN A O 1
ATOM 1414 N N . MET A 1 174 ? 5.832 3.866 -14.978 1.00 89.06 174 MET A N 1
ATOM 1415 C CA . MET A 1 174 ? 6.054 4.214 -13.574 1.00 89.06 174 MET A CA 1
ATOM 1416 C C . MET A 1 174 ? 6.086 2.934 -12.738 1.00 89.06 174 MET A C 1
ATOM 1418 O O . MET A 1 174 ? 5.268 2.037 -12.954 1.00 89.06 174 MET A O 1
ATOM 1422 N N . ILE A 1 175 ? 7.006 2.857 -11.778 1.00 85.88 175 ILE A N 1
ATOM 1423 C CA . ILE A 1 175 ? 7.137 1.727 -10.848 1.00 85.88 175 ILE A CA 1
ATOM 1424 C C . ILE A 1 175 ? 7.286 2.227 -9.401 1.00 85.88 175 ILE A C 1
ATOM 1426 O O . ILE A 1 175 ? 7.532 3.408 -9.157 1.00 85.88 175 ILE A O 1
ATOM 1430 N N . ARG A 1 176 ? 7.172 1.320 -8.421 1.00 80.31 176 ARG A N 1
ATOM 1431 C CA . ARG A 1 176 ? 7.274 1.599 -6.977 1.00 80.31 176 ARG A CA 1
ATOM 1432 C C . ARG A 1 176 ? 6.248 2.638 -6.498 1.00 80.31 176 ARG A C 1
ATOM 1434 O O . ARG A 1 176 ? 5.130 2.710 -7.007 1.00 80.31 176 ARG A O 1
ATOM 1441 N N . SER A 1 177 ? 6.629 3.463 -5.521 1.00 74.88 177 SER A N 1
ATOM 1442 C CA . SER A 1 177 ? 5.808 4.561 -4.992 1.00 74.88 177 SER A CA 1
ATOM 1443 C C . SER A 1 177 ? 5.382 5.560 -6.066 1.00 74.88 177 SER A C 1
ATOM 1445 O O . SER A 1 177 ? 4.368 6.229 -5.901 1.00 74.88 177 SER A O 1
ATOM 1447 N N . SER A 1 178 ? 6.110 5.657 -7.183 1.00 79.25 178 SER A N 1
ATOM 1448 C CA . SER A 1 178 ? 5.722 6.523 -8.295 1.00 79.25 178 SER A CA 1
ATOM 1449 C C . SER A 1 178 ? 4.542 5.973 -9.108 1.00 79.25 178 SER A C 1
ATOM 1451 O O . SER A 1 178 ? 3.910 6.748 -9.813 1.00 79.25 178 SER A O 1
ATOM 1453 N N . HIS A 1 179 ? 4.237 4.672 -9.006 1.00 76.69 179 HIS A N 1
ATOM 1454 C CA . HIS A 1 179 ? 3.034 4.054 -9.581 1.00 76.69 179 HIS A CA 1
ATOM 1455 C C . HIS A 1 179 ? 1.864 4.013 -8.595 1.00 76.69 179 HIS A C 1
ATOM 1457 O O . HIS A 1 179 ? 0.730 4.281 -8.967 1.00 76.69 179 HIS A O 1
ATOM 1463 N N . THR A 1 180 ? 2.134 3.636 -7.344 1.00 73.25 180 THR A N 1
ATOM 1464 C CA . THR A 1 180 ? 1.092 3.396 -6.330 1.00 73.25 180 THR A CA 1
ATOM 1465 C C . THR A 1 180 ? 0.672 4.653 -5.570 1.00 73.25 180 THR A C 1
ATOM 1467 O O . THR A 1 180 ? -0.330 4.633 -4.857 1.00 73.25 180 THR A O 1
ATOM 1470 N N . GLU A 1 181 ? 1.450 5.733 -5.697 1.00 73.38 181 GLU A N 1
ATOM 1471 C CA . GLU A 1 181 ? 1.275 7.009 -4.987 1.00 73.38 181 GLU A CA 1
ATOM 1472 C C . GLU A 1 181 ? 1.337 6.885 -3.455 1.00 73.38 181 GLU A C 1
ATOM 1474 O O . GLU A 1 181 ? 1.024 7.816 -2.721 1.00 73.38 181 GLU A O 1
ATOM 1479 N N . LEU A 1 182 ? 1.827 5.750 -2.948 1.00 72.50 182 LEU A N 1
ATOM 1480 C CA . LEU A 1 182 ? 2.181 5.569 -1.545 1.00 72.50 182 LEU A CA 1
ATOM 1481 C C . LEU A 1 182 ? 3.498 6.315 -1.287 1.00 72.50 182 LEU A C 1
ATOM 1483 O O . LEU A 1 182 ? 4.589 5.764 -1.473 1.00 72.50 182 LEU A O 1
ATOM 1487 N N . ALA A 1 183 ? 3.408 7.603 -0.955 1.00 54.69 183 ALA A N 1
ATOM 1488 C CA . ALA A 1 183 ? 4.543 8.523 -0.917 1.00 54.69 183 ALA A CA 1
ATOM 1489 C C . ALA A 1 183 ? 5.521 8.252 0.248 1.00 54.69 183 ALA A C 1
ATOM 1491 O O . ALA A 1 183 ? 5.521 8.918 1.270 1.00 54.69 183 ALA A O 1
ATOM 1492 N N . PHE A 1 184 ? 6.422 7.285 0.063 1.00 52.69 184 PHE A N 1
ATOM 1493 C CA . PHE A 1 184 ? 7.631 7.117 0.892 1.00 52.69 184 PHE A CA 1
ATOM 1494 C C . PHE A 1 184 ? 8.922 7.280 0.097 1.00 52.69 184 PHE A C 1
ATOM 1496 O O . PHE A 1 184 ? 9.978 6.837 0.564 1.00 52.69 184 PHE A O 1
ATOM 1503 N N . SER A 1 185 ? 8.841 7.799 -1.130 1.00 50.19 185 SER A N 1
ATOM 1504 C CA . SER A 1 185 ? 10.031 8.123 -1.911 1.00 50.19 185 SER A CA 1
ATOM 1505 C C . SER A 1 185 ? 10.585 9.463 -1.460 1.00 50.19 185 SER A C 1
ATOM 1507 O O . SER A 1 185 ? 9.837 10.420 -1.310 1.00 50.19 185 SER A O 1
ATOM 1509 N N . ASP A 1 186 ? 11.899 9.467 -1.313 1.00 55.72 186 ASP A N 1
ATOM 1510 C CA . ASP A 1 186 ? 12.889 10.549 -1.409 1.00 55.72 186 ASP A CA 1
ATOM 1511 C C . ASP A 1 186 ? 12.696 11.567 -2.565 1.00 55.72 186 ASP A C 1
ATOM 1513 O O . ASP A 1 186 ? 13.668 12.083 -3.102 1.00 55.72 186 ASP A O 1
ATOM 1517 N N . GLY A 1 187 ? 11.469 11.793 -3.040 1.00 68.44 187 GLY A N 1
ATOM 1518 C CA . GLY A 1 187 ? 11.182 12.571 -4.247 1.00 68.44 187 GLY A CA 1
ATOM 1519 C C . GLY A 1 187 ? 11.524 11.862 -5.565 1.00 68.44 187 GLY A C 1
ATOM 1520 O O . GLY A 1 187 ? 11.103 12.332 -6.619 1.00 68.44 187 GLY A O 1
ATOM 1521 N N . THR A 1 188 ? 12.204 10.705 -5.549 1.00 84.69 188 THR A N 1
ATOM 1522 C CA . THR A 1 188 ? 12.663 10.060 -6.788 1.00 84.69 188 THR A CA 1
ATOM 1523 C C . THR A 1 188 ? 11.511 9.473 -7.603 1.00 84.69 188 THR A C 1
ATOM 1525 O O . THR A 1 188 ? 10.758 8.597 -7.153 1.00 84.69 188 THR A O 1
ATOM 1528 N N . ILE A 1 189 ? 11.439 9.872 -8.869 1.00 89.12 189 ILE A N 1
ATOM 1529 C CA . ILE A 1 189 ? 10.552 9.307 -9.880 1.00 89.12 189 ILE A CA 1
ATOM 1530 C C . ILE A 1 189 ? 11.161 8.001 -10.395 1.00 89.12 189 ILE A C 1
ATOM 1532 O O . ILE A 1 189 ? 12.140 7.982 -11.139 1.00 89.12 189 ILE A O 1
ATOM 1536 N N . ASN A 1 190 ? 10.577 6.878 -9.986 1.00 88.31 190 ASN A N 1
ATOM 1537 C CA . ASN A 1 190 ? 11.032 5.550 -10.367 1.00 88.31 190 ASN A CA 1
ATOM 1538 C C . ASN A 1 190 ? 10.300 5.081 -11.631 1.00 88.31 190 ASN A C 1
ATOM 1540 O O . ASN A 1 190 ? 9.074 4.957 -11.659 1.00 88.31 190 ASN A O 1
ATOM 1544 N N . MET A 1 191 ? 11.077 4.770 -12.663 1.00 91.44 191 MET A N 1
ATOM 1545 C CA . MET A 1 191 ? 10.627 4.316 -13.971 1.00 91.44 191 MET A CA 1
ATOM 1546 C C . MET A 1 191 ? 11.288 2.990 -14.346 1.00 91.44 191 MET A C 1
ATOM 1548 O O . MET A 1 191 ? 12.391 2.652 -13.911 1.00 91.44 191 MET A O 1
ATOM 1552 N N . GLY A 1 192 ? 10.608 2.226 -15.189 1.00 89.69 192 GLY A N 1
ATOM 1553 C CA . GLY A 1 192 ? 11.079 0.940 -15.665 1.00 89.69 192 GLY A CA 1
ATOM 1554 C C . GLY A 1 192 ? 10.841 0.750 -17.154 1.00 89.69 192 GLY A C 1
ATOM 1555 O O . GLY A 1 192 ? 9.768 1.082 -17.653 1.00 89.69 192 GLY A O 1
ATOM 1556 N N . ILE A 1 193 ? 11.831 0.193 -17.856 1.00 88.06 193 ILE A N 1
ATOM 1557 C CA . ILE A 1 193 ? 11.689 -0.210 -19.260 1.00 88.06 193 ILE A CA 1
ATOM 1558 C C . ILE A 1 193 ? 11.006 -1.578 -19.301 1.00 88.06 193 ILE A C 1
ATOM 1560 O O . ILE A 1 193 ? 11.554 -2.573 -18.814 1.00 88.06 193 ILE A O 1
ATOM 1564 N N . VAL A 1 194 ? 9.780 -1.632 -19.813 1.00 84.56 194 VAL A N 1
ATOM 1565 C CA . VAL A 1 194 ? 8.988 -2.853 -19.978 1.00 84.56 194 VAL A CA 1
ATOM 1566 C C . VAL A 1 194 ? 9.187 -3.365 -21.397 1.00 84.56 194 VAL A C 1
ATOM 1568 O O . VAL A 1 194 ? 8.869 -2.678 -22.371 1.00 84.56 194 VAL A O 1
ATOM 1571 N N . VAL A 1 195 ? 9.681 -4.597 -21.505 1.00 77.44 195 VAL A N 1
ATOM 1572 C CA . VAL A 1 195 ? 9.816 -5.310 -22.778 1.00 77.44 195 VAL A CA 1
ATOM 1573 C C . VAL A 1 195 ? 8.581 -6.197 -22.987 1.00 77.44 195 VAL A C 1
ATOM 1575 O O . VAL A 1 195 ? 8.232 -6.958 -22.081 1.00 77.44 195 VAL A O 1
ATOM 1578 N N . PRO A 1 196 ? 7.906 -6.141 -24.148 1.00 75.62 196 PRO A N 1
ATOM 1579 C CA . PRO A 1 196 ? 6.716 -6.946 -24.394 1.00 75.62 196 PRO A CA 1
ATOM 1580 C C . PRO A 1 196 ? 7.045 -8.435 -24.557 1.00 75.62 196 PRO A C 1
ATOM 1582 O O . PRO A 1 196 ? 7.976 -8.815 -25.278 1.00 75.62 196 PRO A O 1
ATOM 1585 N N . SER A 1 197 ? 6.215 -9.281 -23.941 1.00 67.69 197 SER A N 1
ATOM 1586 C CA . SER A 1 197 ? 6.374 -10.742 -23.888 1.00 67.69 197 SER A CA 1
ATOM 1587 C C . SER A 1 197 ? 6.404 -11.416 -25.264 1.00 67.69 197 SER A C 1
ATOM 1589 O O . SER A 1 197 ? 7.106 -12.406 -25.453 1.00 67.69 197 SER A O 1
ATOM 1591 N N . CYS A 1 198 ? 5.728 -10.840 -26.267 1.00 61.94 198 CYS A N 1
ATOM 1592 C CA . CYS A 1 198 ? 5.666 -11.368 -27.638 1.00 61.94 198 CYS A CA 1
ATOM 1593 C C . CYS A 1 198 ? 7.023 -11.406 -28.373 1.00 61.94 198 CYS A C 1
ATOM 1595 O O . CYS A 1 198 ? 7.120 -11.960 -29.472 1.00 61.94 198 CYS A O 1
ATOM 1597 N N . SER A 1 199 ? 8.071 -10.840 -27.768 1.00 60.78 199 SER A N 1
ATOM 1598 C CA . SER A 1 199 ? 9.440 -10.824 -28.289 1.00 60.78 199 SER A CA 1
ATOM 1599 C C . SER A 1 199 ? 10.163 -12.178 -28.188 1.00 60.78 199 SER A C 1
ATOM 1601 O O . SER A 1 199 ? 11.223 -12.332 -28.797 1.00 60.78 199 SER A O 1
ATOM 1603 N N . ILE A 1 200 ? 9.615 -13.162 -27.459 1.00 61.44 200 ILE A N 1
ATOM 1604 C CA . ILE A 1 200 ? 10.197 -14.503 -27.274 1.00 61.44 200 ILE A CA 1
ATOM 1605 C C . ILE A 1 200 ? 9.194 -15.556 -27.760 1.00 61.44 200 ILE A C 1
ATOM 1607 O O . ILE A 1 200 ? 8.261 -15.897 -27.046 1.00 61.44 200 ILE A O 1
ATOM 1611 N N . LYS A 1 201 ? 9.372 -16.067 -28.985 1.00 60.56 201 LYS A N 1
ATOM 1612 C CA . LYS A 1 201 ? 8.475 -17.085 -29.574 1.00 60.56 201 LYS A CA 1
ATOM 1613 C C . LYS A 1 201 ? 9.069 -18.499 -29.614 1.00 60.56 201 LYS A C 1
ATOM 1615 O O . LYS A 1 201 ? 8.327 -19.470 -29.625 1.00 60.56 201 LYS A O 1
ATOM 1620 N N . ASP A 1 202 ? 10.397 -18.618 -29.634 1.00 62.72 202 ASP A N 1
ATOM 1621 C CA . ASP A 1 202 ? 11.134 -19.885 -29.729 1.00 62.72 202 ASP A CA 1
ATOM 1622 C C . ASP A 1 202 ? 12.582 -19.726 -29.208 1.00 62.72 202 ASP A C 1
ATOM 1624 O O . ASP A 1 202 ? 12.978 -18.646 -28.755 1.00 62.72 202 ASP A O 1
ATOM 1628 N N . LYS A 1 203 ? 13.402 -20.788 -29.289 1.00 60.59 203 LYS A N 1
ATOM 1629 C CA . LYS A 1 203 ? 14.827 -20.755 -28.893 1.00 60.59 203 LYS A CA 1
ATOM 1630 C C . LYS A 1 203 ? 15.644 -19.697 -29.655 1.00 60.59 203 LYS A C 1
ATOM 1632 O O . LYS A 1 203 ? 16.526 -19.078 -29.069 1.00 60.59 203 LYS A O 1
ATOM 1637 N N . GLY A 1 204 ? 15.370 -19.457 -30.936 1.00 66.38 204 GLY A N 1
ATOM 1638 C CA . GLY A 1 204 ? 16.034 -18.413 -31.725 1.00 66.38 204 GLY A CA 1
ATOM 1639 C C . GLY A 1 204 ? 15.592 -17.000 -31.324 1.00 66.38 204 GLY A C 1
ATOM 1640 O O . GLY A 1 204 ? 16.417 -16.089 -31.235 1.00 66.38 204 GLY A O 1
ATOM 1641 N N . GLY A 1 205 ? 14.307 -16.823 -31.016 1.00 66.62 205 GLY A N 1
ATOM 1642 C CA . GLY A 1 205 ? 13.740 -15.628 -30.398 1.00 66.62 205 GLY A CA 1
ATOM 1643 C C . GLY A 1 205 ? 14.353 -15.348 -29.028 1.00 66.62 205 GLY A C 1
ATOM 1644 O O . GLY A 1 205 ? 14.674 -14.201 -28.741 1.00 66.62 205 GLY A O 1
ATOM 1645 N N . PHE A 1 206 ? 14.623 -16.386 -28.234 1.00 65.06 206 PHE A N 1
ATOM 1646 C CA . PHE A 1 206 ? 15.315 -16.284 -26.949 1.00 65.06 206 PHE A CA 1
ATOM 1647 C C . PHE A 1 206 ? 16.746 -15.747 -27.095 1.00 65.06 206 PHE A C 1
ATOM 1649 O O . PHE A 1 206 ? 17.098 -14.787 -26.416 1.00 65.06 206 PHE A O 1
ATOM 1656 N N . PHE A 1 207 ? 17.565 -16.286 -28.007 1.00 68.12 207 PHE A N 1
ATOM 1657 C CA . PHE A 1 207 ? 18.929 -15.769 -28.222 1.00 68.12 207 PHE A CA 1
ATOM 1658 C C . PHE A 1 207 ? 18.925 -14.326 -28.743 1.00 68.12 207 PHE A C 1
ATOM 1660 O O . PHE A 1 207 ? 19.726 -13.495 -28.308 1.00 68.12 207 PHE A O 1
ATOM 1667 N N . LYS A 1 208 ? 17.992 -13.999 -29.647 1.00 69.19 208 LYS A N 1
ATOM 1668 C CA . LYS A 1 208 ? 17.788 -12.622 -30.119 1.00 69.19 208 LYS A CA 1
ATOM 1669 C C . LYS A 1 208 ? 17.358 -11.702 -28.977 1.00 69.19 208 LYS A C 1
ATOM 1671 O O . LYS A 1 208 ? 17.863 -10.587 -28.893 1.00 69.19 208 LYS A O 1
ATOM 1676 N N . PHE A 1 209 ? 16.461 -12.157 -28.107 1.00 70.50 209 PHE A N 1
ATOM 1677 C CA . PHE A 1 209 ? 16.024 -11.415 -26.931 1.00 70.50 209 PHE A CA 1
ATOM 1678 C C . PHE A 1 209 ? 17.181 -11.186 -25.966 1.00 70.50 209 PHE A C 1
ATOM 1680 O O . PHE A 1 209 ? 17.394 -10.048 -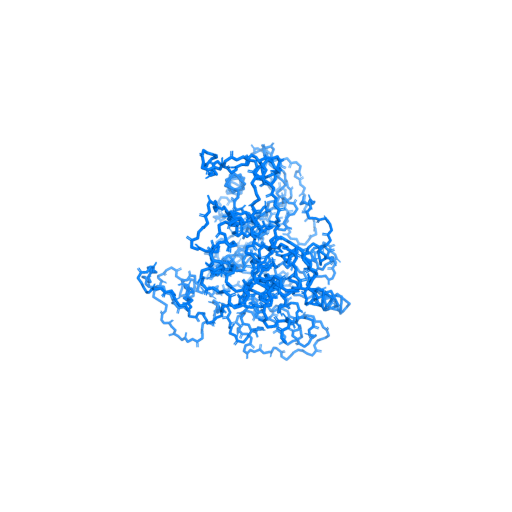25.582 1.00 70.50 209 PHE A O 1
ATOM 1687 N N . GLN A 1 210 ? 17.968 -12.214 -25.641 1.00 71.12 210 GLN A N 1
ATOM 1688 C CA . GLN A 1 210 ? 19.114 -12.096 -24.740 1.00 71.12 210 GLN A CA 1
ATOM 1689 C C . GLN A 1 210 ? 20.121 -11.060 -25.246 1.00 71.12 210 GLN A C 1
ATOM 1691 O O . GLN A 1 210 ? 20.450 -10.133 -24.517 1.00 71.12 210 GLN A O 1
ATOM 1696 N N . LYS A 1 211 ? 20.509 -11.134 -26.526 1.00 72.38 211 LYS A N 1
ATOM 1697 C CA . LYS A 1 211 ? 21.405 -10.139 -27.135 1.00 72.38 211 LYS A CA 1
ATOM 1698 C C . LYS A 1 211 ? 20.835 -8.721 -27.046 1.00 72.38 211 LYS A C 1
ATOM 1700 O O . LYS A 1 211 ? 21.553 -7.783 -26.729 1.00 72.38 211 LYS A O 1
ATOM 1705 N N . ARG A 1 212 ? 19.543 -8.551 -27.339 1.00 71.38 212 ARG A N 1
ATOM 1706 C CA . ARG A 1 212 ? 18.886 -7.239 -27.266 1.00 71.38 212 ARG A CA 1
ATOM 1707 C C . ARG A 1 212 ? 18.706 -6.749 -25.824 1.00 71.38 212 ARG A C 1
ATOM 1709 O O . ARG A 1 212 ? 18.771 -5.551 -25.589 1.00 71.38 212 ARG A O 1
ATOM 1716 N N . TYR A 1 213 ? 18.494 -7.656 -24.878 1.00 72.12 213 TYR A N 1
ATOM 1717 C CA . TYR A 1 213 ? 18.384 -7.368 -23.453 1.00 72.12 213 TYR A CA 1
ATOM 1718 C C . TYR A 1 213 ? 19.732 -6.918 -22.883 1.00 72.12 213 TYR A C 1
ATOM 1720 O O . TYR A 1 213 ? 19.785 -5.933 -22.156 1.00 72.12 213 TYR A O 1
ATOM 1728 N N . ASP A 1 214 ? 20.831 -7.545 -23.302 1.00 73.88 214 ASP A N 1
ATOM 1729 C CA . ASP A 1 214 ? 22.181 -7.076 -22.983 1.00 73.88 214 ASP A CA 1
ATOM 1730 C C . ASP A 1 214 ? 22.433 -5.666 -23.559 1.00 73.88 214 ASP A C 1
ATOM 1732 O O . ASP A 1 214 ? 23.052 -4.834 -22.901 1.00 73.88 214 ASP A O 1
ATOM 1736 N N . CYS A 1 215 ? 21.879 -5.338 -24.736 1.00 75.19 215 CYS A N 1
ATOM 1737 C CA . CYS A 1 215 ? 21.912 -3.966 -25.261 1.00 75.19 215 CYS A CA 1
ATOM 1738 C C . CYS A 1 215 ? 21.086 -2.972 -24.425 1.00 75.19 215 CYS A C 1
ATOM 1740 O O . CYS A 1 215 ? 21.518 -1.834 -24.273 1.00 75.19 215 CYS A O 1
ATOM 1742 N N . LEU A 1 216 ? 19.931 -3.378 -23.876 1.00 76.88 216 LEU A N 1
ATOM 1743 C CA . LEU A 1 216 ? 19.146 -2.540 -22.954 1.00 76.88 216 LEU A CA 1
ATOM 1744 C C . LEU A 1 216 ? 19.922 -2.240 -21.669 1.00 76.88 216 LEU A C 1
ATOM 1746 O O . LEU A 1 216 ? 19.773 -1.164 -21.104 1.00 76.88 216 LEU A O 1
ATOM 1750 N N . LYS A 1 217 ? 20.751 -3.188 -21.219 1.00 76.25 217 LYS A N 1
ATOM 1751 C CA . LYS A 1 217 ? 21.616 -3.022 -20.049 1.00 76.25 217 LYS A CA 1
ATOM 1752 C C . LYS A 1 217 ? 22.828 -2.133 -20.298 1.00 76.25 217 LYS A C 1
ATOM 1754 O O . LYS A 1 217 ? 23.439 -1.685 -19.333 1.00 76.25 217 LYS A O 1
ATOM 1759 N N . ASN A 1 218 ? 23.198 -1.898 -21.557 1.00 81.38 218 ASN A N 1
ATOM 1760 C CA . ASN A 1 218 ? 24.284 -0.985 -21.871 1.00 81.38 218 ASN A CA 1
ATOM 1761 C C . ASN A 1 218 ? 23.806 0.458 -21.677 1.00 81.38 218 ASN A C 1
ATOM 1763 O O . ASN A 1 218 ? 23.146 1.037 -22.544 1.00 81.38 218 ASN A O 1
ATOM 1767 N N . MET A 1 219 ? 24.148 1.010 -20.517 1.00 77.81 219 MET A N 1
ATOM 1768 C CA . MET A 1 219 ? 23.671 2.313 -20.074 1.00 77.81 219 MET A CA 1
ATOM 1769 C C . MET A 1 219 ? 24.314 3.493 -20.796 1.00 77.81 219 MET A C 1
ATOM 1771 O O . MET A 1 219 ? 23.728 4.574 -20.817 1.00 77.81 219 MET A O 1
ATOM 1775 N N . ASP A 1 220 ? 25.444 3.285 -21.470 1.00 81.44 220 ASP A N 1
ATOM 1776 C CA . ASP A 1 220 ? 26.080 4.331 -22.276 1.00 81.44 220 ASP A CA 1
ATOM 1777 C C . ASP A 1 220 ? 25.188 4.755 -23.452 1.00 81.44 220 ASP A C 1
ATOM 1779 O O . ASP A 1 220 ? 25.231 5.902 -23.896 1.00 81.44 220 ASP A O 1
ATOM 1783 N N . ASN A 1 221 ? 24.295 3.863 -23.902 1.00 85.06 221 ASN A N 1
ATOM 1784 C CA . ASN A 1 221 ? 23.317 4.155 -24.951 1.00 85.06 221 ASN A CA 1
ATOM 1785 C C . ASN A 1 221 ? 22.337 5.278 -24.573 1.00 85.06 221 ASN A C 1
ATOM 1787 O O . ASN A 1 221 ? 21.695 5.840 -25.457 1.00 85.06 221 ASN A O 1
ATOM 1791 N N . PHE A 1 222 ? 22.183 5.578 -23.280 1.00 88.06 222 PHE A N 1
ATOM 1792 C CA . PHE A 1 222 ? 21.194 6.534 -22.788 1.00 88.06 222 PHE A CA 1
ATOM 1793 C C . PHE A 1 222 ? 21.753 7.947 -22.646 1.00 88.06 222 PHE A C 1
ATOM 1795 O O . PHE A 1 222 ? 20.959 8.876 -22.681 1.00 88.06 222 PHE A O 1
ATOM 1802 N N . ILE A 1 223 ? 23.078 8.121 -22.532 1.00 86.44 223 ILE A N 1
ATOM 1803 C CA . ILE A 1 223 ? 23.712 9.403 -22.178 1.00 86.44 223 ILE A CA 1
ATOM 1804 C C . ILE A 1 223 ? 23.268 10.523 -23.128 1.00 86.44 223 ILE A C 1
ATOM 1806 O O . ILE A 1 223 ? 22.513 11.409 -22.734 1.00 86.44 223 ILE A O 1
ATOM 1810 N N . LYS A 1 224 ? 23.658 10.434 -24.404 1.00 90.19 224 LYS A N 1
ATOM 1811 C CA . LYS A 1 224 ? 23.369 11.474 -25.399 1.00 90.19 224 LYS A CA 1
ATOM 1812 C C . LYS A 1 224 ? 21.860 11.681 -25.647 1.00 90.19 224 LYS A C 1
ATOM 1814 O O . LYS A 1 224 ? 21.416 12.824 -25.604 1.00 90.19 224 LYS A O 1
ATOM 1819 N N . PRO A 1 225 ? 21.038 10.634 -25.863 1.00 94.19 225 PRO A N 1
ATOM 1820 C CA . PRO A 1 225 ? 19.599 10.823 -26.071 1.00 94.19 225 PRO A CA 1
ATOM 1821 C C . PRO A 1 225 ? 18.881 11.469 -24.882 1.00 94.19 225 PRO A C 1
ATOM 1823 O O . PRO A 1 225 ? 17.866 12.130 -25.073 1.00 94.19 225 PRO A O 1
ATOM 1826 N N . PHE A 1 226 ? 19.370 11.262 -23.656 1.00 94.75 226 PHE A N 1
ATOM 1827 C CA . PHE A 1 226 ? 18.773 11.851 -22.459 1.00 94.75 226 PHE A CA 1
ATOM 1828 C C . PHE A 1 226 ? 19.188 13.314 -22.292 1.00 94.75 226 PHE A C 1
ATOM 1830 O O . PHE A 1 226 ? 18.340 14.137 -21.954 1.00 94.75 226 PHE A O 1
ATOM 1837 N N . GLU A 1 227 ? 20.439 13.660 -22.606 1.00 92.69 227 GLU A N 1
ATOM 1838 C CA . GLU A 1 227 ? 20.886 15.057 -22.696 1.00 92.69 227 GLU A CA 1
ATOM 1839 C C . GLU A 1 227 ? 20.049 15.848 -23.718 1.00 92.69 227 GLU A C 1
ATOM 1841 O O . GLU A 1 227 ? 19.592 16.952 -23.425 1.00 92.69 227 GLU A O 1
ATOM 1846 N N . GLU A 1 228 ? 19.762 15.259 -24.887 1.00 94.69 228 GLU A N 1
ATOM 1847 C CA . GLU A 1 228 ? 18.961 15.883 -25.956 1.00 94.69 228 GLU A CA 1
ATOM 1848 C C . GLU A 1 228 ? 17.512 16.200 -25.544 1.00 94.69 228 GLU A C 1
ATOM 1850 O O . GLU A 1 228 ? 16.922 17.149 -26.060 1.00 94.69 228 GLU A O 1
ATOM 1855 N N . ILE A 1 229 ? 16.935 15.445 -24.601 1.00 95.38 229 ILE A N 1
ATOM 1856 C CA . ILE A 1 229 ? 15.586 15.705 -24.062 1.00 95.38 229 ILE A CA 1
ATOM 1857 C C . ILE A 1 229 ? 15.604 16.504 -22.749 1.00 95.38 229 ILE A C 1
ATOM 1859 O O . ILE A 1 229 ? 14.577 16.599 -22.072 1.00 95.38 229 ILE A O 1
ATOM 1863 N N . GLY A 1 230 ? 16.754 17.078 -22.380 1.00 94.94 230 GLY A N 1
ATOM 1864 C CA . GLY A 1 230 ? 16.894 17.938 -21.207 1.00 94.94 230 GLY A CA 1
ATOM 1865 C C . GLY A 1 230 ? 16.997 17.185 -19.880 1.00 94.94 230 GLY A C 1
ATOM 1866 O O . GLY A 1 230 ? 16.568 17.713 -18.853 1.00 94.94 230 GLY A O 1
ATOM 1867 N N . MET A 1 231 ? 17.542 15.968 -19.872 1.00 95.94 231 MET A N 1
ATOM 1868 C CA . MET A 1 231 ? 17.936 15.294 -18.634 1.00 95.94 231 MET A CA 1
ATOM 1869 C C . MET A 1 231 ? 19.388 15.637 -18.305 1.00 95.94 231 MET A C 1
ATOM 1871 O O . MET A 1 231 ? 20.254 15.603 -19.176 1.00 95.94 231 MET A O 1
ATOM 1875 N N . ILE A 1 232 ? 19.649 15.954 -17.042 1.00 94.69 232 ILE A N 1
ATOM 1876 C CA . ILE A 1 232 ? 20.964 16.359 -16.534 1.00 94.69 232 ILE A CA 1
ATOM 1877 C C . ILE A 1 232 ? 21.434 15.408 -15.426 1.00 94.69 232 ILE A C 1
ATOM 1879 O O . ILE A 1 232 ? 20.682 14.541 -14.976 1.00 94.69 232 ILE A O 1
ATOM 1883 N N . ASP A 1 233 ? 22.691 15.551 -14.999 1.00 93.19 233 ASP A N 1
ATOM 1884 C CA . ASP A 1 233 ? 23.307 14.768 -13.915 1.00 93.19 233 ASP A CA 1
ATOM 1885 C C . ASP A 1 233 ? 23.213 13.243 -14.091 1.00 93.19 233 ASP A C 1
ATOM 1887 O O . ASP A 1 233 ? 23.040 12.498 -13.120 1.00 93.19 233 ASP A O 1
ATOM 1891 N N . LEU A 1 234 ? 23.333 12.766 -15.333 1.00 91.44 234 LEU A N 1
ATOM 1892 C CA . LEU A 1 234 ? 23.258 11.344 -15.642 1.00 91.44 234 LEU A CA 1
ATOM 1893 C C . LEU A 1 234 ? 24.372 10.560 -14.943 1.00 91.44 234 LEU A C 1
ATOM 1895 O O . LEU A 1 234 ? 25.562 10.797 -15.148 1.00 91.44 234 LEU A O 1
ATOM 1899 N N . LYS A 1 235 ? 23.973 9.587 -14.124 1.00 87.44 235 LYS A N 1
ATOM 1900 C CA . LYS A 1 235 ? 24.871 8.725 -13.355 1.00 87.44 235 LYS A CA 1
ATOM 1901 C C . LYS A 1 235 ? 24.471 7.269 -13.505 1.00 87.44 235 LYS A C 1
ATOM 1903 O O . LYS A 1 235 ? 23.303 6.894 -13.366 1.00 87.44 235 LYS A O 1
ATOM 1908 N N . HIS A 1 236 ? 25.474 6.427 -13.719 1.00 80.25 236 HIS A N 1
ATOM 1909 C CA . HIS A 1 236 ? 25.297 4.986 -13.673 1.00 80.25 236 HIS A CA 1
ATOM 1910 C C . HIS A 1 236 ? 25.160 4.507 -12.222 1.00 80.25 236 HIS A C 1
ATOM 1912 O O . HIS A 1 236 ? 25.903 4.950 -11.346 1.00 80.25 236 HIS A O 1
ATOM 1918 N N . CYS A 1 237 ? 24.244 3.572 -11.965 1.00 70.38 237 CYS A N 1
ATOM 1919 C CA . CYS A 1 237 ? 24.137 2.883 -10.681 1.00 70.38 237 CYS A CA 1
ATOM 1920 C C . CYS A 1 237 ? 24.766 1.479 -10.810 1.00 70.38 237 CYS A C 1
ATOM 1922 O O . CYS A 1 237 ? 24.078 0.538 -11.214 1.00 70.38 237 CYS A O 1
ATOM 1924 N N . PRO A 1 238 ? 26.069 1.311 -10.496 1.00 53.00 238 PRO A N 1
ATOM 1925 C CA . PRO A 1 238 ? 26.800 0.066 -10.754 1.00 53.00 238 PRO A CA 1
ATOM 1926 C C . PRO A 1 238 ? 26.344 -1.112 -9.883 1.00 53.00 238 PRO A C 1
ATOM 1928 O O . PRO A 1 238 ? 26.543 -2.268 -10.253 1.00 53.00 238 PRO A O 1
ATOM 1931 N N . ASN A 1 239 ? 25.694 -0.851 -8.746 1.00 53.66 239 ASN A N 1
ATOM 1932 C CA . ASN A 1 239 ? 25.285 -1.892 -7.816 1.00 53.66 239 ASN A CA 1
ATOM 1933 C C . ASN A 1 239 ? 23.795 -2.247 -7.979 1.00 53.66 239 ASN A C 1
ATOM 1935 O O . ASN A 1 239 ? 22.889 -1.544 -7.539 1.00 53.66 239 ASN A O 1
ATOM 1939 N N . ARG A 1 240 ? 23.577 -3.445 -8.536 1.00 52.97 240 ARG A N 1
ATOM 1940 C CA . ARG A 1 240 ? 22.406 -4.338 -8.390 1.00 52.97 240 ARG A CA 1
ATOM 1941 C C . ARG A 1 240 ? 21.211 -4.263 -9.344 1.00 52.97 240 ARG A C 1
ATOM 1943 O O . ARG A 1 240 ? 20.481 -5.253 -9.329 1.00 52.97 240 ARG A O 1
ATOM 1950 N N . TRP A 1 241 ? 20.992 -3.237 -10.170 1.00 54.59 241 TRP A N 1
ATOM 1951 C CA . TRP A 1 241 ? 19.754 -3.191 -10.983 1.00 54.59 241 TRP A CA 1
ATOM 1952 C C . TRP A 1 241 ? 19.857 -2.711 -12.425 1.00 54.59 241 TRP A C 1
ATOM 1954 O O . TRP A 1 241 ? 18.800 -2.568 -13.034 1.00 54.59 241 TRP A O 1
ATOM 1964 N N . ASP A 1 242 ? 21.060 -2.497 -12.968 1.00 71.19 242 ASP A N 1
ATOM 1965 C CA . ASP A 1 242 ? 21.232 -1.926 -14.310 1.00 71.19 242 ASP A CA 1
ATOM 1966 C C . ASP A 1 242 ? 20.302 -0.704 -14.451 1.00 71.19 242 ASP A C 1
ATOM 1968 O O . ASP A 1 242 ? 19.242 -0.760 -15.086 1.00 71.19 242 ASP A O 1
ATOM 1972 N N . ALA A 1 243 ? 20.642 0.372 -13.735 1.00 81.50 243 ALA A N 1
ATOM 1973 C CA . ALA A 1 243 ? 19.807 1.563 -13.649 1.00 81.50 243 ALA A CA 1
ATOM 1974 C C . ALA A 1 243 ? 20.596 2.848 -13.915 1.00 81.50 243 ALA A C 1
ATOM 1976 O O . ALA A 1 243 ? 21.744 2.982 -13.486 1.00 81.50 243 ALA A O 1
ATOM 1977 N N . VAL A 1 244 ? 19.927 3.806 -14.555 1.00 87.75 244 VAL A N 1
ATOM 1978 C CA . VAL A 1 244 ? 20.410 5.176 -14.767 1.00 87.75 244 VAL A CA 1
ATOM 1979 C C . VAL A 1 244 ? 19.663 6.103 -13.823 1.00 87.75 244 VAL A C 1
ATOM 1981 O O . VAL A 1 244 ? 18.439 6.012 -13.695 1.00 87.75 244 VAL A O 1
ATOM 1984 N N . ILE A 1 245 ? 20.404 6.977 -13.153 1.00 90.25 245 ILE A N 1
ATOM 1985 C CA . ILE A 1 245 ? 19.869 8.062 -12.332 1.00 90.25 245 ILE A CA 1
ATOM 1986 C C . ILE A 1 245 ? 20.128 9.371 -13.077 1.00 90.25 245 ILE A C 1
ATOM 1988 O O . ILE A 1 245 ? 21.203 9.533 -13.645 1.00 90.25 245 ILE A O 1
ATOM 1992 N N . PHE A 1 246 ? 19.149 10.266 -13.115 1.00 93.94 246 PHE A N 1
ATOM 1993 C CA . PHE A 1 246 ? 19.217 11.544 -13.831 1.00 93.94 246 PHE A CA 1
ATOM 1994 C C . PHE A 1 246 ? 18.202 12.527 -13.249 1.00 93.94 246 PHE A C 1
ATOM 1996 O O . PHE A 1 246 ? 17.309 12.115 -12.513 1.00 93.94 246 PHE A O 1
ATOM 2003 N N . THR A 1 247 ? 18.296 13.803 -13.600 1.00 95.62 247 THR A N 1
ATOM 2004 C CA . THR A 1 247 ? 17.363 14.848 -13.158 1.00 95.62 247 THR A CA 1
ATOM 2005 C C . THR A 1 247 ? 16.685 15.476 -14.375 1.00 95.62 247 THR A C 1
ATOM 2007 O O . THR A 1 247 ? 17.369 15.822 -15.336 1.00 95.62 247 THR A O 1
ATOM 2010 N N . ASP A 1 248 ? 15.357 15.637 -14.366 1.00 95.44 248 ASP A N 1
ATOM 2011 C CA . ASP A 1 248 ? 14.668 16.432 -15.401 1.00 95.44 248 ASP A CA 1
ATOM 2012 C C . ASP A 1 248 ? 14.971 17.917 -15.174 1.00 95.44 248 ASP A C 1
ATOM 2014 O O . ASP A 1 248 ? 14.665 18.459 -14.111 1.00 95.44 248 ASP A O 1
ATOM 2018 N N . SER A 1 249 ? 15.588 18.574 -16.160 1.00 95.69 249 SER A N 1
ATOM 2019 C CA . SER A 1 249 ? 16.041 19.968 -16.027 1.00 95.69 249 SER A CA 1
ATOM 2020 C C . SER A 1 249 ? 14.906 20.975 -15.842 1.00 95.69 249 SER A C 1
ATOM 2022 O O . SER A 1 249 ? 15.134 22.038 -15.271 1.00 95.69 249 SER A O 1
ATOM 2024 N N . MET A 1 250 ? 13.688 20.661 -16.298 1.00 92.00 250 MET A N 1
ATOM 2025 C CA . MET A 1 250 ? 12.551 21.576 -16.193 1.00 92.00 250 MET A CA 1
ATOM 2026 C C . MET A 1 250 ? 11.920 21.536 -14.805 1.00 92.00 250 MET A C 1
ATOM 2028 O O . MET A 1 250 ? 11.581 22.578 -14.252 1.00 92.00 250 MET A O 1
ATOM 2032 N N . SER A 1 251 ? 11.723 20.339 -14.252 1.00 90.44 251 SER A N 1
ATOM 2033 C CA . SER A 1 251 ? 11.036 20.164 -12.975 1.00 90.44 251 SER A CA 1
ATOM 2034 C C . SER A 1 251 ? 11.985 20.017 -11.784 1.00 90.44 251 SER A C 1
ATOM 2036 O O . SER A 1 251 ? 11.519 19.999 -10.650 1.00 90.44 251 SER A O 1
ATOM 2038 N N . GLY A 1 252 ? 13.279 19.776 -12.022 1.00 91.75 252 GLY A N 1
ATOM 2039 C CA . GLY A 1 252 ? 14.269 19.466 -10.985 1.00 91.75 252 GLY A CA 1
ATOM 2040 C C . GLY A 1 252 ? 14.068 18.108 -10.298 1.00 91.75 252 GLY A C 1
ATOM 2041 O O . GLY A 1 252 ? 14.643 17.867 -9.241 1.00 91.75 252 GLY A O 1
ATOM 2042 N N . ASN A 1 253 ? 13.246 17.212 -10.861 1.00 91.25 253 ASN A N 1
ATOM 2043 C CA . ASN A 1 253 ? 12.915 15.947 -10.202 1.00 91.25 253 ASN A CA 1
ATOM 2044 C C . ASN A 1 253 ? 13.997 14.902 -10.470 1.00 91.25 253 ASN A C 1
ATOM 2046 O O . ASN A 1 253 ? 14.308 14.603 -11.628 1.00 91.25 253 ASN A O 1
ATOM 2050 N N . LEU A 1 254 ? 14.497 14.286 -9.397 1.00 92.31 254 LEU A N 1
ATOM 2051 C CA . LEU A 1 254 ? 15.387 13.138 -9.487 1.00 92.31 254 LEU A CA 1
ATOM 2052 C C . LEU A 1 254 ? 14.622 11.932 -10.040 1.00 92.31 254 LEU A C 1
ATOM 2054 O O . LEU A 1 254 ? 13.525 11.599 -9.593 1.00 92.31 254 LEU A O 1
ATOM 2058 N N . CYS A 1 255 ? 15.212 11.254 -11.008 1.00 92.06 255 CYS A N 1
ATOM 2059 C CA . CYS A 1 255 ? 14.619 10.153 -11.742 1.00 92.06 255 CYS A CA 1
ATOM 2060 C C . CYS A 1 255 ? 15.545 8.941 -11.721 1.00 92.06 255 CYS A C 1
ATOM 2062 O O . CYS A 1 255 ? 16.769 9.058 -11.771 1.00 92.06 255 CYS A O 1
ATOM 2064 N N . LYS A 1 256 ? 14.949 7.751 -11.686 1.00 90.06 256 LYS A N 1
ATOM 2065 C CA . LYS A 1 256 ? 15.665 6.478 -11.771 1.00 90.06 256 LYS A CA 1
ATOM 2066 C C . LYS A 1 256 ? 14.986 5.565 -12.777 1.00 90.06 256 LYS A C 1
ATOM 2068 O O . LYS A 1 256 ? 13.828 5.209 -12.582 1.00 90.06 256 LYS A O 1
ATOM 2073 N N . LEU A 1 257 ? 15.714 5.138 -13.803 1.00 90.06 257 LEU A N 1
ATOM 2074 C CA . LEU A 1 257 ? 15.242 4.217 -14.838 1.00 90.06 257 LEU A CA 1
ATOM 2075 C C . LEU A 1 257 ? 15.964 2.870 -14.730 1.00 90.06 257 LEU A C 1
ATOM 2077 O O . LEU A 1 257 ? 17.189 2.845 -14.738 1.00 90.06 257 LEU A O 1
ATOM 2081 N N . SER A 1 258 ? 15.228 1.757 -14.644 1.00 85.19 258 SER A N 1
ATOM 2082 C CA . SER A 1 258 ? 15.793 0.391 -14.549 1.00 85.19 258 SER A CA 1
ATOM 2083 C C . SER A 1 258 ? 15.301 -0.567 -15.646 1.00 85.19 258 SER A C 1
ATOM 2085 O O . SER A 1 258 ? 14.159 -0.452 -16.099 1.00 85.19 258 SER A O 1
ATOM 2087 N N . VAL A 1 259 ? 16.130 -1.554 -16.021 1.00 74.25 259 VAL A N 1
ATOM 2088 C CA . VAL A 1 259 ? 15.909 -2.469 -17.174 1.00 74.25 259 VAL A CA 1
ATOM 2089 C C . VAL A 1 259 ? 15.093 -3.743 -16.858 1.00 74.25 259 VAL A C 1
ATOM 2091 O O . VAL A 1 259 ? 14.774 -4.520 -17.754 1.00 74.25 259 VAL A O 1
ATOM 2094 N N . ASP A 1 260 ? 14.655 -3.965 -15.617 1.00 65.06 260 ASP A N 1
ATOM 2095 C CA . ASP A 1 260 ? 13.884 -5.166 -15.235 1.00 65.06 260 ASP A CA 1
ATOM 2096 C C . ASP A 1 260 ? 12.505 -4.826 -14.661 1.00 65.06 260 ASP A C 1
ATOM 2098 O O . ASP A 1 260 ? 12.244 -4.966 -13.465 1.00 65.06 260 ASP A O 1
ATOM 2102 N N . SER A 1 261 ? 11.615 -4.318 -15.516 1.00 60.75 261 SER A N 1
ATOM 2103 C CA . SER A 1 261 ? 10.344 -3.775 -15.037 1.00 60.75 261 SER A CA 1
ATOM 2104 C C . SER A 1 261 ? 9.097 -4.561 -15.400 1.00 60.75 261 SER A C 1
ATOM 2106 O O . SER A 1 261 ? 8.052 -4.222 -14.877 1.00 60.75 261 SER A O 1
ATOM 2108 N N . GLY A 1 262 ? 9.156 -5.633 -16.196 1.00 76.12 262 GLY A N 1
ATOM 2109 C CA . GLY A 1 262 ? 7.945 -6.397 -16.537 1.00 76.12 262 GLY A CA 1
ATOM 2110 C C . GLY A 1 262 ? 7.248 -6.951 -15.290 1.00 76.12 262 GLY A C 1
ATOM 2111 O O . GLY A 1 262 ? 6.122 -6.575 -14.975 1.00 76.12 262 GLY A O 1
ATOM 2112 N N . LEU A 1 263 ? 7.953 -7.784 -14.520 1.00 81.06 263 LEU A N 1
ATOM 2113 C CA . LEU A 1 263 ? 7.415 -8.329 -13.273 1.00 81.06 263 LEU A CA 1
ATOM 2114 C C . LEU A 1 263 ? 7.236 -7.255 -12.193 1.00 81.06 263 LEU A C 1
ATOM 2116 O O . LEU A 1 263 ? 6.266 -7.306 -11.443 1.00 81.06 263 LEU A O 1
ATOM 2120 N N . MET A 1 264 ? 8.162 -6.293 -12.088 1.00 80.81 264 MET A N 1
ATOM 2121 C CA . MET A 1 264 ? 8.017 -5.205 -11.114 1.00 80.81 264 MET A CA 1
ATOM 2122 C C . MET A 1 264 ? 6.757 -4.388 -11.384 1.00 80.81 264 MET A C 1
ATOM 2124 O O . MET A 1 264 ? 5.991 -4.159 -10.461 1.00 80.81 264 MET A O 1
ATOM 2128 N N . TYR A 1 265 ? 6.505 -4.017 -12.634 1.00 85.12 265 TYR A N 1
ATOM 2129 C CA . TYR A 1 265 ? 5.314 -3.290 -13.048 1.00 85.12 265 TYR A CA 1
ATOM 2130 C C . TYR A 1 265 ? 4.046 -4.057 -12.674 1.00 85.12 265 TYR A C 1
ATOM 2132 O O . TYR A 1 265 ? 3.166 -3.486 -12.044 1.00 85.12 265 TYR A O 1
ATOM 2140 N N . GLU A 1 266 ? 3.976 -5.363 -12.940 1.00 87.31 266 GLU A N 1
ATOM 2141 C CA . GLU A 1 266 ? 2.812 -6.161 -12.531 1.00 87.31 266 GLU A CA 1
ATOM 2142 C C . GLU A 1 266 ? 2.656 -6.265 -11.007 1.00 87.31 266 GLU A C 1
ATOM 2144 O O . GLU A 1 266 ? 1.530 -6.265 -10.511 1.00 87.31 266 GLU A O 1
ATOM 2149 N N . ARG A 1 267 ? 3.753 -6.300 -10.231 1.00 88.81 267 ARG A N 1
ATOM 2150 C CA . ARG A 1 267 ? 3.677 -6.197 -8.759 1.00 88.81 267 ARG A CA 1
ATOM 2151 C C . ARG A 1 267 ? 3.044 -4.880 -8.340 1.00 88.81 267 ARG A C 1
ATOM 2153 O O . ARG A 1 267 ? 2.155 -4.900 -7.496 1.00 88.81 267 ARG A O 1
ATOM 2160 N N . GLU A 1 268 ? 3.462 -3.766 -8.931 1.00 88.31 268 GLU A N 1
ATOM 2161 C CA . GLU A 1 268 ? 2.892 -2.455 -8.615 1.00 88.31 268 GLU A CA 1
ATOM 2162 C C . GLU A 1 268 ? 1.423 -2.356 -9.031 1.00 88.31 268 GLU A C 1
ATOM 2164 O O . GLU A 1 268 ? 0.623 -1.827 -8.266 1.00 88.31 268 GLU A O 1
ATOM 2169 N N . LYS A 1 269 ? 1.033 -2.938 -10.173 1.00 89.88 269 LYS A N 1
ATOM 2170 C CA . LYS A 1 269 ? -0.378 -3.010 -10.585 1.00 89.88 269 LYS A CA 1
ATOM 2171 C C . LYS A 1 269 ? -1.218 -3.874 -9.650 1.00 89.88 269 LYS A C 1
ATOM 2173 O O . LYS A 1 269 ? -2.367 -3.531 -9.388 1.00 89.88 269 LYS A O 1
ATOM 2178 N N . LEU A 1 270 ? -0.672 -4.984 -9.149 1.00 93.12 270 LEU A N 1
ATOM 2179 C CA . LEU A 1 270 ? -1.339 -5.804 -8.138 1.00 93.12 270 LEU A CA 1
ATOM 2180 C C . LEU A 1 270 ? -1.539 -5.009 -6.846 1.00 93.12 270 LEU A C 1
ATOM 2182 O O . LEU A 1 270 ? -2.633 -5.028 -6.291 1.00 93.12 270 LEU A O 1
ATOM 2186 N N . ILE A 1 271 ? -0.507 -4.295 -6.378 1.00 93.75 271 ILE A N 1
ATOM 2187 C CA . ILE A 1 271 ? -0.639 -3.416 -5.210 1.00 93.75 271 ILE A CA 1
ATOM 2188 C C . ILE A 1 271 ? -1.688 -2.338 -5.475 1.00 93.75 271 ILE A C 1
ATOM 2190 O O . ILE A 1 271 ? -2.588 -2.195 -4.660 1.00 93.75 271 ILE A O 1
ATOM 2194 N N . GLY A 1 272 ? -1.630 -1.648 -6.617 1.00 91.88 272 GLY A N 1
ATOM 2195 C CA . GLY A 1 272 ? -2.626 -0.653 -7.015 1.00 91.88 272 GLY A CA 1
ATOM 2196 C C . GLY A 1 272 ? -4.048 -1.212 -6.978 1.00 91.88 272 GLY A C 1
ATOM 2197 O O . GLY A 1 272 ? -4.919 -0.605 -6.369 1.00 91.88 272 GLY A O 1
ATOM 2198 N N . ALA A 1 273 ? -4.266 -2.418 -7.509 1.00 93.12 273 ALA A N 1
ATOM 2199 C CA . ALA A 1 273 ? -5.565 -3.081 -7.435 1.00 93.12 273 ALA A CA 1
ATOM 2200 C C . ALA A 1 273 ? -6.033 -3.304 -5.988 1.00 93.12 273 ALA A C 1
ATOM 2202 O O . ALA A 1 273 ? -7.208 -3.105 -5.714 1.00 93.12 273 ALA A O 1
ATOM 2203 N N . TYR A 1 274 ? -5.138 -3.662 -5.059 1.00 95.56 274 TYR A N 1
ATOM 2204 C CA . TYR A 1 274 ? -5.482 -3.751 -3.636 1.00 95.56 274 TYR A CA 1
ATOM 2205 C C . TYR A 1 274 ? -5.794 -2.391 -3.008 1.00 95.56 274 TYR A C 1
ATOM 2207 O O . TYR A 1 274 ? -6.709 -2.320 -2.197 1.00 95.56 274 TYR A O 1
ATOM 2215 N N . LEU A 1 275 ? -5.057 -1.332 -3.354 1.00 92.19 275 LEU A N 1
ATOM 2216 C CA . LEU A 1 275 ? -5.265 0.009 -2.790 1.00 92.19 275 LEU A CA 1
ATOM 2217 C C . LEU A 1 275 ? -6.654 0.575 -3.097 1.00 92.19 275 LEU A C 1
ATOM 2219 O O . LEU A 1 275 ? -7.182 1.330 -2.286 1.00 92.19 275 LEU A O 1
ATOM 2223 N N . GLU A 1 276 ? -7.236 0.181 -4.228 1.00 89.06 276 GLU A N 1
ATOM 2224 C CA . GLU A 1 276 ? -8.570 0.607 -4.662 1.00 89.06 276 GLU A CA 1
ATOM 2225 C C . GLU A 1 276 ? -9.716 -0.235 -4.071 1.00 89.06 276 GLU A C 1
ATOM 2227 O O . GLU A 1 276 ? -10.879 0.108 -4.258 1.00 89.06 276 GLU A O 1
ATOM 2232 N N . LEU A 1 277 ? -9.432 -1.340 -3.365 1.00 91.19 277 LEU A N 1
ATOM 2233 C CA . LEU A 1 277 ? -10.493 -2.214 -2.840 1.00 91.19 277 LEU A CA 1
ATOM 2234 C C . LEU A 1 277 ? -11.243 -1.612 -1.650 1.00 91.19 277 LEU A C 1
ATOM 2236 O O . LEU A 1 277 ? -12.444 -1.822 -1.525 1.00 91.19 277 LEU A O 1
ATOM 2240 N N . ASP A 1 278 ? -10.543 -0.926 -0.747 1.00 91.50 278 ASP A N 1
ATOM 2241 C CA . ASP A 1 278 ? -11.122 -0.376 0.481 1.00 91.50 278 ASP A CA 1
ATOM 2242 C C . ASP A 1 278 ? -10.386 0.912 0.870 1.00 91.50 278 ASP A C 1
ATOM 2244 O O . ASP A 1 278 ? -9.153 0.949 0.959 1.00 91.50 278 ASP A O 1
ATOM 2248 N N . LYS A 1 279 ? -11.157 1.969 1.152 1.00 90.00 279 LYS A N 1
ATOM 2249 C CA . LYS A 1 279 ? -10.658 3.310 1.504 1.00 90.00 279 LYS A CA 1
ATOM 2250 C C . LYS A 1 279 ? -9.697 3.326 2.699 1.00 90.00 279 LYS A C 1
ATOM 2252 O O . LYS A 1 279 ? -8.907 4.255 2.839 1.00 90.00 279 LYS A O 1
ATOM 2257 N N . ARG A 1 280 ? -9.746 2.310 3.567 1.00 92.62 280 ARG A N 1
ATOM 2258 C CA . ARG A 1 280 ? -8.887 2.184 4.753 1.00 92.62 280 ARG A CA 1
ATOM 2259 C C . ARG A 1 280 ? -7.466 1.724 4.411 1.00 92.62 280 ARG A C 1
ATOM 2261 O O . ARG A 1 280 ? -6.551 1.916 5.207 1.00 92.62 280 ARG A O 1
ATOM 2268 N N . ILE A 1 281 ? -7.241 1.125 3.242 1.00 94.06 281 ILE A N 1
ATOM 2269 C CA . ILE A 1 281 ? -5.958 0.485 2.916 1.00 94.06 281 ILE A CA 1
ATOM 2270 C C . ILE A 1 281 ? -4.847 1.519 2.737 1.00 94.06 281 ILE A C 1
ATOM 2272 O O . ILE A 1 281 ? -3.774 1.365 3.324 1.00 94.06 281 ILE A O 1
ATOM 2276 N N . ARG A 1 282 ? -5.096 2.576 1.952 1.00 91.00 282 ARG A N 1
ATOM 2277 C CA . ARG A 1 282 ? -4.096 3.617 1.664 1.00 91.00 282 ARG A CA 1
ATOM 2278 C C . ARG A 1 282 ? -3.616 4.321 2.947 1.00 91.00 282 ARG A C 1
ATOM 2280 O O . ARG A 1 282 ? -2.413 4.251 3.202 1.00 91.00 282 ARG A O 1
ATOM 2287 N N . PRO A 1 283 ? -4.489 4.889 3.810 1.00 91.00 283 PRO A N 1
ATOM 2288 C CA . PRO A 1 283 ? -4.045 5.528 5.052 1.00 91.00 283 PRO A CA 1
ATOM 2289 C C . PRO A 1 283 ? -3.312 4.570 5.997 1.00 91.00 283 PRO A C 1
ATOM 2291 O O . PRO A 1 283 ? -2.300 4.942 6.591 1.00 91.00 283 PRO A O 1
ATOM 2294 N N . LEU A 1 284 ? -3.776 3.319 6.108 1.00 95.12 284 LEU A N 1
ATOM 2295 C CA . LEU A 1 284 ? -3.151 2.324 6.980 1.00 95.12 284 LEU A CA 1
ATOM 2296 C C . LEU A 1 284 ? -1.728 1.974 6.526 1.00 95.12 284 LEU A C 1
ATOM 2298 O O . LEU A 1 284 ? -0.798 2.002 7.333 1.00 95.12 284 LEU A O 1
ATOM 2302 N N . ILE A 1 285 ? -1.544 1.666 5.237 1.00 93.12 285 ILE A N 1
ATOM 2303 C CA . ILE A 1 285 ? -0.220 1.383 4.665 1.00 93.12 285 ILE A CA 1
ATOM 2304 C C . ILE A 1 285 ? 0.700 2.586 4.849 1.00 93.12 285 ILE A C 1
ATOM 2306 O O . ILE A 1 285 ? 1.856 2.412 5.233 1.00 93.12 285 ILE A O 1
ATOM 2310 N N . THR A 1 286 ? 0.184 3.788 4.606 1.00 88.12 286 THR A N 1
ATOM 2311 C CA . THR A 1 286 ? 0.931 5.028 4.767 1.00 88.12 286 THR A CA 1
ATOM 2312 C C . THR A 1 286 ? 1.478 5.176 6.184 1.00 88.12 286 THR A C 1
ATOM 2314 O O . THR A 1 286 ? 2.689 5.238 6.381 1.00 88.12 286 THR A O 1
ATOM 2317 N N . VAL A 1 287 ? 0.628 5.126 7.204 1.00 90.12 287 VAL A N 1
ATOM 2318 C CA . VAL A 1 287 ? 1.085 5.286 8.592 1.00 90.12 287 VAL A CA 1
ATOM 2319 C C . VAL A 1 287 ? 2.109 4.214 8.986 1.00 90.12 287 VAL A C 1
ATOM 2321 O O . VAL A 1 287 ? 3.126 4.525 9.604 1.00 90.12 287 VAL A O 1
ATOM 2324 N N . ILE A 1 288 ? 1.912 2.961 8.565 1.00 93.69 288 ILE A N 1
ATOM 2325 C CA . ILE A 1 288 ? 2.840 1.859 8.870 1.00 93.69 288 ILE A CA 1
ATOM 2326 C C . ILE A 1 288 ? 4.193 2.042 8.176 1.00 93.69 288 ILE A C 1
ATOM 2328 O O . ILE A 1 288 ? 5.241 1.761 8.762 1.00 93.69 288 ILE A O 1
ATOM 2332 N N . LEU A 1 289 ? 4.203 2.509 6.929 1.00 88.44 289 LEU A N 1
ATOM 2333 C CA . LEU A 1 289 ? 5.439 2.795 6.206 1.00 88.44 289 LEU A CA 1
ATOM 2334 C C . LEU A 1 289 ? 6.182 3.997 6.807 1.00 88.44 289 LEU A C 1
ATOM 2336 O O . LEU A 1 289 ? 7.413 3.955 6.872 1.00 88.44 289 LEU A O 1
ATOM 2340 N N . HIS A 1 290 ? 5.460 5.012 7.291 1.00 85.38 290 HIS A N 1
ATOM 2341 C CA . HIS A 1 290 ? 6.047 6.153 7.996 1.00 85.38 290 HIS A CA 1
ATOM 2342 C C . HIS A 1 290 ? 6.696 5.704 9.306 1.00 85.38 290 HIS A C 1
ATOM 2344 O O . HIS A 1 290 ? 7.897 5.900 9.489 1.00 85.38 290 HIS A O 1
ATOM 2350 N N . PHE A 1 291 ? 5.945 4.978 10.138 1.00 91.12 291 PHE A N 1
ATOM 2351 C CA . PHE A 1 291 ? 6.454 4.343 11.353 1.00 91.12 291 PHE A CA 1
ATOM 2352 C C . PHE A 1 291 ? 7.722 3.522 11.074 1.00 91.12 291 PHE A C 1
ATOM 2354 O O . PHE A 1 291 ? 8.735 3.632 11.763 1.00 91.12 291 PHE A O 1
ATOM 2361 N N . SER A 1 292 ? 7.702 2.719 10.008 1.00 90.06 292 SER A N 1
ATOM 2362 C CA . SER A 1 292 ? 8.838 1.872 9.639 1.00 90.06 292 SER A CA 1
ATOM 2363 C C . SER A 1 292 ? 10.067 2.685 9.216 1.00 90.06 292 SER A C 1
ATOM 2365 O O . SER A 1 292 ? 11.192 2.255 9.471 1.00 90.06 292 SER A O 1
ATOM 2367 N N . ARG A 1 293 ? 9.886 3.855 8.586 1.00 85.19 293 ARG A N 1
ATOM 2368 C CA . ARG A 1 293 ? 10.980 4.785 8.252 1.00 85.19 293 ARG A CA 1
ATOM 2369 C C . ARG A 1 293 ? 11.554 5.419 9.517 1.00 85.19 293 ARG A C 1
ATOM 2371 O O . ARG A 1 293 ? 12.764 5.329 9.705 1.00 85.19 293 ARG A O 1
ATOM 2378 N N . SER A 1 294 ? 10.717 5.986 10.387 1.00 85.88 294 SER A N 1
ATOM 2379 C CA . SER A 1 294 ? 11.177 6.681 11.600 1.00 85.88 294 SER A CA 1
ATOM 2380 C C . SER A 1 294 ? 11.878 5.762 12.602 1.00 85.88 294 SER A C 1
ATOM 2382 O O . SER A 1 294 ? 12.724 6.194 13.378 1.00 85.88 294 SER A O 1
ATOM 2384 N N . HIS A 1 295 ? 11.596 4.462 12.527 1.00 88.06 295 HIS A N 1
ATOM 2385 C CA . HIS A 1 295 ? 12.212 3.440 13.368 1.00 88.06 295 HIS A CA 1
ATOM 2386 C C . HIS A 1 295 ? 13.403 2.720 12.716 1.00 88.06 295 HIS A C 1
ATOM 2388 O O . HIS A 1 295 ? 13.929 1.768 13.299 1.00 88.06 295 HIS A O 1
ATOM 2394 N N . GLY A 1 296 ? 13.817 3.118 11.506 1.00 86.19 296 GLY A N 1
ATOM 2395 C CA . GLY A 1 296 ? 14.920 2.474 10.785 1.00 86.19 296 GLY A CA 1
ATOM 2396 C C . GLY A 1 296 ? 14.634 1.025 10.365 1.00 86.19 296 GLY A C 1
ATOM 2397 O O . GLY A 1 296 ? 15.559 0.243 10.171 1.00 86.19 296 GLY A O 1
ATOM 2398 N N . LEU A 1 297 ? 13.358 0.650 10.225 1.00 85.25 297 LEU A N 1
ATOM 2399 C CA . LEU A 1 297 ? 12.907 -0.706 9.875 1.00 85.25 297 LEU A CA 1
ATOM 2400 C C . LEU A 1 297 ? 12.760 -0.921 8.362 1.00 85.25 297 LEU A C 1
ATOM 2402 O O . LEU A 1 297 ? 12.452 -2.029 7.915 1.00 85.25 297 LEU A O 1
ATOM 2406 N N . LYS A 1 298 ? 12.960 0.132 7.562 1.00 78.94 298 LYS A N 1
ATOM 2407 C CA . LYS A 1 298 ? 12.903 0.091 6.099 1.00 78.94 298 LYS A CA 1
ATOM 2408 C C . LYS A 1 298 ? 14.274 -0.213 5.501 1.00 78.94 298 LYS A C 1
ATOM 2410 O O . LYS A 1 298 ? 15.312 0.278 5.949 1.00 78.94 298 LYS A O 1
ATOM 2415 N N . LYS A 1 299 ? 14.263 -1.002 4.427 1.00 70.25 299 LYS A N 1
ATOM 2416 C CA . LYS A 1 299 ? 15.463 -1.300 3.661 1.00 70.25 299 LYS A CA 1
ATOM 2417 C C . LYS A 1 299 ? 16.045 -0.028 3.039 1.00 70.25 299 LYS A C 1
ATOM 2419 O O . LYS A 1 299 ? 15.398 0.580 2.187 1.00 70.25 299 LYS A O 1
ATOM 2424 N N . ALA A 1 300 ? 17.273 0.298 3.415 1.00 65.31 300 ALA A N 1
ATOM 2425 C CA . ALA A 1 300 ? 18.185 1.184 2.708 1.00 65.31 300 ALA A CA 1
ATOM 2426 C C . ALA A 1 300 ? 19.266 0.331 2.021 1.00 65.31 300 ALA A C 1
ATOM 2428 O O . ALA A 1 300 ? 19.350 -0.885 2.228 1.00 65.31 300 ALA A O 1
ATOM 2429 N N . GLU A 1 301 ? 20.069 0.931 1.149 1.00 57.91 301 GLU A N 1
ATOM 2430 C CA . GLU A 1 301 ? 21.141 0.198 0.480 1.00 57.91 301 GLU A CA 1
ATOM 2431 C C . GLU A 1 301 ? 22.091 -0.437 1.515 1.00 57.91 301 GLU A C 1
ATOM 2433 O O . GLU A 1 301 ? 22.598 0.233 2.406 1.00 57.91 301 GLU A O 1
ATOM 2438 N N . GLY A 1 302 ? 22.267 -1.762 1.442 1.00 57.47 302 GLY A N 1
ATOM 2439 C CA . GLY A 1 302 ? 23.167 -2.515 2.324 1.00 57.47 302 GLY A CA 1
ATOM 2440 C C . GLY A 1 302 ? 22.619 -2.951 3.691 1.00 57.47 302 GLY A C 1
ATOM 2441 O O . GLY A 1 302 ? 23.299 -3.729 4.352 1.00 57.47 302 GLY A O 1
ATOM 2442 N N . ASN A 1 303 ? 21.415 -2.543 4.116 1.00 67.19 303 ASN A N 1
ATOM 2443 C CA . ASN A 1 303 ? 20.904 -2.889 5.454 1.00 67.19 303 ASN A CA 1
ATOM 2444 C C . ASN A 1 303 ? 19.993 -4.155 5.470 1.00 67.19 303 ASN A C 1
ATOM 2446 O O . ASN A 1 303 ? 19.375 -4.499 4.451 1.00 67.19 303 ASN A O 1
ATOM 2450 N N . PRO A 1 304 ? 19.888 -4.870 6.612 1.00 77.38 304 PRO A N 1
ATOM 2451 C CA . PRO A 1 304 ? 19.178 -6.149 6.712 1.00 77.38 304 PRO A CA 1
ATOM 2452 C C . PRO A 1 304 ? 17.685 -5.982 7.050 1.00 77.38 304 PRO A C 1
ATOM 2454 O O . PRO A 1 304 ? 17.126 -6.758 7.821 1.00 77.38 304 PRO A O 1
ATOM 2457 N N . PHE A 1 305 ? 17.027 -4.949 6.520 1.00 85.94 305 PHE A N 1
ATOM 2458 C CA . PHE A 1 305 ? 15.648 -4.592 6.873 1.00 85.94 305 PHE A CA 1
ATOM 2459 C C . PHE A 1 305 ? 14.646 -4.860 5.738 1.00 85.94 305 PHE A C 1
ATOM 2461 O O . PHE A 1 305 ? 15.010 -5.193 4.606 1.00 85.94 305 PHE A O 1
ATOM 2468 N N . LEU A 1 306 ? 13.349 -4.755 6.043 1.00 88.12 306 LEU A N 1
ATOM 2469 C CA . LEU A 1 306 ? 12.272 -5.070 5.104 1.00 88.12 306 LEU A CA 1
ATOM 2470 C C . LEU A 1 306 ? 12.116 -3.975 4.039 1.00 88.12 306 LEU A C 1
ATOM 2472 O O . LEU A 1 306 ? 12.133 -2.781 4.327 1.00 88.12 306 LEU A O 1
ATOM 2476 N N . SER A 1 307 ? 11.921 -4.367 2.779 1.00 86.44 307 SER A N 1
ATOM 2477 C CA . SER A 1 307 ? 11.643 -3.402 1.704 1.00 86.44 307 SER A CA 1
ATOM 2478 C C . SER A 1 307 ? 10.254 -2.762 1.860 1.00 86.44 307 SER A C 1
ATOM 2480 O O . SER A 1 307 ? 9.397 -3.310 2.553 1.00 86.44 307 SER A O 1
ATOM 2482 N N . THR A 1 308 ? 9.981 -1.639 1.186 1.00 86.00 308 THR A N 1
ATOM 2483 C CA . THR A 1 308 ? 8.614 -1.072 1.122 1.00 86.00 308 THR A CA 1
ATOM 2484 C C . THR A 1 308 ? 7.602 -2.101 0.629 1.00 86.00 308 THR A C 1
ATOM 2486 O O . THR A 1 308 ? 6.549 -2.259 1.235 1.00 86.00 308 THR A O 1
ATOM 2489 N N . TYR A 1 309 ? 7.955 -2.864 -0.410 1.00 88.50 309 TYR A N 1
ATOM 2490 C CA . TYR A 1 309 ? 7.103 -3.932 -0.926 1.00 88.50 309 TYR A CA 1
ATOM 2491 C C . TYR A 1 309 ? 6.812 -4.988 0.151 1.00 88.50 309 TYR A C 1
ATOM 2493 O O . TYR A 1 309 ? 5.666 -5.364 0.355 1.00 88.50 309 TYR A O 1
ATOM 2501 N N . SER A 1 310 ? 7.824 -5.397 0.920 1.00 90.81 310 SER A N 1
ATOM 2502 C CA . SER A 1 310 ? 7.662 -6.338 2.036 1.00 90.81 310 SER A CA 1
ATOM 2503 C C . SER A 1 310 ? 6.698 -5.821 3.112 1.00 90.81 310 SER A C 1
ATOM 2505 O O . SER A 1 310 ? 5.854 -6.583 3.574 1.00 90.81 310 SER A O 1
ATOM 2507 N N . HIS A 1 311 ? 6.783 -4.540 3.484 1.00 92.81 311 HIS A N 1
ATOM 2508 C CA . HIS A 1 311 ? 5.855 -3.927 4.442 1.00 92.81 311 HIS A CA 1
ATOM 2509 C C . HIS A 1 311 ? 4.422 -3.893 3.905 1.00 92.81 311 HIS A C 1
ATOM 2511 O O . HIS A 1 311 ? 3.501 -4.265 4.622 1.00 92.81 311 HIS A O 1
ATOM 2517 N N . ILE A 1 312 ? 4.227 -3.531 2.634 1.00 94.06 312 ILE A N 1
ATOM 2518 C CA . ILE A 1 312 ? 2.902 -3.553 1.998 1.00 94.06 312 ILE A CA 1
ATOM 2519 C C . ILE A 1 312 ? 2.307 -4.967 2.050 1.00 94.06 312 ILE A C 1
ATOM 2521 O O . ILE A 1 312 ? 1.153 -5.135 2.437 1.00 94.06 312 ILE A O 1
ATOM 2525 N N . ILE A 1 313 ? 3.100 -5.998 1.738 1.00 94.31 313 ILE A N 1
ATOM 2526 C CA . ILE A 1 313 ? 2.642 -7.392 1.811 1.00 94.31 313 ILE A CA 1
ATOM 2527 C C . ILE A 1 313 ? 2.278 -7.805 3.247 1.00 94.31 313 ILE A C 1
ATOM 2529 O O . ILE A 1 313 ? 1.309 -8.543 3.415 1.00 94.31 313 ILE A O 1
ATOM 2533 N N . LEU A 1 314 ? 2.985 -7.318 4.278 1.00 94.62 314 LEU A N 1
ATOM 2534 C CA . LEU A 1 314 ? 2.584 -7.524 5.679 1.00 94.62 314 LEU A CA 1
ATOM 2535 C C . LEU A 1 314 ? 1.205 -6.916 5.958 1.00 94.62 314 LEU A C 1
ATOM 2537 O O . LEU A 1 314 ? 0.337 -7.599 6.490 1.00 94.62 314 LEU A O 1
ATOM 2541 N N . VAL A 1 315 ? 0.976 -5.658 5.571 1.00 97.06 315 VAL A N 1
ATOM 2542 C CA . VAL A 1 315 ? -0.318 -4.993 5.804 1.00 97.06 315 VAL A CA 1
ATOM 2543 C C . VAL A 1 315 ? -1.446 -5.728 5.084 1.00 97.06 315 VAL A C 1
ATOM 2545 O O . VAL A 1 315 ? -2.447 -6.074 5.706 1.00 97.06 315 VAL A O 1
ATOM 2548 N N . LEU A 1 316 ? -1.268 -6.049 3.801 1.00 96.56 316 LEU A N 1
ATOM 2549 C CA . LEU A 1 316 ? -2.266 -6.787 3.024 1.00 96.56 316 LEU A CA 1
ATOM 2550 C C . LEU A 1 316 ? -2.535 -8.177 3.615 1.00 96.56 316 LEU A C 1
ATOM 2552 O O . LEU A 1 316 ? -3.687 -8.586 3.744 1.00 96.56 316 LEU A O 1
ATOM 2556 N N . ASN A 1 317 ? -1.491 -8.900 4.029 1.00 95.12 317 ASN A N 1
ATOM 2557 C CA . ASN A 1 317 ? -1.649 -10.202 4.670 1.00 95.12 317 ASN A CA 1
ATOM 2558 C C . ASN A 1 317 ? -2.402 -10.103 6.005 1.00 95.12 317 ASN A C 1
ATOM 2560 O O . ASN A 1 317 ? -3.249 -10.957 6.271 1.00 95.12 317 ASN A O 1
ATOM 2564 N N . PHE A 1 318 ? -2.130 -9.073 6.809 1.00 96.44 318 PHE A N 1
ATOM 2565 C CA . PHE A 1 318 ? -2.859 -8.788 8.041 1.00 96.44 318 PHE A CA 1
ATOM 2566 C C . PHE A 1 318 ? -4.338 -8.484 7.773 1.00 96.44 318 PHE A C 1
ATOM 2568 O O . PHE A 1 318 ? -5.201 -9.081 8.409 1.00 96.44 318 PHE A O 1
ATOM 2575 N N . LEU A 1 319 ? -4.653 -7.645 6.787 1.00 96.81 319 LEU A N 1
ATOM 2576 C CA . LEU A 1 319 ? -6.041 -7.331 6.433 1.00 96.81 319 LEU A CA 1
ATOM 2577 C C . LEU A 1 319 ? -6.824 -8.557 5.930 1.00 96.81 319 LEU A C 1
ATOM 2579 O O . LEU A 1 319 ? -8.041 -8.623 6.100 1.00 96.81 319 LEU A O 1
ATOM 2583 N N . MET A 1 320 ? -6.133 -9.539 5.343 1.00 93.62 320 MET A N 1
ATOM 2584 C CA . MET A 1 320 ? -6.725 -10.808 4.904 1.00 93.62 320 MET A CA 1
ATOM 2585 C C . MET A 1 320 ? -6.858 -11.848 6.029 1.00 93.62 320 MET A C 1
ATOM 2587 O O . MET A 1 320 ? -7.759 -12.678 5.970 1.00 93.62 320 MET A O 1
ATOM 2591 N N . ASN A 1 321 ? -5.946 -11.869 7.012 1.00 91.12 321 ASN A N 1
ATOM 2592 C CA . ASN A 1 321 ? -5.761 -13.042 7.894 1.00 91.12 321 ASN A CA 1
ATOM 2593 C C . ASN A 1 321 ? -5.541 -12.734 9.376 1.00 91.12 321 ASN A C 1
ATOM 2595 O O . ASN A 1 321 ? -5.576 -13.642 10.206 1.00 91.12 321 ASN A O 1
ATOM 2599 N N . GLY A 1 322 ? -5.229 -11.487 9.711 1.00 91.81 322 GLY A N 1
ATOM 2600 C CA . GLY A 1 322 ? -4.919 -11.056 11.071 1.00 91.81 322 GLY A CA 1
ATOM 2601 C C . GLY A 1 322 ? -6.130 -10.599 11.875 1.00 91.81 322 GLY A C 1
ATOM 2602 O O . GLY A 1 322 ? -5.992 -10.286 13.056 1.00 91.81 322 GLY A O 1
ATOM 2603 N N . LEU A 1 323 ? -7.306 -10.587 11.248 1.00 93.81 323 LEU A N 1
ATOM 2604 C CA . LEU A 1 323 ? -8.560 -10.079 11.793 1.00 93.81 323 LEU A CA 1
ATOM 2605 C C . LEU A 1 323 ? -9.601 -11.197 11.889 1.00 93.81 323 LEU A C 1
ATOM 2607 O O . LEU A 1 323 ? -9.542 -12.186 11.158 1.00 93.81 323 LEU A O 1
ATOM 2611 N N . LYS A 1 324 ? -10.595 -11.015 12.765 1.00 91.81 324 LYS A N 1
ATOM 2612 C CA . LYS A 1 324 ? -11.743 -11.933 12.875 1.00 91.81 324 LYS A CA 1
ATOM 2613 C C . LYS A 1 324 ? -12.546 -11.983 11.572 1.00 91.81 324 LYS A C 1
ATOM 2615 O O . LYS A 1 324 ? -12.926 -13.060 11.122 1.00 91.81 324 LYS A O 1
ATOM 2620 N N . HIS A 1 325 ? -12.789 -10.814 10.983 1.00 92.69 325 HIS A N 1
ATOM 2621 C CA . HIS A 1 325 ? -13.395 -10.666 9.666 1.00 92.69 325 HIS A CA 1
ATOM 2622 C C . HIS A 1 325 ? -12.372 -10.003 8.739 1.00 92.69 325 HIS A C 1
ATOM 2624 O O . HIS A 1 325 ? -11.878 -8.928 9.091 1.00 92.69 325 HIS A O 1
ATOM 2630 N N . PRO A 1 326 ? -12.025 -10.621 7.595 1.00 93.81 326 PRO A N 1
ATOM 2631 C CA . PRO A 1 326 ? -11.099 -10.026 6.642 1.00 93.81 326 PRO A CA 1
ATOM 2632 C C . PRO A 1 326 ? -11.673 -8.730 6.073 1.00 93.81 326 PRO A C 1
ATOM 2634 O O . PRO A 1 326 ? -12.877 -8.625 5.841 1.00 93.81 326 PRO A O 1
ATOM 2637 N N . VAL A 1 327 ? -10.794 -7.762 5.831 1.00 94.50 327 VAL A N 1
ATOM 2638 C CA . VAL A 1 327 ? -11.144 -6.491 5.180 1.00 94.50 327 VAL A CA 1
ATOM 2639 C C . VAL A 1 327 ? -11.144 -6.648 3.660 1.00 94.50 327 VAL A C 1
ATOM 2641 O O . VAL A 1 327 ? -12.011 -6.091 2.993 1.00 94.50 327 VAL A O 1
ATOM 2644 N N . ILE A 1 328 ? -10.219 -7.458 3.133 1.00 94.69 328 ILE A N 1
ATOM 2645 C CA . ILE A 1 328 ? -10.032 -7.722 1.701 1.00 94.69 328 ILE A CA 1
ATOM 2646 C C . ILE A 1 328 ? -9.829 -9.218 1.412 1.00 94.69 328 ILE A C 1
ATOM 2648 O O . ILE A 1 328 ? -9.322 -9.948 2.271 1.00 94.69 328 ILE A O 1
ATOM 2652 N N . PRO A 1 329 ? -10.159 -9.687 0.194 1.00 93.56 329 PRO A N 1
ATOM 2653 C CA . PRO A 1 329 ? -9.823 -11.028 -0.267 1.00 93.56 329 PRO A CA 1
ATOM 2654 C C . PRO A 1 329 ? -8.415 -11.106 -0.869 1.00 93.56 329 PRO A C 1
ATOM 2656 O O . PRO A 1 329 ? -7.794 -10.089 -1.156 1.00 93.56 329 PRO A O 1
ATOM 2659 N N . SER A 1 330 ? -7.942 -12.320 -1.166 1.00 93.12 330 SER A N 1
ATOM 2660 C CA . SER A 1 330 ? -6.826 -12.501 -2.102 1.00 93.12 330 SER A CA 1
ATOM 2661 C C . SER A 1 330 ? -7.311 -12.325 -3.539 1.00 93.12 330 SER A C 1
ATOM 2663 O O . SER A 1 330 ? -8.098 -13.137 -4.024 1.00 93.12 330 SER A O 1
ATOM 2665 N N . LEU A 1 331 ? -6.797 -11.321 -4.249 1.00 93.06 331 LEU A N 1
ATOM 2666 C CA . LEU A 1 331 ? -7.110 -11.112 -5.667 1.00 93.06 331 LEU A CA 1
ATOM 2667 C C . LEU A 1 331 ? -6.597 -12.247 -6.556 1.00 93.06 331 LEU A C 1
ATOM 2669 O O . LEU A 1 331 ? -7.103 -12.440 -7.652 1.00 93.06 331 LEU A O 1
ATOM 2673 N N . GLN A 1 332 ? -5.601 -13.009 -6.113 1.00 90.06 332 GLN A N 1
ATOM 2674 C CA . GLN A 1 332 ? -5.036 -14.108 -6.903 1.00 90.06 332 GLN A CA 1
ATOM 2675 C C . GLN A 1 332 ? -5.771 -15.431 -6.671 1.00 90.06 332 GLN A C 1
ATOM 2677 O O . GLN A 1 332 ? -5.594 -16.378 -7.434 1.00 90.06 332 GLN A O 1
ATOM 2682 N N . ASN A 1 333 ? -6.577 -15.510 -5.608 1.00 87.19 333 ASN A N 1
ATOM 2683 C CA . ASN A 1 333 ? -7.224 -16.739 -5.177 1.00 87.19 333 ASN A CA 1
ATOM 2684 C C . ASN A 1 333 ? -8.504 -16.437 -4.380 1.00 87.19 333 ASN A C 1
ATOM 2686 O O . ASN A 1 333 ? -8.526 -16.519 -3.145 1.00 87.19 333 ASN A O 1
ATOM 2690 N N . LEU A 1 334 ? -9.573 -16.059 -5.086 1.00 85.81 334 LEU A N 1
ATOM 2691 C CA . LEU A 1 334 ? -10.853 -15.757 -4.450 1.00 85.81 334 LEU A CA 1
ATOM 2692 C C . LEU A 1 334 ? -11.484 -17.016 -3.807 1.00 85.81 334 LEU A C 1
ATOM 2694 O O . LEU A 1 334 ? -11.331 -18.119 -4.331 1.00 85.81 334 LEU A O 1
ATOM 2698 N N . PRO A 1 335 ? -12.201 -16.893 -2.666 1.00 67.06 335 PRO A N 1
ATOM 2699 C CA . PRO A 1 335 ? -12.647 -18.044 -1.865 1.00 67.06 335 PRO A CA 1
ATOM 2700 C C . PRO A 1 335 ? -13.653 -19.022 -2.500 1.00 67.06 335 PRO A C 1
ATOM 2702 O O . PRO A 1 335 ? -13.914 -20.059 -1.897 1.00 67.06 335 PRO A O 1
ATOM 2705 N N . GLN A 1 336 ? -14.206 -18.750 -3.677 1.00 58.91 336 GLN A N 1
ATOM 2706 C CA . GLN A 1 336 ? -15.044 -19.664 -4.461 1.00 58.91 336 GLN A CA 1
ATOM 2707 C C . GLN A 1 336 ? -14.763 -19.381 -5.940 1.00 58.91 336 GLN A C 1
ATOM 2709 O O . GLN A 1 336 ? -14.328 -18.276 -6.262 1.00 58.91 336 GLN A O 1
ATOM 2714 N N . LYS A 1 337 ? -15.022 -20.340 -6.842 1.00 56.97 337 LYS A N 1
ATOM 2715 C CA . LYS A 1 337 ? -15.061 -20.081 -8.293 1.00 56.97 337 LYS A CA 1
ATOM 2716 C C . LYS A 1 337 ? -16.259 -19.171 -8.605 1.00 56.97 337 LYS A C 1
ATOM 2718 O O . LYS A 1 337 ? -17.234 -19.612 -9.197 1.00 56.97 337 LYS A O 1
ATOM 2723 N N . GLN A 1 338 ? -16.230 -17.928 -8.132 1.00 60.81 338 GLN A N 1
ATOM 2724 C CA . GLN A 1 338 ? -17.078 -16.883 -8.676 1.00 60.81 338 GLN A CA 1
ATOM 2725 C C . GLN A 1 338 ? -16.687 -16.780 -10.147 1.00 60.81 338 GLN A C 1
ATOM 2727 O O . GLN A 1 338 ? -15.513 -16.563 -10.459 1.00 60.81 338 GLN A O 1
ATOM 2732 N N . GLU A 1 339 ? -17.639 -17.042 -11.038 1.00 65.06 339 GLU A N 1
ATOM 2733 C CA . GLU A 1 339 ? -17.396 -16.927 -12.469 1.00 65.06 339 GLU A CA 1
ATOM 2734 C C . GLU A 1 339 ? -17.019 -15.476 -12.766 1.00 65.06 339 GLU A C 1
ATOM 2736 O O . GLU A 1 339 ? -17.749 -14.530 -12.461 1.00 65.06 339 GLU A O 1
ATOM 2741 N N . CYS A 1 340 ? -15.795 -15.296 -13.254 1.00 75.88 340 CYS A N 1
ATOM 2742 C CA . CYS A 1 340 ? -15.291 -13.993 -13.631 1.00 75.88 340 CYS A CA 1
ATOM 2743 C C . CYS A 1 340 ? -15.671 -13.750 -15.085 1.00 75.88 340 CYS A C 1
ATOM 2745 O O . CYS A 1 340 ? -15.037 -14.288 -15.989 1.00 75.88 340 CYS A O 1
ATOM 2747 N N . ASN A 1 341 ? -16.696 -12.925 -15.282 1.00 77.69 341 ASN A N 1
ATOM 2748 C CA . ASN A 1 341 ? -17.213 -12.579 -16.607 1.00 77.69 341 ASN A CA 1
ATOM 2749 C C . ASN A 1 341 ? -16.683 -11.226 -17.100 1.00 77.69 341 ASN A C 1
ATOM 2751 O O . ASN A 1 341 ? -17.098 -10.732 -18.144 1.00 77.69 341 ASN A O 1
ATOM 2755 N N . PHE A 1 342 ? -15.769 -10.610 -16.347 1.00 83.25 342 PHE A N 1
ATOM 2756 C CA . PHE A 1 342 ? -15.145 -9.357 -16.737 1.00 83.25 342 PHE A CA 1
ATOM 2757 C C . PHE A 1 342 ? -14.093 -9.630 -17.816 1.00 83.25 342 PHE A C 1
ATOM 2759 O O . PHE A 1 342 ? -13.040 -10.207 -17.531 1.00 83.25 342 PHE A O 1
ATOM 2766 N N . GLU A 1 343 ? -14.392 -9.217 -19.047 1.00 80.75 343 GLU A N 1
ATOM 2767 C CA . GLU A 1 343 ? -13.602 -9.504 -20.252 1.00 80.75 343 GLU A CA 1
ATOM 2768 C C . GLU A 1 343 ? -12.120 -9.135 -20.092 1.00 80.75 343 GLU A C 1
ATOM 2770 O O . GLU A 1 343 ? -11.232 -9.897 -20.473 1.00 80.75 343 GLU A O 1
ATOM 2775 N N . ASP A 1 344 ? -11.839 -8.006 -19.440 1.00 83.12 344 ASP A N 1
ATOM 2776 C CA . ASP A 1 344 ? -10.487 -7.484 -19.240 1.00 83.12 344 ASP A CA 1
ATOM 2777 C C . ASP A 1 344 ? -9.795 -7.958 -17.954 1.00 83.12 344 ASP A C 1
ATOM 2779 O O . ASP A 1 344 ? -8.762 -7.413 -17.550 1.00 83.12 344 ASP A O 1
ATOM 2783 N N . CYS A 1 345 ? -10.325 -8.986 -17.291 1.00 86.56 345 CYS A N 1
ATOM 2784 C CA . CYS A 1 345 ? -9.739 -9.475 -16.054 1.00 86.56 345 CYS A CA 1
ATOM 2785 C C . CYS A 1 345 ? -8.408 -10.204 -16.288 1.00 86.56 345 CYS A C 1
ATOM 2787 O O . CYS A 1 345 ? -8.318 -11.158 -17.058 1.00 86.56 345 CYS A O 1
ATOM 2789 N N . LEU A 1 346 ? -7.351 -9.818 -15.567 1.00 86.31 346 LEU A N 1
ATOM 2790 C CA . LEU A 1 346 ? -6.050 -10.491 -15.703 1.00 86.31 346 LEU A CA 1
ATOM 2791 C C . LEU A 1 346 ? -6.073 -11.954 -15.233 1.00 86.31 346 LEU A C 1
ATOM 2793 O O . LEU A 1 346 ? -5.300 -12.765 -15.739 1.00 86.31 346 LEU A O 1
ATOM 2797 N N . TYR A 1 347 ? -6.988 -12.311 -14.328 1.00 85.12 347 TYR A N 1
ATOM 2798 C CA . TYR A 1 347 ? -7.197 -13.692 -13.897 1.00 85.12 347 TYR A CA 1
ATOM 2799 C C . TYR A 1 347 ? -7.647 -14.604 -15.049 1.00 85.12 347 TYR A C 1
ATOM 2801 O O . TYR A 1 347 ? -7.192 -15.740 -15.139 1.00 85.12 347 TYR A O 1
ATOM 2809 N N . THR A 1 348 ? -8.507 -14.107 -15.945 1.00 81.19 348 THR A N 1
ATOM 2810 C CA . THR A 1 348 ? -9.037 -14.874 -17.084 1.00 81.19 348 THR A CA 1
ATOM 2811 C C . THR A 1 348 ? -8.091 -14.818 -18.282 1.00 81.19 348 THR A C 1
ATOM 2813 O O . THR A 1 348 ? -7.883 -15.828 -18.949 1.00 81.19 348 THR A O 1
ATOM 2816 N N . LYS A 1 349 ? -7.447 -13.666 -18.518 1.00 80.06 349 LYS A N 1
ATOM 2817 C CA . LYS A 1 349 ? -6.510 -13.474 -19.637 1.00 80.06 349 LYS A CA 1
ATOM 2818 C C . LYS A 1 349 ? -5.185 -14.225 -19.500 1.00 80.06 349 LYS A C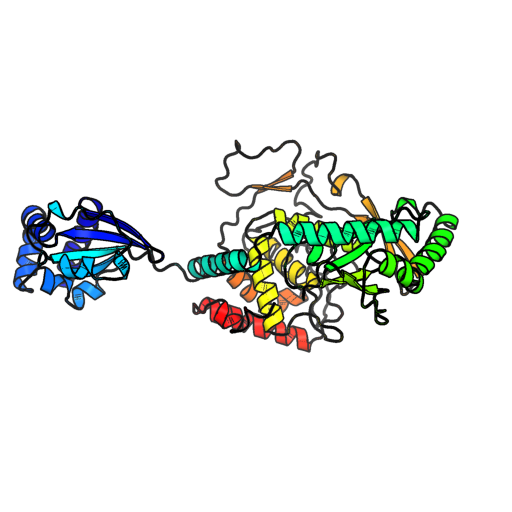 1
ATOM 2820 O O . LYS A 1 349 ? -4.525 -14.420 -20.516 1.00 80.06 349 LYS A O 1
ATOM 2825 N N . ASN A 1 350 ? -4.775 -14.604 -18.285 1.00 74.38 350 ASN A N 1
ATOM 2826 C CA . ASN A 1 350 ? -3.487 -15.254 -18.008 1.00 74.38 350 ASN A CA 1
ATOM 2827 C C . ASN A 1 350 ? -2.318 -14.581 -18.743 1.00 74.38 350 ASN A C 1
ATOM 2829 O O . ASN A 1 350 ? -1.648 -15.176 -19.591 1.00 74.38 350 ASN A O 1
ATOM 2833 N N . LYS A 1 351 ? -2.105 -13.295 -18.449 1.00 77.94 351 LYS A N 1
ATOM 2834 C CA . LYS A 1 351 ? -1.079 -12.502 -19.126 1.00 77.94 351 LYS A CA 1
ATOM 2835 C C . LYS A 1 351 ? 0.303 -13.093 -18.834 1.00 77.94 351 LYS A C 1
ATOM 2837 O O . LYS A 1 351 ? 0.771 -13.036 -17.701 1.00 77.94 351 LYS A O 1
ATOM 2842 N N . GLY A 1 352 ? 0.975 -13.605 -19.860 1.00 73.50 352 GLY A N 1
ATOM 2843 C CA . GLY A 1 352 ? 2.360 -14.052 -19.759 1.00 73.50 352 GLY A CA 1
ATOM 2844 C C . GLY A 1 352 ? 3.320 -12.872 -19.615 1.00 73.50 352 GLY A C 1
ATOM 2845 O O . GLY A 1 352 ? 3.261 -11.912 -20.390 1.00 73.50 352 GLY A O 1
ATOM 2846 N N . VAL A 1 353 ? 4.210 -12.924 -18.626 1.00 74.94 353 VAL A N 1
ATOM 2847 C CA . VAL A 1 353 ? 5.291 -11.954 -18.417 1.00 74.94 353 VAL A CA 1
ATOM 2848 C C . VAL A 1 353 ? 6.626 -12.668 -18.371 1.00 74.94 353 VAL A C 1
ATOM 2850 O O . VAL A 1 353 ? 6.826 -13.639 -17.647 1.00 74.94 353 VAL A O 1
ATOM 2853 N N . VAL A 1 354 ? 7.562 -12.156 -19.156 1.00 71.06 354 VAL A N 1
ATOM 2854 C CA . VAL A 1 354 ? 8.924 -12.668 -19.238 1.00 71.06 354 VAL A CA 1
ATOM 2855 C C . VAL A 1 354 ? 9.708 -12.260 -17.990 1.00 71.06 354 VAL A C 1
ATOM 2857 O O . VAL A 1 354 ? 9.796 -11.079 -17.662 1.00 71.06 354 VAL A O 1
ATOM 2860 N N . VAL A 1 355 ? 10.309 -13.237 -17.311 1.00 70.81 355 VAL A N 1
ATOM 2861 C CA . VAL A 1 355 ? 11.141 -13.045 -16.118 1.00 70.81 355 VAL A CA 1
ATOM 2862 C C . VAL A 1 355 ? 12.512 -13.668 -16.347 1.00 70.81 355 VAL A C 1
ATOM 2864 O O . VAL A 1 355 ? 12.628 -14.847 -16.693 1.00 70.81 355 VAL A O 1
ATOM 2867 N N . THR A 1 356 ? 13.574 -12.900 -16.109 1.00 59.91 356 THR A N 1
ATOM 2868 C CA . THR A 1 356 ? 14.953 -13.395 -16.187 1.00 59.91 356 THR A CA 1
ATOM 2869 C C . THR A 1 356 ? 15.450 -13.836 -14.811 1.00 59.91 356 THR A C 1
ATOM 2871 O O . THR A 1 356 ? 15.351 -13.086 -13.842 1.00 59.91 356 THR A O 1
ATOM 2874 N N . ARG A 1 357 ? 16.028 -15.038 -14.693 1.00 58.91 357 ARG A N 1
ATOM 2875 C CA . ARG A 1 357 ? 16.758 -15.454 -13.483 1.00 58.91 357 ARG A CA 1
ATOM 2876 C C . ARG A 1 357 ? 18.251 -15.208 -13.680 1.00 58.91 357 ARG A C 1
ATOM 2878 O O . ARG A 1 357 ? 18.939 -16.022 -14.298 1.00 58.91 357 ARG A O 1
ATOM 2885 N N . SER A 1 358 ? 18.759 -14.118 -13.101 1.00 47.69 358 SER A N 1
ATOM 2886 C CA . SER A 1 358 ? 20.146 -13.648 -13.263 1.00 47.69 358 SER A CA 1
ATOM 2887 C C . SER A 1 358 ? 21.205 -14.716 -12.961 1.00 47.69 358 SER A C 1
ATOM 2889 O O . SER A 1 358 ? 22.226 -14.771 -13.633 1.00 47.69 358 SER A O 1
ATOM 2891 N N . PHE A 1 359 ? 20.944 -15.619 -12.009 1.00 44.38 359 PHE A N 1
ATOM 2892 C CA . PHE A 1 359 ? 21.904 -16.654 -11.607 1.00 44.38 359 PHE A CA 1
ATOM 2893 C C . PHE A 1 359 ? 22.004 -17.843 -12.582 1.00 44.38 359 PHE A C 1
ATOM 2895 O O . PHE A 1 359 ? 22.983 -18.578 -12.553 1.00 44.38 359 PHE A O 1
ATOM 2902 N N . ARG A 1 360 ? 21.001 -18.065 -13.444 1.00 49.12 360 ARG A N 1
ATOM 2903 C CA . ARG A 1 360 ? 20.964 -19.222 -14.365 1.00 49.12 360 ARG A CA 1
ATOM 2904 C C . ARG A 1 360 ? 21.003 -18.849 -15.843 1.00 49.12 360 ARG A C 1
ATOM 2906 O O . ARG A 1 360 ? 20.941 -19.748 -16.674 1.00 49.12 360 ARG A O 1
ATOM 2913 N N . LYS A 1 361 ? 21.066 -17.549 -16.174 1.00 55.19 361 LYS A N 1
ATOM 2914 C CA . LYS A 1 361 ? 20.883 -17.038 -17.548 1.00 55.19 361 LYS A CA 1
ATOM 2915 C C . LYS A 1 361 ? 19.666 -17.683 -18.240 1.00 55.19 361 LYS A C 1
ATOM 2917 O O . LYS A 1 361 ? 19.686 -17.945 -19.438 1.00 55.19 361 LYS A O 1
ATOM 2922 N N . SER A 1 362 ? 18.618 -17.978 -17.467 1.00 56.09 362 SER A N 1
ATOM 2923 C CA . SER A 1 362 ? 17.392 -18.611 -17.948 1.00 56.09 362 SER A CA 1
ATOM 2924 C C . SER A 1 362 ? 16.250 -17.605 -17.908 1.00 56.09 362 SER A C 1
ATOM 2926 O O . SER A 1 362 ? 16.128 -16.815 -16.966 1.00 56.09 362 SER A O 1
ATOM 2928 N N . ILE A 1 363 ? 15.421 -17.626 -18.946 1.00 63.12 363 ILE A N 1
ATOM 2929 C CA . ILE A 1 363 ? 14.249 -16.764 -19.082 1.00 63.12 363 ILE A CA 1
ATOM 2930 C C . ILE A 1 363 ? 13.021 -17.660 -19.018 1.00 63.12 363 ILE A C 1
ATOM 2932 O O . ILE A 1 363 ? 12.975 -18.698 -19.677 1.00 63.12 363 ILE A O 1
ATOM 2936 N N . HIS A 1 364 ? 12.062 -17.275 -18.189 1.00 69.44 364 HIS A N 1
ATOM 2937 C CA . HIS A 1 364 ? 10.819 -18.000 -17.982 1.00 69.44 364 HIS A CA 1
ATOM 2938 C C . HIS A 1 364 ? 9.649 -17.073 -18.279 1.00 69.44 364 HIS A C 1
ATOM 2940 O O . HIS A 1 364 ? 9.690 -15.899 -17.918 1.00 69.44 364 HIS A O 1
ATOM 2946 N N . GLU A 1 365 ? 8.605 -17.598 -18.908 1.00 73.12 365 GLU A N 1
ATOM 2947 C CA . GLU A 1 365 ? 7.319 -16.916 -18.969 1.00 73.12 365 GLU A CA 1
ATOM 2948 C C . GLU A 1 365 ? 6.515 -17.268 -17.716 1.00 73.12 365 GLU A C 1
ATOM 2950 O O . GLU A 1 365 ? 6.416 -18.433 -17.325 1.00 73.12 365 GLU A O 1
ATOM 2955 N N . LEU A 1 366 ? 5.995 -16.242 -17.055 1.00 78.38 366 LEU A N 1
ATOM 2956 C CA . LEU A 1 366 ? 5.208 -16.342 -15.840 1.00 78.38 366 LEU A CA 1
ATOM 2957 C C . LEU A 1 366 ? 3.792 -15.850 -16.119 1.00 78.38 366 LEU A C 1
ATOM 2959 O O . LEU A 1 366 ? 3.613 -14.713 -16.549 1.00 78.38 366 LEU A O 1
ATOM 2963 N N . GLY A 1 367 ? 2.793 -16.685 -15.841 1.00 81.56 367 GLY A N 1
ATOM 2964 C CA . GLY A 1 367 ? 1.393 -16.269 -15.878 1.00 81.56 367 GLY A CA 1
ATOM 2965 C C . GLY A 1 367 ? 1.083 -15.306 -14.734 1.00 81.56 367 GLY A C 1
ATOM 2966 O O . GLY A 1 367 ? 1.250 -15.649 -13.562 1.00 81.56 367 GLY A O 1
ATOM 2967 N N . ILE A 1 368 ? 0.641 -14.100 -15.070 1.00 86.00 368 ILE A N 1
ATOM 2968 C CA . ILE A 1 368 ? 0.193 -13.088 -14.115 1.00 86.00 368 ILE A CA 1
ATOM 2969 C C . ILE A 1 368 ? -1.313 -13.239 -13.948 1.00 86.00 368 ILE A C 1
ATOM 2971 O O . ILE A 1 368 ? -2.090 -12.903 -14.839 1.00 86.00 368 ILE A O 1
ATOM 2975 N N . LEU A 1 369 ? -1.704 -13.773 -12.792 1.00 87.62 369 LEU A N 1
ATOM 2976 C CA . LEU A 1 369 ? -3.077 -14.165 -12.492 1.00 87.62 369 LEU A CA 1
ATOM 2977 C C . LEU A 1 369 ? -3.563 -13.459 -11.231 1.00 87.62 369 LEU A C 1
ATOM 2979 O O . LEU A 1 369 ? -3.146 -13.799 -10.124 1.00 87.62 369 LEU A O 1
ATOM 2983 N N . TYR A 1 370 ? -4.444 -12.477 -11.403 1.00 91.25 370 TYR A N 1
ATOM 2984 C CA . TYR A 1 370 ? -5.185 -11.852 -10.312 1.00 91.25 370 TYR A CA 1
ATOM 2985 C C . TYR A 1 370 ? -6.418 -11.117 -10.833 1.00 91.25 370 TYR A C 1
ATOM 2987 O O . TYR A 1 370 ? -6.447 -10.644 -11.970 1.00 91.25 370 TYR A O 1
ATOM 2995 N N . HIS A 1 371 ? -7.450 -11.020 -10.004 1.00 91.00 371 HIS A N 1
ATOM 2996 C CA . HIS A 1 371 ? -8.668 -10.323 -10.359 1.00 91.00 371 HIS A CA 1
ATOM 2997 C C . HIS A 1 371 ? -8.469 -8.806 -10.312 1.00 91.00 371 HIS A C 1
ATOM 2999 O O . HIS A 1 371 ? -8.105 -8.245 -9.283 1.00 91.00 371 HIS A O 1
ATOM 3005 N N . THR A 1 372 ? -8.765 -8.137 -11.423 1.00 90.25 372 THR A N 1
ATOM 3006 C CA . THR A 1 372 ? -8.867 -6.668 -11.537 1.00 90.25 372 THR A CA 1
ATOM 3007 C C . THR A 1 372 ? -10.315 -6.171 -11.479 1.00 90.25 372 THR A C 1
ATOM 3009 O O . THR A 1 372 ? -10.573 -4.979 -1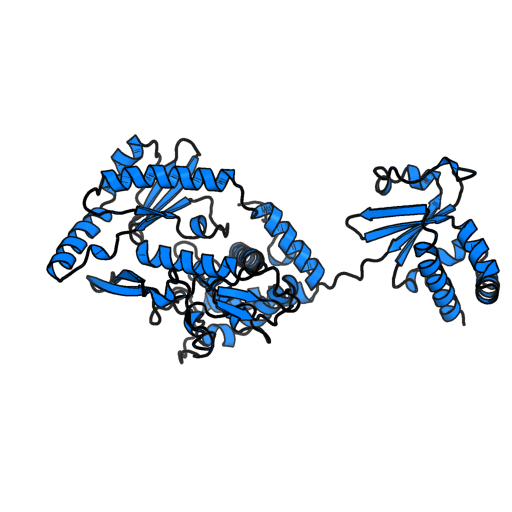1.596 1.00 90.25 372 THR A O 1
ATOM 3012 N N . CYS A 1 373 ? -11.268 -7.090 -11.315 1.00 88.88 373 CYS A N 1
ATOM 3013 C CA . CYS A 1 373 ? -12.707 -6.849 -11.395 1.00 88.88 373 CYS A CA 1
ATOM 3014 C C . CYS A 1 373 ? -13.412 -6.910 -10.035 1.00 88.88 373 CYS A C 1
ATOM 3016 O O . CYS A 1 373 ? -14.640 -6.928 -10.001 1.00 88.88 373 CYS A O 1
ATOM 3018 N N . VAL A 1 374 ? -12.666 -7.019 -8.930 1.00 90.12 374 VAL A N 1
ATOM 3019 C CA . VAL A 1 374 ? -13.265 -7.187 -7.602 1.00 90.12 374 VAL A CA 1
ATOM 3020 C C . VAL A 1 374 ? -13.849 -5.870 -7.113 1.00 90.12 374 VAL A C 1
ATOM 3022 O O . VAL A 1 374 ? -13.189 -4.837 -7.178 1.00 90.12 374 VAL A O 1
ATOM 3025 N N . LEU A 1 375 ? -15.073 -5.929 -6.595 1.00 88.31 375 LEU A N 1
ATOM 3026 C CA . LEU A 1 375 ? -15.709 -4.853 -5.842 1.00 88.31 375 LEU A CA 1
ATOM 3027 C C . LEU A 1 375 ? -15.984 -5.332 -4.421 1.00 88.31 375 LEU A C 1
ATOM 3029 O O . LEU A 1 375 ? -16.524 -6.426 -4.232 1.00 88.31 375 LEU A O 1
ATOM 3033 N N . ILE A 1 376 ? -15.626 -4.517 -3.431 1.00 87.31 376 ILE A N 1
ATOM 3034 C CA . ILE A 1 376 ? -15.946 -4.788 -2.031 1.00 87.31 376 ILE A CA 1
ATOM 3035 C C . ILE A 1 376 ? -17.339 -4.233 -1.730 1.00 87.31 376 ILE A C 1
ATOM 3037 O O . ILE A 1 376 ? -17.609 -3.068 -1.996 1.00 87.31 376 ILE A O 1
ATOM 3041 N N . LYS A 1 377 ? -18.217 -5.073 -1.176 1.00 85.56 377 LYS A N 1
ATOM 3042 C CA . LYS A 1 377 ? -19.522 -4.662 -0.644 1.00 85.56 377 LYS A CA 1
ATOM 3043 C C . LYS A 1 377 ? -19.482 -4.703 0.880 1.00 85.56 377 LYS A C 1
ATOM 3045 O O . LYS A 1 377 ? -19.242 -5.777 1.443 1.00 85.56 377 LYS A O 1
ATOM 3050 N N . HIS A 1 378 ? -19.723 -3.570 1.530 1.00 85.00 378 HIS A N 1
ATOM 3051 C CA . HIS A 1 378 ? -19.800 -3.449 2.983 1.00 85.00 378 HIS A CA 1
ATOM 3052 C C . HIS A 1 378 ? -21.225 -3.681 3.501 1.00 85.00 378 HIS A C 1
ATOM 3054 O O . HIS A 1 378 ? -22.210 -3.677 2.757 1.00 85.00 378 HIS A O 1
ATOM 3060 N N . ASN A 1 379 ? -21.341 -3.907 4.810 1.00 75.06 379 ASN A N 1
ATOM 3061 C CA . ASN A 1 379 ? -22.636 -3.992 5.478 1.00 75.06 379 ASN A CA 1
ATOM 3062 C C . ASN A 1 379 ? -23.362 -2.641 5.386 1.00 75.06 379 ASN A C 1
ATOM 3064 O O . ASN A 1 379 ? -22.837 -1.634 5.849 1.00 75.06 379 ASN A O 1
ATOM 3068 N N . GLY A 1 380 ? -24.575 -2.634 4.829 1.00 66.81 380 GLY A N 1
ATOM 3069 C CA . GLY A 1 380 ? -25.387 -1.422 4.671 1.00 66.81 380 GLY A CA 1
ATOM 3070 C C . GLY A 1 380 ? -25.262 -0.729 3.311 1.00 66.81 380 GLY A C 1
ATOM 3071 O O . GLY A 1 380 ? -26.029 0.192 3.048 1.00 66.81 380 GLY A O 1
ATOM 3072 N N . ASP A 1 381 ? -24.375 -1.190 2.422 1.00 68.12 381 ASP A N 1
ATOM 3073 C CA . ASP A 1 381 ? -24.340 -0.697 1.041 1.00 68.12 381 ASP A CA 1
ATOM 3074 C C . ASP A 1 381 ? -25.623 -1.116 0.301 1.00 68.12 381 ASP A C 1
ATOM 3076 O O . ASP A 1 381 ? -25.890 -2.312 0.114 1.00 68.12 381 ASP A O 1
ATOM 3080 N N . ASN A 1 382 ? -26.413 -0.130 -0.139 1.00 62.09 382 ASN A N 1
ATOM 3081 C CA . ASN A 1 382 ? -27.598 -0.357 -0.966 1.00 62.09 382 ASN A CA 1
ATOM 3082 C C . ASN A 1 382 ? -27.196 -0.932 -2.334 1.00 62.09 382 ASN A C 1
ATOM 3084 O O . ASN A 1 382 ? -26.318 -0.393 -3.009 1.00 62.09 382 ASN A O 1
ATOM 3088 N N . ASP A 1 383 ? -27.900 -1.976 -2.785 1.00 60.53 383 ASP A N 1
ATOM 3089 C CA . ASP A 1 383 ? -27.670 -2.634 -4.085 1.00 60.53 383 ASP A CA 1
ATOM 3090 C C . ASP A 1 383 ? -27.846 -1.702 -5.302 1.00 60.53 383 ASP A C 1
ATOM 3092 O O . ASP A 1 383 ? -27.403 -2.028 -6.398 1.00 60.53 383 ASP A O 1
ATOM 3096 N N . LEU A 1 384 ? -28.456 -0.528 -5.112 1.00 52.81 384 LEU A N 1
ATOM 3097 C CA . LEU A 1 384 ? -28.820 0.415 -6.174 1.00 52.81 384 LEU A CA 1
ATOM 3098 C C . LEU A 1 384 ? -27.672 1.329 -6.651 1.00 52.81 384 LEU A C 1
ATOM 3100 O O . LEU A 1 384 ? -27.793 1.912 -7.723 1.00 52.81 384 LEU A O 1
ATOM 3104 N N . ASN A 1 385 ? -26.566 1.453 -5.904 1.00 51.25 385 ASN A N 1
ATOM 3105 C CA . ASN A 1 385 ? -25.490 2.417 -6.213 1.00 51.25 385 ASN A CA 1
ATOM 3106 C C . ASN A 1 385 ? -24.217 1.800 -6.811 1.00 51.25 385 ASN A C 1
ATOM 3108 O O . ASN A 1 385 ? -23.279 2.527 -7.138 1.00 51.25 385 ASN A O 1
ATOM 3112 N N . ILE A 1 386 ? -24.149 0.476 -6.952 1.00 55.03 386 ILE A N 1
ATOM 3113 C CA . ILE A 1 386 ? -22.962 -0.201 -7.479 1.00 55.03 386 ILE A CA 1
ATOM 3114 C C . ILE A 1 386 ? -23.315 -0.755 -8.856 1.00 55.03 386 ILE A C 1
ATOM 3116 O O . ILE A 1 386 ? -24.034 -1.746 -8.962 1.00 55.03 386 ILE A O 1
ATOM 3120 N N . SER A 1 387 ? -22.790 -0.136 -9.919 1.00 56.66 38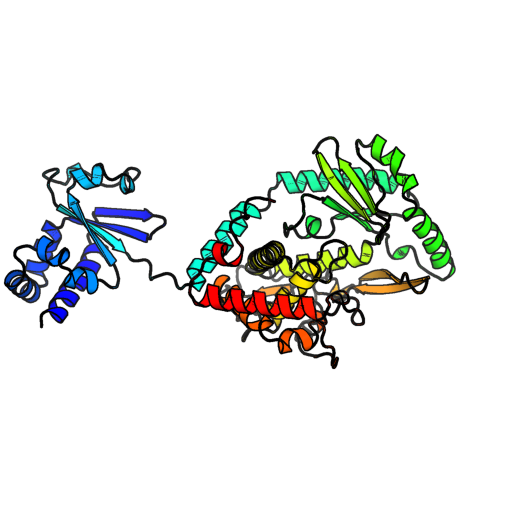7 SER A N 1
ATOM 3121 C CA . SER A 1 387 ? -22.770 -0.779 -11.237 1.00 56.66 387 SER A CA 1
ATOM 3122 C C . SER A 1 387 ? -21.968 -2.076 -11.112 1.00 56.66 387 SER A C 1
ATOM 3124 O O . SER A 1 387 ? -20.745 -2.077 -10.950 1.00 56.66 387 SER A O 1
ATOM 3126 N N . THR A 1 388 ? -22.687 -3.195 -11.090 1.00 62.50 388 THR A N 1
ATOM 3127 C CA . THR A 1 388 ? -22.134 -4.542 -10.921 1.00 62.50 388 THR A CA 1
ATOM 3128 C C . THR A 1 388 ? -21.817 -5.206 -12.253 1.00 62.50 388 THR A C 1
ATOM 3130 O O . THR A 1 388 ? -21.437 -6.374 -12.241 1.00 62.50 388 THR A O 1
ATOM 3133 N N . GLU A 1 389 ? -21.943 -4.495 -13.383 1.00 63.47 389 GLU A N 1
ATOM 3134 C CA . GLU A 1 389 ? -21.824 -5.068 -14.728 1.00 63.47 389 GLU A CA 1
ATOM 3135 C C . GLU A 1 389 ? -20.556 -5.925 -14.859 1.00 63.47 389 GLU A C 1
ATOM 3137 O O . GLU A 1 389 ? -19.425 -5.441 -14.938 1.00 63.47 389 GLU A O 1
ATOM 3142 N N . ASN A 1 390 ? -20.776 -7.242 -14.806 1.00 73.88 390 ASN A N 1
ATOM 3143 C CA . ASN A 1 390 ? -19.801 -8.326 -14.910 1.00 73.88 390 ASN A CA 1
ATOM 3144 C C . ASN A 1 390 ? -18.625 -8.308 -13.913 1.00 73.88 390 ASN A C 1
ATOM 3146 O O . ASN A 1 390 ? -17.663 -9.061 -14.086 1.00 73.88 390 ASN A O 1
ATOM 3150 N N . ARG A 1 391 ? -18.687 -7.499 -12.850 1.00 83.44 391 ARG A N 1
ATOM 3151 C CA . ARG A 1 391 ? -17.653 -7.433 -11.805 1.00 83.44 391 ARG A CA 1
ATOM 3152 C C . ARG A 1 391 ? -17.857 -8.490 -10.724 1.00 83.44 391 ARG A C 1
ATOM 3154 O O . ARG A 1 391 ? -18.964 -8.938 -10.440 1.00 83.44 391 ARG A O 1
ATOM 3161 N N . THR A 1 392 ? -16.762 -8.883 -10.083 1.00 85.75 392 THR A N 1
ATOM 3162 C CA . THR A 1 392 ? -16.780 -9.905 -9.035 1.00 85.75 392 THR A CA 1
ATOM 3163 C C . THR A 1 392 ? -17.024 -9.251 -7.679 1.00 85.75 392 THR A C 1
ATOM 3165 O O . THR A 1 392 ? -16.149 -8.581 -7.140 1.00 85.75 392 THR A O 1
ATOM 3168 N N . VAL A 1 393 ? -18.210 -9.439 -7.104 1.00 86.06 393 VAL A N 1
ATOM 3169 C CA . VAL A 1 393 ? -18.544 -8.853 -5.797 1.00 86.06 393 VAL A CA 1
ATOM 3170 C C . VAL A 1 393 ? -18.015 -9.729 -4.661 1.00 86.06 393 VAL A C 1
ATOM 3172 O O . VAL A 1 393 ? -18.338 -10.917 -4.564 1.00 86.06 393 VAL A O 1
ATOM 3175 N N . TRP A 1 394 ? -17.249 -9.125 -3.754 1.00 88.81 394 TRP A N 1
ATOM 3176 C CA . TRP A 1 394 ? -16.791 -9.744 -2.516 1.00 88.81 394 TRP A CA 1
ATOM 3177 C C . TRP A 1 394 ? -17.352 -8.994 -1.305 1.00 88.81 394 TRP A C 1
ATOM 3179 O O . TRP A 1 394 ? -17.216 -7.780 -1.189 1.00 88.81 394 TRP A O 1
ATOM 3189 N N . LYS A 1 395 ? -18.005 -9.715 -0.391 1.00 88.00 395 LYS A N 1
ATOM 3190 C CA . LYS A 1 395 ? -18.651 -9.117 0.785 1.00 88.00 395 LYS A CA 1
ATOM 3191 C C . LYS A 1 395 ? -17.660 -9.004 1.943 1.00 88.00 395 LYS A C 1
ATOM 3193 O O . LYS A 1 395 ? -17.167 -10.027 2.419 1.00 88.00 395 LYS A O 1
ATOM 3198 N N . SER A 1 396 ? -17.424 -7.779 2.409 1.00 88.50 396 SER A N 1
ATOM 3199 C CA . SER A 1 396 ? -16.641 -7.490 3.611 1.00 88.50 396 SER A CA 1
ATOM 3200 C C . SER A 1 396 ? -17.569 -7.283 4.800 1.00 88.50 396 SER A C 1
ATOM 3202 O O . SER A 1 396 ? -18.408 -6.386 4.795 1.00 88.50 396 SER A O 1
ATOM 3204 N N . TYR A 1 397 ? -17.396 -8.096 5.841 1.00 90.06 397 TYR A N 1
ATOM 3205 C CA . TYR A 1 397 ? -18.143 -7.960 7.098 1.00 90.06 397 TYR A CA 1
ATOM 3206 C C . TYR A 1 397 ? -17.360 -7.183 8.166 1.00 90.06 397 TYR A C 1
ATOM 3208 O O . TYR A 1 397 ? -17.794 -7.105 9.314 1.00 90.06 397 TYR A O 1
ATOM 3216 N N . ASN A 1 398 ? -16.180 -6.662 7.819 1.00 92.75 398 ASN A N 1
ATOM 3217 C CA . ASN A 1 398 ? -15.335 -5.930 8.749 1.00 92.75 398 ASN A CA 1
ATOM 3218 C C . ASN A 1 398 ? -15.739 -4.448 8.810 1.00 92.75 398 ASN A C 1
ATOM 3220 O O . ASN A 1 398 ? -15.612 -3.734 7.812 1.00 92.75 398 ASN A O 1
ATOM 3224 N N . ASN A 1 399 ? -16.118 -3.998 10.009 1.00 89.50 399 ASN A N 1
ATOM 3225 C CA . ASN A 1 399 ? -16.505 -2.619 10.318 1.00 89.50 399 ASN A CA 1
ATOM 3226 C C . ASN A 1 399 ? -15.478 -1.894 11.218 1.00 89.50 399 ASN A C 1
ATOM 3228 O O . ASN A 1 399 ? -15.793 -0.846 11.770 1.00 89.50 399 ASN A O 1
ATOM 3232 N N . ASP A 1 400 ? -14.275 -2.451 11.400 1.00 91.62 400 ASP A N 1
ATOM 3233 C CA . ASP A 1 400 ? -13.246 -1.869 12.270 1.00 91.62 400 ASP A CA 1
ATOM 3234 C C . ASP A 1 400 ? -12.787 -0.498 11.734 1.00 91.62 400 ASP A C 1
ATOM 3236 O O . ASP A 1 400 ? -12.601 -0.315 10.521 1.00 91.62 400 ASP A O 1
ATOM 3240 N N . SER A 1 401 ? -12.567 0.465 12.634 1.00 91.56 401 SER A N 1
ATOM 3241 C CA . SER A 1 401 ? -12.036 1.784 12.273 1.00 91.56 401 SER A CA 1
ATOM 3242 C C . SER A 1 401 ? -10.560 1.691 11.853 1.00 91.56 401 SER A C 1
ATOM 3244 O O . SER A 1 401 ? -9.881 0.692 12.108 1.00 91.56 401 SER A O 1
ATOM 3246 N N . LEU A 1 402 ? -10.022 2.733 11.208 1.00 93.75 402 LEU A N 1
ATOM 3247 C CA . LEU A 1 402 ? -8.595 2.781 10.850 1.00 93.75 402 LEU A CA 1
ATOM 3248 C C . LEU A 1 402 ? -7.691 2.645 12.081 1.00 93.75 402 LEU A C 1
ATOM 3250 O O . LEU A 1 402 ? -6.712 1.898 12.043 1.00 93.75 402 LEU A O 1
ATOM 3254 N N . GLY A 1 403 ? -8.046 3.320 13.174 1.00 93.94 403 GLY A N 1
ATOM 3255 C CA . GLY A 1 403 ? -7.333 3.244 14.443 1.00 93.94 403 GLY A CA 1
ATOM 3256 C C . GLY A 1 403 ? -7.393 1.843 15.045 1.00 93.94 403 GLY A C 1
ATOM 3257 O O . GLY A 1 403 ? -6.356 1.308 15.446 1.00 93.94 403 GLY A O 1
ATOM 3258 N N . THR A 1 404 ? -8.563 1.188 15.014 1.00 95.38 404 THR A N 1
ATOM 3259 C CA . THR A 1 404 ? -8.697 -0.209 15.456 1.00 95.38 404 THR A CA 1
ATOM 3260 C C . THR A 1 404 ? -7.777 -1.124 14.641 1.00 95.38 404 THR A C 1
ATOM 3262 O O . THR A 1 404 ? -7.056 -1.950 15.209 1.00 95.38 404 THR A O 1
ATOM 3265 N N . LEU A 1 405 ? -7.756 -0.960 13.312 1.00 98.00 405 LEU A N 1
ATOM 3266 C CA . LEU A 1 405 ? -6.919 -1.750 12.406 1.00 98.00 405 LEU A CA 1
ATOM 3267 C C . LEU A 1 405 ? -5.423 -1.527 12.653 1.00 98.00 405 LEU A C 1
ATOM 3269 O O . LEU A 1 405 ? -4.664 -2.497 12.654 1.00 98.00 405 LEU A O 1
ATOM 3273 N N . LEU A 1 406 ? -4.989 -0.288 12.899 1.00 97.81 406 LEU A N 1
ATOM 3274 C CA . LEU A 1 406 ? -3.588 0.026 13.188 1.00 97.81 406 LEU A CA 1
ATOM 3275 C C . LEU A 1 406 ? -3.122 -0.611 14.504 1.00 97.81 406 LEU A C 1
ATOM 3277 O O . LEU A 1 406 ? -2.082 -1.274 14.544 1.00 97.81 406 LEU A O 1
ATOM 3281 N N . ILE A 1 407 ? -3.916 -0.476 15.571 1.00 96.88 407 ILE A N 1
ATOM 3282 C CA . ILE A 1 407 ? -3.632 -1.098 16.873 1.00 96.88 407 ILE A CA 1
ATOM 3283 C C . ILE A 1 407 ? -3.555 -2.622 16.722 1.00 96.88 407 ILE A C 1
ATOM 3285 O O . ILE A 1 407 ? -2.635 -3.268 17.236 1.00 96.88 407 ILE A O 1
ATOM 3289 N N . ALA A 1 408 ? -4.510 -3.209 15.996 1.00 97.81 408 ALA A N 1
ATOM 3290 C CA . ALA A 1 408 ? -4.557 -4.642 15.748 1.00 97.81 408 ALA A CA 1
ATOM 3291 C C . ALA A 1 408 ? -3.380 -5.130 14.886 1.00 97.81 408 ALA A C 1
ATOM 3293 O O . ALA A 1 408 ? -2.859 -6.212 15.161 1.00 97.81 408 ALA A O 1
ATOM 3294 N N . PHE A 1 409 ? -2.910 -4.343 13.911 1.00 98.19 409 PHE A N 1
ATOM 3295 C CA . PHE A 1 409 ? -1.736 -4.665 13.095 1.00 98.19 409 PHE A CA 1
ATOM 3296 C C . PHE A 1 409 ? -0.483 -4.815 13.961 1.00 98.19 409 PHE A C 1
ATOM 3298 O O . PHE A 1 409 ? 0.187 -5.854 13.913 1.00 98.19 409 PHE A O 1
ATOM 3305 N N . PHE A 1 410 ? -0.197 -3.813 14.798 1.00 98.06 410 PHE A N 1
ATOM 3306 C CA . PHE A 1 410 ? 0.966 -3.848 15.682 1.00 98.06 410 PHE A CA 1
ATOM 3307 C C . PHE A 1 410 ? 0.874 -5.010 16.672 1.00 98.06 410 PHE A C 1
ATOM 3309 O O . PHE A 1 410 ? 1.823 -5.783 16.799 1.00 98.06 410 PHE A O 1
ATOM 3316 N N . LYS A 1 411 ? -0.300 -5.222 17.282 1.00 97.31 411 LYS A N 1
ATOM 3317 C CA . LYS A 1 411 ? -0.557 -6.381 18.150 1.00 97.31 411 LYS A CA 1
ATOM 3318 C C . LYS A 1 411 ? -0.315 -7.710 17.431 1.00 97.31 411 LYS A C 1
ATOM 3320 O O . LYS A 1 411 ? 0.254 -8.636 18.009 1.00 97.31 411 LYS A O 1
ATOM 3325 N N . TYR A 1 412 ? -0.773 -7.829 16.185 1.00 96.38 412 TYR A N 1
ATOM 3326 C CA . TYR A 1 412 ? -0.687 -9.062 15.412 1.00 96.38 412 TYR A CA 1
ATOM 3327 C C . TYR A 1 412 ? 0.766 -9.429 15.107 1.00 96.38 412 TYR A C 1
ATOM 3329 O O . TYR A 1 412 ? 1.171 -10.560 15.380 1.00 96.38 412 TYR A O 1
ATOM 3337 N N . TYR A 1 413 ? 1.568 -8.494 14.595 1.00 95.56 413 TYR A N 1
ATOM 3338 C CA . TYR A 1 413 ? 2.960 -8.776 14.229 1.00 95.56 413 TYR A CA 1
ATOM 3339 C C . TYR A 1 413 ? 3.970 -8.631 15.378 1.00 95.56 413 TYR A C 1
ATOM 3341 O O . TYR A 1 413 ? 5.084 -9.139 15.253 1.00 95.56 413 TYR A O 1
ATOM 3349 N N . ALA A 1 414 ? 3.580 -8.065 16.526 1.00 94.81 414 ALA A N 1
ATOM 3350 C CA . ALA A 1 414 ? 4.335 -8.199 17.777 1.00 94.81 414 ALA A CA 1
ATOM 3351 C C . ALA A 1 414 ? 4.445 -9.671 18.231 1.00 94.81 414 ALA A C 1
ATOM 3353 O O . ALA A 1 414 ? 5.391 -10.063 18.916 1.00 94.81 414 ALA A O 1
ATOM 3354 N N . ASN A 1 415 ? 3.517 -10.536 17.811 1.00 91.44 415 ASN A N 1
ATOM 3355 C CA . ASN A 1 415 ? 3.643 -11.972 18.020 1.00 91.44 415 ASN A CA 1
ATOM 3356 C C . ASN A 1 415 ? 4.589 -12.596 16.981 1.00 91.44 415 ASN A C 1
ATOM 3358 O O . ASN A 1 415 ? 4.247 -12.747 15.806 1.00 91.44 415 ASN A O 1
ATOM 3362 N N . SER A 1 416 ? 5.756 -13.053 17.438 1.00 86.81 416 SER A N 1
ATOM 3363 C CA . SER A 1 416 ? 6.799 -13.643 16.588 1.00 86.81 416 SER A CA 1
ATOM 3364 C C . SER A 1 416 ? 6.318 -14.801 15.700 1.00 86.81 416 SER A C 1
ATOM 3366 O O . SER A 1 416 ? 6.836 -14.963 14.594 1.00 86.81 416 SER A O 1
ATOM 3368 N N . LYS A 1 417 ? 5.305 -15.568 16.136 1.00 86.12 417 LYS A N 1
ATOM 3369 C CA . LYS A 1 417 ? 4.725 -16.687 15.369 1.00 86.12 417 LYS A CA 1
ATOM 3370 C C . LYS A 1 417 ? 4.045 -16.226 14.077 1.00 86.12 417 LYS A C 1
ATOM 3372 O O . LYS A 1 417 ? 4.015 -16.971 13.099 1.00 86.12 417 LYS A O 1
ATOM 3377 N N . ASN A 1 418 ? 3.525 -15.000 14.061 1.00 88.25 418 ASN A N 1
ATOM 3378 C CA . ASN A 1 418 ? 2.853 -14.427 12.896 1.00 88.25 418 ASN A CA 1
ATOM 3379 C C . ASN A 1 418 ? 3.846 -13.918 11.838 1.00 88.25 418 ASN A C 1
ATOM 3381 O O . ASN A 1 418 ? 3.472 -13.760 10.681 1.00 88.25 418 ASN A O 1
ATOM 3385 N N . LEU A 1 419 ? 5.122 -13.736 12.201 1.00 84.81 419 LEU A N 1
ATOM 3386 C CA . LEU A 1 419 ? 6.203 -13.396 11.268 1.00 84.81 419 LEU A CA 1
ATOM 3387 C C . LEU A 1 419 ? 6.960 -14.623 10.723 1.00 84.81 419 LEU A C 1
ATOM 3389 O O . LEU A 1 419 ? 7.692 -14.496 9.742 1.00 84.81 419 LEU A O 1
ATOM 3393 N N . THR A 1 420 ? 6.809 -15.802 11.341 1.00 74.81 420 THR A N 1
ATOM 3394 C CA . THR A 1 420 ? 7.510 -17.040 10.940 1.00 74.81 420 THR A CA 1
ATOM 3395 C C . THR A 1 420 ? 6.651 -18.045 10.189 1.00 74.81 420 THR A C 1
ATOM 3397 O O . THR A 1 420 ? 7.196 -18.913 9.522 1.00 74.81 420 THR A O 1
ATOM 3400 N N . GLY A 1 421 ? 5.321 -17.946 10.254 1.00 68.44 421 GLY A N 1
ATOM 3401 C CA . GLY A 1 421 ? 4.410 -18.911 9.624 1.00 68.44 421 GLY A CA 1
ATOM 3402 C C . GLY A 1 421 ? 4.370 -18.896 8.088 1.00 68.44 421 GLY A C 1
ATOM 3403 O O . GLY A 1 421 ? 3.546 -19.603 7.513 1.00 68.44 421 GLY A O 1
ATOM 3404 N N . GLY A 1 422 ? 5.218 -18.103 7.428 1.00 78.25 422 GLY A N 1
ATOM 3405 C CA . GLY A 1 422 ? 5.148 -17.822 5.997 1.00 78.25 422 GLY A CA 1
ATOM 3406 C C . GLY A 1 422 ? 4.013 -16.847 5.679 1.00 78.25 422 GLY A C 1
ATOM 3407 O O . GLY A 1 422 ? 2.836 -17.194 5.735 1.00 78.25 422 GLY A O 1
ATOM 3408 N N . ILE A 1 423 ? 4.370 -15.613 5.338 1.00 88.88 423 ILE A N 1
ATOM 3409 C CA . ILE A 1 423 ? 3.431 -14.547 4.979 1.00 88.88 423 ILE A CA 1
ATOM 3410 C C . ILE A 1 423 ? 3.153 -14.630 3.480 1.00 88.88 423 ILE A C 1
ATOM 3412 O O . ILE A 1 423 ? 4.078 -14.592 2.669 1.00 88.88 423 ILE A O 1
ATOM 3416 N N . SER A 1 424 ? 1.880 -14.742 3.103 1.00 89.62 424 SER A N 1
ATOM 3417 C CA . SER A 1 424 ? 1.452 -14.813 1.704 1.00 89.62 424 SER A CA 1
ATOM 3418 C C . SER A 1 424 ? 0.087 -14.164 1.515 1.00 89.62 424 SER A C 1
ATOM 3420 O O . SER A 1 424 ? -0.861 -14.457 2.250 1.00 89.62 424 SER A O 1
ATOM 3422 N N . ILE A 1 425 ? -0.019 -13.314 0.495 1.00 91.56 425 ILE A N 1
ATOM 3423 C CA . ILE A 1 425 ? -1.299 -12.771 0.022 1.00 91.56 425 ILE A CA 1
ATOM 3424 C C . ILE A 1 425 ? -1.938 -13.648 -1.062 1.00 91.56 425 ILE A C 1
ATOM 3426 O O . ILE A 1 425 ? -3.126 -13.515 -1.321 1.00 91.56 425 ILE A O 1
ATOM 3430 N N . PHE A 1 426 ? -1.197 -14.592 -1.655 1.00 86.75 426 PHE A N 1
ATOM 3431 C CA . PHE A 1 426 ? -1.734 -15.525 -2.654 1.00 86.75 426 PHE A CA 1
ATOM 3432 C C . PHE A 1 426 ? -2.647 -16.573 -2.008 1.00 86.75 426 PHE A C 1
ATOM 3434 O O . PHE A 1 426 ? -3.734 -16.860 -2.491 1.00 86.75 426 PHE A O 1
ATOM 3441 N N . TYR A 1 427 ? -2.230 -17.158 -0.884 1.00 76.19 427 TYR A N 1
ATOM 3442 C CA . TYR A 1 427 ? -3.005 -18.223 -0.237 1.00 76.19 427 TYR A CA 1
ATOM 3443 C C . TYR A 1 427 ? -4.074 -17.716 0.732 1.00 76.19 427 TYR A C 1
ATOM 3445 O O . TYR A 1 427 ? -4.703 -18.552 1.379 1.00 76.19 427 TYR A O 1
ATOM 3453 N N . ALA A 1 428 ? -4.249 -16.395 0.882 1.00 68.00 428 ALA A N 1
ATOM 3454 C CA . ALA A 1 428 ? -5.051 -15.805 1.959 1.00 68.00 428 ALA A CA 1
ATOM 3455 C C . ALA A 1 428 ? -4.795 -16.541 3.293 1.00 68.00 428 ALA A C 1
ATOM 3457 O O . ALA A 1 428 ? -5.705 -17.112 3.886 1.00 68.00 428 ALA A O 1
ATOM 3458 N N . GLY A 1 429 ? -3.517 -16.700 3.667 1.00 57.75 429 GLY A N 1
ATOM 3459 C CA . GLY A 1 429 ? -3.117 -17.362 4.916 1.00 57.75 429 GLY A CA 1
ATOM 3460 C C . GLY A 1 429 ? -3.412 -18.870 5.044 1.00 57.75 429 GLY A C 1
ATOM 3461 O O . GLY A 1 429 ? -3.009 -19.468 6.040 1.00 57.75 429 GLY A O 1
ATOM 3462 N N . LYS A 1 430 ? -4.051 -19.526 4.060 1.00 57.66 430 LYS A N 1
ATOM 3463 C CA . LYS A 1 430 ? -4.491 -20.939 4.148 1.00 57.66 430 LYS A CA 1
ATOM 3464 C C . LYS A 1 430 ? -3.362 -21.973 4.085 1.00 57.66 430 LYS A C 1
ATOM 3466 O O . LYS A 1 430 ? -3.574 -23.136 4.419 1.00 57.66 430 LYS A O 1
ATOM 3471 N N . ARG A 1 431 ? -2.156 -21.580 3.670 1.00 58.66 431 ARG A N 1
ATOM 3472 C CA . ARG A 1 431 ? -0.957 -22.427 3.713 1.00 58.66 431 ARG A CA 1
ATOM 3473 C C . ARG A 1 431 ? 0.146 -21.708 4.469 1.00 58.66 431 ARG A C 1
ATOM 3475 O O . ARG A 1 431 ? 0.702 -20.737 3.970 1.00 58.66 431 ARG A O 1
ATOM 3482 N N . ARG A 1 432 ? 0.481 -22.229 5.651 1.00 56.91 432 ARG A N 1
ATOM 3483 C CA . ARG A 1 432 ? 1.739 -21.900 6.320 1.00 56.91 432 ARG A CA 1
ATOM 3484 C C . ARG A 1 432 ? 2.850 -22.695 5.653 1.00 56.91 432 ARG A C 1
ATOM 3486 O O . ARG A 1 432 ? 2.764 -23.924 5.582 1.00 56.91 432 ARG A O 1
ATOM 3493 N N . PHE A 1 433 ? 3.867 -22.012 5.141 1.00 59.00 433 PHE A N 1
ATOM 3494 C CA . PHE A 1 433 ? 5.081 -22.694 4.703 1.00 59.00 433 PHE A CA 1
ATOM 3495 C C . PHE A 1 433 ? 5.694 -23.348 5.943 1.00 59.00 433 PHE A C 1
ATOM 3497 O O . PHE A 1 433 ? 5.887 -22.682 6.960 1.00 59.00 433 PHE A O 1
ATOM 3504 N N . ARG A 1 434 ? 5.945 -24.663 5.896 1.00 49.47 434 ARG A N 1
ATOM 3505 C CA . ARG A 1 434 ? 6.792 -25.311 6.903 1.00 49.47 434 ARG A CA 1
ATOM 3506 C C . ARG A 1 434 ? 8.210 -24.841 6.640 1.00 49.47 434 ARG A C 1
ATOM 3508 O O . ARG A 1 434 ? 8.947 -25.499 5.918 1.00 49.47 434 ARG A O 1
ATOM 3515 N N . ASP A 1 435 ? 8.555 -23.691 7.189 1.00 51.31 435 ASP A N 1
ATOM 3516 C CA . ASP A 1 435 ? 9.937 -23.268 7.261 1.00 51.31 435 ASP A CA 1
ATOM 3517 C C . ASP A 1 435 ? 10.259 -22.941 8.717 1.00 51.31 435 ASP A C 1
ATOM 3519 O O . ASP A 1 435 ? 9.643 -22.078 9.340 1.00 51.31 435 ASP A O 1
ATOM 3523 N N . LEU A 1 436 ? 11.199 -23.697 9.280 1.00 51.44 436 LEU A N 1
ATOM 3524 C CA . LEU A 1 436 ? 11.661 -23.606 10.669 1.00 51.44 436 LEU A CA 1
ATOM 3525 C C . LEU A 1 436 ? 12.637 -22.428 10.857 1.00 51.44 436 LEU A C 1
ATOM 3527 O O . LEU A 1 436 ? 13.424 -22.408 11.803 1.00 51.44 436 LEU A O 1
ATOM 3531 N N . SER A 1 437 ? 12.624 -21.456 9.938 1.00 57.56 437 SER A N 1
ATOM 3532 C CA . SER A 1 437 ? 13.605 -20.379 9.908 1.00 57.56 437 SER A CA 1
ATOM 3533 C C . SER A 1 437 ? 13.428 -19.413 11.087 1.00 57.56 437 SER A C 1
ATOM 3535 O O . SER A 1 437 ? 12.320 -19.029 11.475 1.00 57.56 437 SER A O 1
ATOM 3537 N N . THR A 1 438 ? 14.549 -18.959 11.646 1.00 60.62 438 THR A N 1
ATOM 3538 C CA . THR A 1 438 ? 14.583 -17.867 12.629 1.00 60.62 438 THR A CA 1
ATOM 3539 C C . THR A 1 438 ? 14.268 -16.505 11.997 1.00 60.62 438 THR A C 1
ATOM 3541 O O . THR A 1 438 ? 14.011 -15.553 12.736 1.00 60.62 438 THR A O 1
ATOM 3544 N N . SER A 1 439 ? 14.229 -16.410 10.665 1.00 74.38 439 SER A N 1
ATOM 3545 C CA . SER A 1 439 ? 14.005 -15.202 9.856 1.00 74.38 439 SER A CA 1
ATOM 3546 C C . SER A 1 439 ? 12.529 -14.936 9.520 1.00 74.38 439 SER A C 1
ATOM 3548 O O . SER A 1 439 ? 11.653 -15.761 9.775 1.00 74.38 439 SER A O 1
ATOM 3550 N N . ILE A 1 440 ? 12.243 -13.746 8.978 1.00 85.38 440 ILE A N 1
ATOM 3551 C CA . ILE A 1 440 ? 10.934 -13.403 8.402 1.00 85.38 440 ILE A CA 1
ATOM 3552 C C . ILE A 1 440 ? 10.855 -14.002 6.991 1.00 85.38 440 ILE A C 1
ATOM 3554 O O . ILE A 1 440 ? 11.773 -13.813 6.186 1.00 85.38 440 ILE A O 1
ATOM 3558 N N . VAL A 1 441 ? 9.754 -14.687 6.673 1.00 85.06 441 VAL A N 1
ATOM 3559 C CA . VAL A 1 441 ? 9.517 -15.274 5.343 1.00 85.06 441 VAL A CA 1
ATOM 3560 C C . VAL A 1 441 ? 8.274 -14.654 4.724 1.00 85.06 441 VAL A C 1
ATOM 3562 O O . VAL A 1 441 ? 7.154 -14.946 5.148 1.00 85.06 441 VAL A O 1
ATOM 3565 N N . ILE A 1 442 ? 8.475 -13.814 3.710 1.00 89.00 442 ILE A N 1
ATOM 3566 C CA . ILE A 1 442 ? 7.400 -13.207 2.925 1.00 89.00 442 ILE A CA 1
ATOM 3567 C C . ILE A 1 442 ? 7.484 -13.749 1.505 1.00 89.00 442 ILE A C 1
ATOM 3569 O O . ILE A 1 442 ? 8.475 -13.544 0.805 1.00 89.00 442 ILE A O 1
ATOM 3573 N N . GLN A 1 443 ? 6.440 -14.450 1.083 1.00 88.56 443 GLN A N 1
ATOM 3574 C CA . GLN A 1 443 ? 6.345 -15.021 -0.250 1.00 88.56 443 GLN A CA 1
ATOM 3575 C C . GLN A 1 443 ? 6.097 -13.929 -1.294 1.00 88.56 443 GLN A C 1
ATOM 3577 O O . GLN A 1 443 ? 5.219 -13.081 -1.126 1.00 88.56 443 GLN A O 1
ATOM 3582 N N . ASP A 1 444 ? 6.822 -14.002 -2.409 1.00 88.94 444 ASP A N 1
ATOM 3583 C CA . ASP A 1 444 ? 6.490 -13.210 -3.585 1.00 88.94 444 ASP A CA 1
ATOM 3584 C C . ASP A 1 444 ? 5.139 -13.659 -4.185 1.00 88.94 444 ASP A C 1
ATOM 3586 O O . ASP A 1 444 ? 4.969 -14.849 -4.472 1.00 88.94 444 ASP A O 1
ATOM 3590 N N . PRO A 1 445 ? 4.185 -12.741 -4.417 1.00 89.94 445 PRO A N 1
ATOM 3591 C CA . PRO A 1 445 ? 2.840 -13.101 -4.859 1.00 89.94 445 PRO A CA 1
ATOM 3592 C C . PRO A 1 445 ? 2.763 -13.705 -6.273 1.00 89.94 445 PRO A C 1
ATOM 3594 O O . PRO A 1 445 ? 1.784 -14.383 -6.581 1.00 89.94 445 PRO A O 1
ATOM 3597 N N . PHE A 1 446 ? 3.773 -13.476 -7.118 1.00 87.44 446 PHE A N 1
ATOM 3598 C CA . PHE A 1 446 ? 3.867 -14.040 -8.469 1.00 87.44 446 PHE A CA 1
ATOM 3599 C C . PHE A 1 446 ? 4.950 -15.111 -8.589 1.00 87.44 446 PHE A C 1
ATOM 3601 O O . PHE A 1 446 ? 4.874 -15.976 -9.457 1.00 87.44 446 PHE A O 1
ATOM 3608 N N . LEU A 1 447 ? 5.946 -15.102 -7.701 1.00 84.88 447 LEU A N 1
ATOM 3609 C CA . LEU A 1 447 ? 7.000 -16.111 -7.639 1.00 84.88 447 LEU A CA 1
ATOM 3610 C C . LEU A 1 447 ? 6.929 -16.887 -6.314 1.00 84.88 447 LEU A C 1
ATOM 3612 O O . LEU A 1 447 ? 7.740 -16.638 -5.427 1.00 84.88 447 LEU A O 1
ATOM 3616 N N . PRO A 1 448 ? 6.034 -17.884 -6.170 1.00 77.50 448 PRO A N 1
ATOM 3617 C CA . PRO A 1 448 ? 5.802 -18.572 -4.900 1.00 77.50 448 PRO A CA 1
ATOM 3618 C C . PRO A 1 448 ? 7.050 -19.152 -4.214 1.00 77.50 448 PRO A C 1
ATOM 3620 O O . PRO A 1 448 ? 7.072 -19.299 -2.995 1.00 77.50 448 PRO A O 1
ATOM 3623 N N . SER A 1 449 ? 8.093 -19.492 -4.972 1.00 78.31 449 SER A N 1
ATOM 3624 C CA . SER A 1 449 ? 9.359 -20.007 -4.434 1.00 78.31 449 SER A CA 1
ATOM 3625 C C . SER A 1 449 ? 10.309 -18.923 -3.904 1.00 78.31 449 SER A C 1
ATOM 3627 O O . SER A 1 449 ? 11.347 -19.259 -3.340 1.00 78.31 449 SER A O 1
ATOM 3629 N N . ASN A 1 450 ? 10.004 -17.639 -4.104 1.00 82.94 450 ASN A N 1
ATOM 3630 C CA . ASN A 1 450 ? 10.872 -16.530 -3.729 1.00 82.94 450 ASN A CA 1
ATOM 3631 C C . ASN A 1 450 ? 10.457 -15.936 -2.378 1.00 82.94 450 ASN A C 1
ATOM 3633 O O . ASN A 1 450 ? 9.300 -15.567 -2.178 1.00 82.94 450 ASN A O 1
ATOM 3637 N N . ASN A 1 451 ? 11.436 -15.764 -1.488 1.00 85.38 451 ASN A N 1
ATOM 3638 C CA . ASN A 1 451 ? 11.293 -14.996 -0.254 1.00 85.38 451 ASN A CA 1
ATOM 3639 C C . ASN A 1 451 ? 11.752 -13.544 -0.486 1.00 85.38 451 ASN A C 1
ATOM 3641 O O . ASN A 1 451 ? 12.948 -13.296 -0.649 1.00 85.38 451 ASN A O 1
ATOM 3645 N N . ILE A 1 452 ? 10.827 -12.579 -0.480 1.00 86.75 452 ILE A N 1
ATOM 3646 C CA . ILE A 1 452 ? 11.148 -11.154 -0.688 1.00 86.75 452 ILE A CA 1
ATOM 3647 C C . ILE A 1 452 ? 11.770 -10.485 0.547 1.00 86.75 452 ILE A C 1
ATOM 3649 O O . ILE A 1 452 ? 12.267 -9.364 0.449 1.00 86.75 452 ILE A O 1
ATOM 3653 N N . SER A 1 453 ? 11.772 -11.158 1.700 1.00 85.88 453 SER A N 1
ATOM 3654 C CA . SER A 1 453 ? 12.465 -10.731 2.920 1.00 85.88 453 SER A CA 1
ATOM 3655 C C . SER A 1 453 ? 13.763 -11.502 3.167 1.00 85.88 453 SER A C 1
ATOM 3657 O O . SER A 1 453 ? 14.247 -11.518 4.291 1.00 85.88 453 SER A O 1
ATOM 3659 N N . CYS A 1 454 ? 14.368 -12.110 2.138 1.00 78.38 454 CYS A N 1
ATOM 3660 C CA . CYS A 1 454 ? 15.599 -12.905 2.268 1.00 78.38 454 CYS A CA 1
ATOM 3661 C C . CYS A 1 454 ? 16.809 -12.143 2.840 1.00 78.38 454 CYS A C 1
ATOM 3663 O O . CYS A 1 454 ? 17.726 -12.765 3.358 1.00 78.38 454 CYS A O 1
ATOM 3665 N N . VAL A 1 455 ? 16.809 -10.809 2.758 1.00 76.88 455 VAL A N 1
ATOM 3666 C CA . VAL A 1 455 ? 17.839 -9.947 3.363 1.00 76.88 455 VAL A CA 1
ATOM 3667 C C . VAL A 1 455 ? 17.585 -9.649 4.843 1.00 76.88 455 VAL A C 1
ATOM 3669 O O . VAL A 1 455 ? 18.436 -9.057 5.493 1.00 76.88 455 VAL A O 1
ATOM 3672 N N . CYS A 1 456 ? 16.407 -10.001 5.365 1.00 78.69 456 CYS A N 1
ATOM 3673 C CA . CYS A 1 456 ? 16.026 -9.705 6.737 1.00 78.69 456 CYS A CA 1
ATOM 3674 C C . CYS A 1 456 ? 16.680 -10.695 7.698 1.00 78.69 456 CYS A C 1
ATOM 3676 O O . CYS A 1 456 ? 16.231 -11.835 7.842 1.00 78.69 456 CYS A O 1
ATOM 3678 N N . GLU A 1 457 ? 17.717 -10.236 8.388 1.00 78.44 457 GLU A N 1
ATOM 3679 C CA . GLU A 1 457 ? 18.435 -11.041 9.370 1.00 78.44 457 GLU A CA 1
ATOM 3680 C C . GLU A 1 457 ? 17.643 -11.221 10.676 1.00 78.44 457 GLU A C 1
ATOM 3682 O O . GLU A 1 457 ? 16.644 -10.547 10.957 1.00 78.44 457 GLU A O 1
ATOM 3687 N N . SER A 1 458 ? 18.109 -12.150 11.513 1.00 82.81 458 SER A N 1
ATOM 3688 C CA . SER A 1 458 ? 17.471 -12.488 12.789 1.00 82.81 458 SER A CA 1
ATOM 3689 C C . SER A 1 458 ? 17.413 -11.302 13.763 1.00 82.81 458 SER A C 1
ATOM 3691 O O . SER A 1 458 ? 16.423 -11.156 14.483 1.00 82.81 458 SER A O 1
ATOM 3693 N N . PHE A 1 459 ? 18.427 -10.428 13.767 1.00 85.12 459 PHE A N 1
ATOM 3694 C CA . PHE A 1 459 ? 18.430 -9.197 14.564 1.00 85.12 459 PHE A CA 1
ATOM 3695 C C . PHE A 1 459 ? 17.353 -8.209 14.100 1.00 85.12 459 PHE A C 1
ATOM 3697 O O . PHE A 1 459 ? 16.570 -7.735 14.923 1.00 85.12 459 PHE A O 1
ATOM 3704 N N . ALA A 1 460 ? 17.251 -7.958 12.791 1.00 86.31 460 ALA A N 1
ATOM 3705 C CA . ALA A 1 460 ? 16.247 -7.052 12.235 1.00 86.31 460 ALA A CA 1
ATOM 3706 C C . ALA A 1 460 ? 14.824 -7.501 12.588 1.00 86.31 460 ALA A C 1
ATOM 3708 O O . ALA A 1 460 ? 13.999 -6.692 13.005 1.00 86.31 460 ALA A O 1
ATOM 3709 N N . LYS A 1 461 ? 14.557 -8.811 12.539 1.00 88.12 461 LYS A N 1
ATOM 3710 C CA . LYS A 1 461 ? 13.286 -9.380 13.005 1.00 88.12 461 LYS A CA 1
ATOM 3711 C C . LYS A 1 461 ? 13.003 -9.072 14.477 1.00 88.12 461 LYS A C 1
ATOM 3713 O O . LYS A 1 461 ? 11.880 -8.697 14.805 1.00 88.12 461 LYS A O 1
ATOM 3718 N N . LYS A 1 462 ? 13.986 -9.265 15.367 1.00 90.06 462 LYS A N 1
ATOM 3719 C CA . LYS A 1 462 ? 13.825 -8.960 16.800 1.00 90.06 462 LYS A CA 1
ATOM 3720 C C . LYS A 1 462 ? 13.477 -7.486 16.997 1.00 90.06 462 LYS A C 1
ATOM 3722 O O . LYS A 1 462 ? 12.548 -7.192 17.741 1.00 90.06 462 LYS A O 1
ATOM 3727 N N . LEU A 1 463 ? 14.170 -6.593 16.290 1.00 92.00 463 LEU A N 1
ATOM 3728 C CA . LEU A 1 463 ? 13.919 -5.159 16.370 1.00 92.00 463 LEU A CA 1
ATOM 3729 C C . LEU A 1 463 ? 12.519 -4.791 15.858 1.00 92.00 463 LEU A C 1
ATOM 3731 O O . LEU A 1 463 ? 11.810 -4.057 16.536 1.00 92.00 463 LEU A O 1
ATOM 3735 N N . ILE A 1 464 ? 12.081 -5.349 14.722 1.00 92.69 464 ILE A N 1
ATOM 3736 C CA . ILE A 1 464 ? 10.720 -5.145 14.191 1.00 92.69 464 ILE A CA 1
ATOM 3737 C C . ILE A 1 464 ? 9.669 -5.543 15.233 1.00 92.69 464 ILE A C 1
ATOM 3739 O O . ILE A 1 464 ? 8.769 -4.760 15.525 1.00 92.69 464 ILE A O 1
ATOM 3743 N N . ILE A 1 465 ? 9.812 -6.726 15.839 1.00 93.69 465 ILE A N 1
ATOM 3744 C CA . ILE A 1 465 ? 8.891 -7.211 16.878 1.00 93.69 465 ILE A CA 1
ATOM 3745 C C . ILE A 1 465 ? 8.868 -6.261 18.079 1.00 93.69 465 ILE A C 1
ATOM 3747 O O . ILE A 1 465 ? 7.792 -5.906 18.548 1.00 93.69 465 ILE A O 1
ATOM 3751 N N . GLN A 1 466 ? 10.038 -5.834 18.559 1.00 95.00 466 GLN A N 1
ATOM 3752 C CA . GLN A 1 466 ? 10.146 -4.914 19.694 1.00 95.00 466 GLN A CA 1
ATOM 3753 C C . GLN A 1 466 ? 9.471 -3.570 19.407 1.00 95.00 466 GLN A C 1
ATOM 3755 O O . GLN A 1 466 ? 8.734 -3.066 20.250 1.00 95.00 466 GLN A O 1
ATOM 3760 N N . ARG A 1 467 ? 9.691 -2.996 18.219 1.00 95.69 467 ARG A N 1
ATOM 3761 C CA . ARG A 1 467 ? 9.076 -1.718 17.838 1.00 95.69 467 ARG A CA 1
ATOM 3762 C C . ARG A 1 467 ? 7.566 -1.847 17.649 1.00 95.69 467 ARG A C 1
ATOM 3764 O O . ARG A 1 467 ? 6.839 -0.973 18.104 1.00 95.69 467 ARG A O 1
ATOM 3771 N N . PHE A 1 468 ? 7.083 -2.941 17.059 1.00 96.69 468 PHE A N 1
ATOM 3772 C CA . PHE A 1 468 ? 5.644 -3.195 16.941 1.00 96.69 468 PHE A CA 1
ATOM 3773 C C . PHE A 1 468 ? 4.976 -3.417 18.304 1.00 96.69 468 PHE A C 1
ATOM 3775 O O . PHE A 1 468 ? 3.898 -2.883 18.537 1.00 96.69 468 PHE A O 1
ATOM 3782 N N . ASP A 1 469 ? 5.612 -4.143 19.226 1.00 97.12 469 ASP A N 1
ATOM 3783 C CA . ASP A 1 469 ? 5.101 -4.320 20.591 1.00 97.12 469 ASP A CA 1
ATOM 3784 C C . ASP A 1 469 ? 5.040 -2.988 21.359 1.00 97.12 469 ASP A C 1
ATOM 3786 O O . ASP A 1 469 ? 4.033 -2.691 22.001 1.00 97.12 469 ASP A O 1
ATOM 3790 N N . ALA A 1 470 ? 6.079 -2.154 21.243 1.00 96.31 470 ALA A N 1
ATOM 3791 C CA . ALA A 1 470 ? 6.107 -0.827 21.853 1.00 96.31 470 ALA A CA 1
ATOM 3792 C C . ALA A 1 470 ? 5.006 0.087 21.290 1.00 96.31 470 ALA A C 1
ATOM 3794 O O . ALA A 1 470 ? 4.263 0.689 22.063 1.00 96.31 470 ALA A O 1
ATOM 3795 N N . ALA A 1 471 ? 4.848 0.132 19.963 1.00 96.50 471 ALA A N 1
ATOM 3796 C CA . ALA A 1 471 ? 3.796 0.907 19.308 1.00 96.50 471 ALA A CA 1
ATOM 3797 C C . ALA A 1 471 ? 2.396 0.428 19.713 1.00 96.50 471 ALA A C 1
ATOM 3799 O O . ALA A 1 471 ? 1.533 1.239 20.037 1.00 96.50 471 ALA A O 1
ATOM 3800 N N . TRP A 1 472 ? 2.176 -0.890 19.770 1.00 96.62 472 TRP A N 1
ATOM 3801 C CA . TRP A 1 472 ? 0.913 -1.455 20.240 1.00 96.62 472 TRP A CA 1
ATOM 3802 C C . TRP A 1 472 ? 0.587 -1.018 21.673 1.00 96.62 472 TRP A C 1
ATOM 3804 O O . TRP A 1 472 ? -0.540 -0.602 21.943 1.00 96.62 472 TRP A O 1
ATOM 3814 N N . LYS A 1 473 ? 1.558 -1.104 22.590 1.00 94.38 473 LYS A N 1
ATOM 3815 C CA . LYS A 1 473 ? 1.378 -0.704 23.992 1.00 94.38 473 LYS A CA 1
ATOM 3816 C C . LYS A 1 473 ? 1.094 0.789 24.132 1.00 94.38 473 LYS A C 1
ATOM 3818 O O . LYS A 1 473 ? 0.181 1.137 24.872 1.00 94.38 473 LYS A O 1
ATOM 3823 N N . ALA A 1 474 ? 1.824 1.631 23.402 1.00 90.38 474 ALA A N 1
ATOM 3824 C CA . ALA A 1 474 ? 1.637 3.079 23.402 1.00 90.38 474 ALA A CA 1
ATOM 3825 C C . ALA A 1 474 ? 0.242 3.470 22.889 1.00 90.38 474 ALA A C 1
ATOM 3827 O O . ALA A 1 474 ? -0.519 4.109 23.608 1.00 90.38 474 ALA A O 1
ATOM 3828 N N . LEU A 1 475 ? -0.159 2.989 21.707 1.00 89.81 475 LEU A N 1
ATOM 3829 C CA . LEU A 1 475 ? -1.487 3.293 21.162 1.00 89.81 475 LEU A CA 1
ATOM 3830 C C . LEU A 1 475 ? -2.616 2.756 22.054 1.00 89.81 475 LEU A C 1
ATOM 3832 O O . LEU A 1 475 ? -3.651 3.396 22.209 1.00 89.81 475 LEU A O 1
ATOM 3836 N N . LYS A 1 476 ? -2.425 1.590 22.689 1.00 87.56 476 LYS A N 1
ATOM 3837 C CA . LYS A 1 476 ? -3.393 1.051 23.657 1.00 87.56 476 LYS A CA 1
ATOM 3838 C C . LYS A 1 476 ? -3.505 1.922 24.918 1.00 87.56 476 LYS A C 1
ATOM 3840 O O . LYS A 1 476 ? -4.561 1.923 25.545 1.00 87.56 476 LYS A O 1
ATOM 3845 N N . ALA A 1 477 ? -2.440 2.630 25.291 1.00 84.62 477 ALA A N 1
ATOM 3846 C CA . ALA A 1 477 ? -2.438 3.597 26.387 1.00 84.62 477 ALA A CA 1
ATOM 3847 C C . ALA A 1 477 ? -3.030 4.965 25.992 1.00 84.62 477 ALA A C 1
ATOM 3849 O O . ALA A 1 477 ? -3.153 5.828 26.852 1.00 84.62 477 ALA A O 1
ATOM 3850 N N . GLY A 1 478 ? -3.435 5.148 24.728 1.00 80.88 478 GLY A N 1
ATOM 3851 C CA . GLY A 1 478 ? -4.011 6.397 24.225 1.00 80.88 478 GLY A CA 1
ATOM 3852 C C . GLY A 1 478 ? -2.988 7.379 23.651 1.00 80.88 478 GLY A C 1
ATOM 3853 O O . GLY A 1 478 ? -3.346 8.522 23.385 1.00 80.88 478 GLY A O 1
ATOM 3854 N N . GLU A 1 479 ? -1.739 6.952 23.448 1.00 87.00 479 GLU A N 1
ATOM 3855 C CA . GLU A 1 479 ? -0.712 7.790 22.822 1.00 87.00 479 GLU A CA 1
ATOM 3856 C C . GLU A 1 479 ? -1.020 8.074 21.346 1.00 87.00 479 GLU A C 1
ATOM 3858 O O . GLU A 1 479 ? -1.639 7.264 20.650 1.00 87.00 479 GLU A O 1
ATOM 3863 N N . SER A 1 480 ? -0.541 9.218 20.854 1.00 86.06 480 SER A N 1
ATOM 3864 C CA . SER A 1 480 ? -0.771 9.668 19.478 1.00 86.06 480 SER A CA 1
ATOM 3865 C C . SER A 1 480 ? 0.117 8.953 18.454 1.00 86.06 480 SER A C 1
ATOM 3867 O O . SER A 1 480 ? 1.144 8.341 18.773 1.00 86.06 480 SER A O 1
ATOM 3869 N N . LEU A 1 481 ? -0.220 9.089 17.170 1.00 86.25 481 LEU A N 1
ATOM 3870 C CA . LEU A 1 481 ? 0.684 8.677 16.091 1.00 86.25 481 LEU A CA 1
ATOM 3871 C C . LEU A 1 481 ? 2.009 9.442 16.125 1.00 86.25 481 LEU A C 1
ATOM 3873 O O . LEU A 1 481 ? 3.038 8.863 15.783 1.00 86.25 481 LEU A O 1
ATOM 3877 N N . GLN A 1 482 ? 1.998 10.719 16.524 1.00 85.12 482 GLN A N 1
ATOM 3878 C CA . GLN A 1 482 ? 3.228 11.505 16.655 1.00 85.12 482 GLN A CA 1
ATOM 3879 C C . GLN A 1 482 ? 4.145 10.910 17.720 1.00 85.12 482 GLN A C 1
ATOM 3881 O O . GLN A 1 482 ? 5.349 10.810 17.504 1.00 85.12 482 GLN A O 1
ATOM 3886 N N . PHE A 1 483 ? 3.583 10.434 18.831 1.00 87.44 483 PHE A N 1
ATOM 3887 C CA . PHE A 1 483 ? 4.355 9.750 19.861 1.00 87.44 483 PHE A CA 1
ATOM 3888 C C . PHE A 1 483 ? 5.036 8.489 19.313 1.00 87.44 483 PHE A C 1
ATOM 3890 O O . PHE A 1 483 ? 6.240 8.304 19.484 1.00 87.44 483 PHE A O 1
ATOM 3897 N N . ILE A 1 484 ? 4.291 7.632 18.601 1.00 90.75 484 ILE A N 1
ATOM 3898 C CA . ILE A 1 484 ? 4.859 6.385 18.070 1.00 90.75 484 ILE A CA 1
ATOM 3899 C C . ILE A 1 484 ? 5.705 6.572 16.811 1.00 90.75 484 ILE A C 1
ATOM 3901 O O . ILE A 1 484 ? 6.345 5.611 16.403 1.00 90.75 484 ILE A O 1
ATOM 3905 N N . CYS A 1 485 ? 5.709 7.745 16.173 1.00 84.56 485 CYS A N 1
ATOM 3906 C CA . CYS A 1 485 ? 6.484 7.998 14.955 1.00 84.56 485 CYS A CA 1
ATOM 3907 C C . CYS A 1 485 ? 7.627 9.009 15.136 1.00 84.56 485 CYS A C 1
ATOM 3909 O O . CYS A 1 485 ? 8.544 8.979 14.321 1.00 84.56 485 CYS A O 1
ATOM 3911 N N . GLY A 1 486 ? 7.630 9.826 16.194 1.00 73.75 486 GLY A N 1
ATOM 3912 C CA . GLY A 1 486 ? 8.586 10.919 16.408 1.00 73.75 486 GLY A CA 1
ATOM 3913 C C . GLY A 1 486 ? 8.139 12.258 15.798 1.00 73.75 486 GLY A C 1
ATOM 3914 O O . GLY A 1 486 ? 7.134 12.333 15.094 1.00 73.75 486 GLY A O 1
ATOM 3915 N N . SER A 1 487 ? 8.886 13.330 16.094 1.00 54.72 487 SER A N 1
ATOM 3916 C CA . SER A 1 487 ? 8.599 14.713 15.666 1.00 54.72 487 SER A CA 1
ATOM 3917 C C . SER A 1 487 ? 8.946 15.020 14.206 1.00 54.72 487 SER A C 1
ATOM 3919 O O . SER A 1 487 ? 8.426 15.988 13.663 1.00 54.72 487 SER A O 1
ATOM 3921 N N . ASP A 1 488 ? 9.778 14.203 13.556 1.00 48.31 488 ASP A N 1
ATOM 3922 C CA . ASP A 1 488 ? 10.179 14.402 12.157 1.00 48.31 488 ASP A CA 1
ATOM 3923 C C . ASP A 1 488 ? 9.122 13.841 11.194 1.00 48.31 488 ASP A C 1
ATOM 3925 O O . ASP A 1 488 ? 9.324 12.844 10.496 1.00 48.31 488 ASP A O 1
ATOM 3929 N N . LEU A 1 489 ? 7.964 14.495 11.173 1.00 45.12 489 LEU A N 1
ATOM 3930 C CA . LEU A 1 489 ? 6.948 14.325 10.131 1.00 45.12 489 LEU A CA 1
ATOM 3931 C C . LEU A 1 489 ? 7.136 15.313 8.965 1.00 45.12 489 LEU A C 1
ATOM 3933 O O . LEU A 1 489 ? 6.553 15.094 7.906 1.00 45.12 489 LEU A O 1
ATOM 3937 N N . ASP A 1 490 ? 8.002 16.320 9.129 1.00 36.97 490 ASP A N 1
ATOM 3938 C CA . ASP A 1 490 ? 8.169 17.434 8.183 1.00 36.97 490 ASP A CA 1
ATOM 3939 C C . ASP A 1 490 ? 9.333 17.270 7.189 1.00 36.97 490 ASP A C 1
ATOM 3941 O O . ASP A 1 490 ? 9.486 18.082 6.278 1.00 36.97 490 ASP A O 1
ATOM 3945 N N . SER A 1 491 ? 10.160 16.223 7.309 1.00 32.62 491 SER A N 1
ATOM 3946 C CA . SER A 1 491 ? 11.261 15.969 6.362 1.00 32.62 491 SER A CA 1
ATOM 3947 C C . SER A 1 491 ? 10.915 14.851 5.372 1.00 32.62 491 SER A C 1
ATOM 3949 O O . SER A 1 491 ? 11.324 13.689 5.508 1.00 32.62 491 SER A O 1
ATOM 3951 N N . TYR A 1 492 ? 10.123 15.222 4.363 1.00 32.78 492 TYR A N 1
ATOM 3952 C CA . TYR A 1 492 ? 9.919 14.409 3.161 1.00 32.78 492 TYR A CA 1
ATOM 3953 C C . TYR A 1 492 ? 11.157 14.401 2.276 1.00 32.78 492 TYR A C 1
ATOM 3955 O O . TYR A 1 492 ? 11.596 15.501 1.875 1.00 32.78 492 TYR A O 1
#

pLDDT: mean 79.86, std 13.87, range [32.62, 98.19]

Foldseek 3Di:
DVLVLLLVLLVLVVVCQVVAFLDWDQDPQAIKGKHFPVVSLVVCCPPPVVSSVVLVVPAVDPVRSCPDPSSQVSNPFKHKDKDFLLRCCVDPVNVVGPRRPVVPDPDSRGIMIIMGGRPNPQPLLNVQLVQLVVLCCVPQPDDVVLLVVLVVVLVLVQVLVCVLPVPQPKGKDFFDCLLQSLPPDPLEGEIEIAGAPVQQDDPVSLVVVLVVLVVVLPCVSRVVSCVVSQWAPWDADPPDFSKIWTARRVPRGIYIYGHFCQVRVLLSVLLNLVCPADVLLSSLLSLQVLLCVLLVQEDDPPALHAHSSRSSLLLLLCLLALDPWRQDAQQQDGPDPPPQPPPPFLQVVQRWTWDADPVPRDIDTFGSHGGSQEYEDEPPDDPPPDPNVRGHYDYTDDPRRSSRSNLSSLVRLLPVCNQQQERESNCSSPHRPPDPDLFGFYADHRHRVDGSSPSNDNVSSVSSSVLSVVLSVCSVVSHHSCVSNDPPPPDD

Organism: NCBI:txid64648

Secondary structure (DSSP, 8-state):
-HHHHHHHHHHHHHHHHHHS-SEEEEETTEEEEEEEHHHHHHHHHHH-HHHHHHHHHH-SSHHHHHTSHHHHHH--SEEEEEEEHHHHHH-TTTTT-TT--GGG-S-TTPEEEEEEE------HHHHHHHHHHHHHHHHHS--HHHHHHHHHHHHHHHHHHHHH-TTTT-EEEE-THHHH----SSS-EEEEEEPPGGG-SSHHHHHHHHHHHHHHH-GGGGHHHHHHTTEEEEEEE-SSS-EEEEEETTT--EEEEES--HHHHHHHHHHHHHHTT-TTHHHHHHHHHHHHHHTT-B--TT-SSB-HHHHHHHHHHHHHHSSSS-SS--TTS-SS------TT-HHHHTEEEEEEETTTTEEEEEEE---S-EEEE-TT--TTS---TT-EEEE------HHHHHHHHHHHHHSHHHHHS-B-TTTTT--------SS--BB-SS-TT-BTTTT--HHHHHHHHHHHHHHHHHHHTT--HHHHH-S--S--

Sequence (492 aa):
MKKDIIDKVLRKLTVYTVENNIASFNNSTGETSVICLEDFENHLKQVARIEYDVMKSHYATLSDFLMSEEALESSHTQSYEIMTVGEYQQDLRNLNNTSLNLETFPTDDTQLLVTYVKNSIMSPDESLTKEMIARYNENYLFKEDVYWIKRSIRDKVNVAVQSIFPRLNVSVQMIRSSHTELAFSDGTINMGIVVPSCSIKDKGGFFKFQKRYDCLKNMDNFIKPFEEIGMIDLKHCPNRWDAVIFTDSMSGNLCKLSVDSGLMYEREKLIGAYLELDKRIRPLITVILHFSRSHGLKKAEGNPFLSTYSHIILVLNFLMNGLKHPVIPSLQNLPQKQECNFEDCLYTKNKGVVVTRSFRKSIHELGILYHTCVLIKHNGDNDLNISTENRTVWKSYNNDSLGTLLIAFFKYYANSKNLTGGISIFYAGKRRFRDLSTSIVIQDPFLPSNNISCVCESFAKKLIIQRFDAAWKALKAGESLQFICGSDLDSY

Radius of gyration: 30.74 Å; chains: 1; bounding box: 69×69×83 Å